Protein AF-0000000074528929 (afdb_homodimer)

Structure (mmCIF, N/CA/C/O backbone):
data_AF-0000000074528929-model_v1
#
loop_
_entity.id
_entity.type
_entity.pdbx_description
1 polymer 'Predicted protein'
#
loop_
_atom_site.group_PDB
_atom_site.id
_atom_site.type_symbol
_atom_site.label_atom_id
_atom_site.label_alt_id
_atom_site.label_comp_id
_atom_site.label_asym_id
_atom_site.label_entity_id
_atom_site.label_seq_id
_atom_site.pdbx_PDB_ins_code
_atom_site.Cartn_x
_atom_site.Cartn_y
_atom_site.Cartn_z
_atom_site.occupancy
_atom_site.B_iso_or_equiv
_atom_site.auth_seq_id
_atom_site.auth_comp_id
_atom_site.auth_asym_id
_atom_site.auth_atom_id
_atom_site.pdbx_PDB_model_num
ATOM 1 N N . MET A 1 1 ? 26.156 78.688 53.438 1 19.25 1 MET A N 1
ATOM 2 C CA . MET A 1 1 ? 26.891 77.75 52.562 1 19.25 1 MET A CA 1
ATOM 3 C C . MET A 1 1 ? 26.172 77.562 51.25 1 19.25 1 MET A C 1
ATOM 5 O O . MET A 1 1 ? 24.969 77.75 51.156 1 19.25 1 MET A O 1
ATOM 9 N N . ALA A 1 2 ? 26.859 76.812 49.969 1 22.55 2 ALA A N 1
ATOM 10 C CA . ALA A 1 2 ? 27.047 76.938 48.531 1 22.55 2 ALA A CA 1
ATOM 11 C C . ALA A 1 2 ? 25.891 76.312 47.75 1 22.55 2 ALA A C 1
ATOM 13 O O . ALA A 1 2 ? 25.75 75.125 47.75 1 22.55 2 ALA A O 1
ATOM 14 N N . ILE A 1 3 ? 24.688 76.812 47.75 1 24.22 3 ILE A N 1
ATOM 15 C CA . ILE A 1 3 ? 23.453 76.625 47 1 24.22 3 ILE A CA 1
ATOM 16 C C . ILE A 1 3 ? 23.734 76.625 45.5 1 24.22 3 ILE A C 1
ATOM 18 O O . ILE A 1 3 ? 22.844 76.375 44.688 1 24.22 3 ILE A O 1
ATOM 22 N N . THR A 1 4 ? 24.891 77.188 45.188 1 23.7 4 THR A N 1
ATOM 23 C CA . THR A 1 4 ? 24.891 77.75 43.844 1 23.7 4 THR A CA 1
ATOM 24 C C . THR A 1 4 ? 24.703 76.625 42.812 1 23.7 4 THR A C 1
ATOM 26 O O . THR A 1 4 ? 24.781 76.875 41.594 1 23.7 4 THR A O 1
ATOM 29 N N . ASN A 1 5 ? 24.672 75.438 43.156 1 24.31 5 ASN A N 1
ATOM 30 C CA . ASN A 1 5 ? 25.328 74.5 42.281 1 24.31 5 ASN A CA 1
ATOM 31 C C . ASN A 1 5 ? 24.422 74.125 41.094 1 24.31 5 ASN A C 1
ATOM 33 O O . ASN A 1 5 ? 24.516 73 40.562 1 24.31 5 ASN A O 1
ATOM 37 N N . GLY A 1 6 ? 23.297 74.812 40.969 1 25.84 6 GLY A N 1
ATOM 38 C CA . GLY A 1 6 ? 22.172 74.375 40.156 1 25.84 6 GLY A CA 1
ATOM 39 C C . GLY A 1 6 ? 22.484 74.375 38.656 1 25.84 6 GLY A C 1
ATOM 40 O O . GLY A 1 6 ? 21.672 73.875 37.875 1 25.84 6 GLY A O 1
ATOM 41 N N . SER A 1 7 ? 23.281 75.375 38.312 1 25.61 7 SER A N 1
ATOM 42 C CA . SER A 1 7 ? 23.344 75.875 36.938 1 25.61 7 SER A CA 1
ATOM 43 C C . SER A 1 7 ? 23.844 74.812 35.969 1 25.61 7 SER A C 1
ATOM 45 O O . SER A 1 7 ? 23.578 74.938 34.75 1 25.61 7 SER A O 1
ATOM 47 N N . GLN A 1 8 ? 24.75 74.062 36.469 1 25.73 8 GLN A N 1
ATOM 48 C CA . GLN A 1 8 ? 25.656 73.438 35.531 1 25.73 8 GLN A CA 1
ATOM 49 C C . GLN A 1 8 ? 24.938 72.312 34.781 1 25.73 8 GLN A C 1
ATOM 51 O O . GLN A 1 8 ? 25.484 71.75 33.844 1 25.73 8 GLN A O 1
ATOM 56 N N . SER A 1 9 ? 23.797 72 35.344 1 26.09 9 SER A N 1
ATOM 57 C CA . SER A 1 9 ? 23.234 70.75 34.875 1 26.09 9 SER A CA 1
ATOM 58 C C . SER A 1 9 ? 22.734 70.875 33.438 1 26.09 9 SER A C 1
ATOM 60 O O . SER A 1 9 ? 22.516 69.875 32.75 1 26.09 9 SER A O 1
ATOM 62 N N . GLN A 1 10 ? 22.25 72.062 33.188 1 24.61 10 GLN A N 1
ATOM 63 C CA . GLN A 1 10 ? 21.531 72.25 31.922 1 24.61 10 GLN A CA 1
ATOM 64 C C . GLN A 1 10 ? 22.484 72.125 30.734 1 24.61 10 GLN A C 1
ATOM 66 O O . GLN A 1 10 ? 22.047 71.812 29.625 1 24.61 10 GLN A O 1
ATOM 71 N N . GLN A 1 11 ? 23.656 72.688 30.938 1 25.45 11 GLN A N 1
ATOM 72 C CA . GLN A 1 11 ? 24.562 72.875 29.812 1 25.45 11 GLN A CA 1
ATOM 73 C C . GLN A 1 11 ? 24.906 71.562 29.141 1 25.45 11 GLN A C 1
ATOM 75 O O . GLN A 1 11 ? 25.219 71.5 27.953 1 25.45 11 GLN A O 1
ATOM 80 N N . GLU A 1 12 ? 25.078 70.625 30.016 1 26.89 12 GLU A N 1
ATOM 81 C CA . GLU A 1 12 ? 25.688 69.375 29.5 1 26.89 12 GLU A CA 1
ATOM 82 C C . GLU A 1 12 ? 24.797 68.688 28.469 1 26.89 12 GLU A C 1
ATOM 84 O O . GLU A 1 12 ? 25.25 67.812 27.734 1 26.89 12 GLU A O 1
ATOM 89 N N . LEU A 1 13 ? 23.516 69 28.609 1 27.91 13 LEU A N 1
ATOM 90 C CA . LEU A 1 13 ? 22.578 68.312 27.703 1 27.91 13 LEU A CA 1
ATOM 91 C C . LEU A 1 13 ? 22.766 68.812 26.266 1 27.91 13 LEU A C 1
ATOM 93 O O . LEU A 1 13 ? 22.625 68.062 25.312 1 27.91 13 LEU A O 1
ATOM 97 N N . LEU A 1 14 ? 22.953 70.188 26.141 1 25.75 14 LEU A N 1
ATOM 98 C CA . LEU A 1 14 ? 22.922 70.812 24.828 1 25.75 14 LEU A CA 1
ATOM 99 C C . LEU A 1 14 ? 24.156 70.438 24 1 25.75 14 LEU A C 1
ATOM 101 O O . LEU A 1 14 ? 24.094 70.438 22.781 1 25.75 14 LEU A O 1
ATOM 105 N N . ALA A 1 15 ? 25.297 70.5 24.688 1 25.73 15 ALA A N 1
ATOM 106 C CA . ALA A 1 15 ? 26.578 70.375 23.984 1 25.73 15 ALA A CA 1
ATOM 107 C C . ALA A 1 15 ? 26.594 69.062 23.156 1 25.73 15 ALA A C 1
ATOM 109 O O . ALA A 1 15 ? 27.469 68.875 22.297 1 25.73 15 ALA A O 1
ATOM 110 N N . THR A 1 16 ? 25.938 68.125 23.766 1 26.03 16 THR A N 1
ATOM 111 C CA . THR A 1 16 ? 26.031 66.812 23.047 1 26.03 16 THR A CA 1
ATOM 112 C C . THR A 1 16 ? 25.375 66.938 21.672 1 26.03 16 THR A C 1
ATOM 114 O O . THR A 1 16 ? 25.422 66 20.875 1 26.03 16 THR A O 1
ATOM 117 N N . SER A 1 17 ? 24.719 68.062 21.469 1 24.81 17 SER A N 1
ATOM 118 C CA . SER A 1 17 ? 23.984 68.312 20.219 1 24.81 17 SER A CA 1
ATOM 119 C C . SER A 1 17 ? 24.922 68.688 19.094 1 24.81 17 SER A C 1
ATOM 121 O O . SER A 1 17 ? 24.656 68.375 17.922 1 24.81 17 SER A O 1
ATOM 123 N N . ASP A 1 18 ? 25.797 69.688 19.438 1 25.72 18 ASP A N 1
ATOM 124 C CA . ASP A 1 18 ? 26.547 70.375 18.391 1 25.72 18 ASP A CA 1
ATOM 125 C C . ASP A 1 18 ? 27.406 69.375 17.609 1 25.72 18 ASP A C 1
ATOM 127 O O . ASP A 1 18 ? 27.969 69.75 16.578 1 25.72 18 ASP A O 1
ATOM 131 N N . ILE A 1 19 ? 28.109 68.562 18.469 1 26.7 19 ILE A N 1
ATOM 132 C CA . ILE A 1 19 ? 29.016 67.688 17.734 1 26.7 19 ILE A CA 1
ATOM 133 C C . ILE A 1 19 ? 28.297 67.062 16.547 1 26.7 19 ILE A C 1
ATOM 135 O O . ILE A 1 19 ? 28.859 66.25 15.82 1 26.7 19 ILE A O 1
ATOM 139 N N . ALA A 1 20 ? 27.078 67.5 16.375 1 27.64 20 ALA A N 1
ATOM 140 C CA . ALA A 1 20 ? 26.234 67.125 15.258 1 27.64 20 ALA A CA 1
ATOM 141 C C . ALA A 1 20 ? 26.656 67.812 13.977 1 27.64 20 ALA A C 1
ATOM 143 O O . ALA A 1 20 ? 26.578 67.25 12.891 1 27.64 20 ALA A O 1
ATOM 144 N N . ALA A 1 21 ? 26.922 69.125 13.945 1 26.64 21 ALA A N 1
ATOM 145 C CA . ALA A 1 21 ? 26.766 69.938 12.773 1 26.64 21 ALA A CA 1
ATOM 146 C C . ALA A 1 21 ? 28.031 69.938 11.922 1 26.64 21 ALA A C 1
ATOM 148 O O . ALA A 1 21 ? 27.953 70 10.688 1 26.64 21 ALA A O 1
ATOM 149 N N . ASN A 1 22 ? 29.094 70.75 12.367 1 23.95 22 ASN A N 1
ATOM 150 C CA . ASN A 1 22 ? 30.219 71.125 11.531 1 23.95 22 ASN A CA 1
ATOM 151 C C . ASN A 1 22 ? 30.812 69.938 10.789 1 23.95 22 ASN A C 1
ATOM 153 O O . ASN A 1 22 ? 31.578 70.125 9.836 1 23.95 22 ASN A O 1
ATOM 157 N N . SER A 1 23 ? 31.453 69.188 11.633 1 23.05 23 SER A N 1
ATOM 158 C CA . SER A 1 23 ? 32.219 68.125 10.969 1 23.05 23 SER A CA 1
ATOM 159 C C . SER A 1 23 ? 31.406 67.562 9.812 1 23.05 23 SER A C 1
ATOM 161 O O . SER A 1 23 ? 30.594 66.625 10.016 1 23.05 23 SER A O 1
ATOM 163 N N . SER A 1 24 ? 30.938 68.375 9.008 1 22.5 24 SER A N 1
ATOM 164 C CA . SER A 1 24 ? 30.188 68.312 7.758 1 22.5 24 SER A CA 1
ATOM 165 C C . SER A 1 24 ? 30.922 67.438 6.723 1 22.5 24 SER A C 1
ATOM 167 O O . SER A 1 24 ? 31.344 68 5.68 1 22.5 24 SER A O 1
ATOM 169 N N . ASN A 1 25 ? 32.188 67.312 6.973 1 23.44 25 ASN A N 1
ATOM 170 C CA . ASN A 1 25 ? 33 66.438 6.113 1 23.44 25 ASN A CA 1
ATOM 171 C C . ASN A 1 25 ? 32.094 65.5 5.289 1 23.44 25 ASN A C 1
ATOM 173 O O . ASN A 1 25 ? 31.234 64.812 5.836 1 23.44 25 ASN A O 1
ATOM 177 N N . SER A 1 26 ? 31.906 66.188 4.047 1 22.78 26 SER A N 1
ATOM 178 C CA . SER A 1 26 ? 31.016 65.562 3.062 1 22.78 26 SER A CA 1
ATOM 179 C C . SER A 1 26 ? 30.984 64.062 3.199 1 22.78 26 SER A C 1
ATOM 181 O O . SER A 1 26 ? 31.953 63.344 2.826 1 22.78 26 SER A O 1
ATOM 183 N N . PHE A 1 27 ? 30.844 63.594 4.234 1 24.11 27 PHE A N 1
ATOM 184 C CA . PHE A 1 27 ? 30.656 62.156 4.293 1 24.11 27 PHE A CA 1
ATOM 185 C C . PHE A 1 27 ? 29.781 61.688 3.135 1 24.11 27 PHE A C 1
ATOM 187 O O . PHE A 1 27 ? 28.547 61.656 3.242 1 24.11 27 PHE A O 1
ATOM 194 N N . THR A 1 28 ? 29.797 62.469 2.041 1 23.22 28 THR A N 1
ATOM 195 C CA . THR A 1 28 ? 29.391 61.812 0.797 1 23.22 28 THR A CA 1
ATOM 196 C C . THR A 1 28 ? 29.672 60.312 0.859 1 23.22 28 THR A C 1
ATOM 198 O O . THR A 1 28 ? 30.828 59.906 0.854 1 23.22 28 THR A O 1
ATOM 201 N N . THR A 1 29 ? 29.172 59.875 1.699 1 24.25 29 THR A N 1
ATOM 202 C CA . THR A 1 29 ? 29.266 58.406 1.634 1 24.25 29 THR A CA 1
ATOM 203 C C . THR A 1 29 ? 29.344 57.938 0.185 1 24.25 29 THR A C 1
ATOM 205 O O . THR A 1 29 ? 28.375 58.062 -0.567 1 24.25 29 THR A O 1
ATOM 208 N N . ASN A 1 30 ? 30.219 58.594 -0.692 1 24.48 30 ASN A N 1
ATOM 209 C CA . ASN A 1 30 ? 30.562 57.969 -1.97 1 24.48 30 ASN A CA 1
ATOM 210 C C . ASN A 1 30 ? 30.109 56.531 -2.043 1 24.48 30 ASN A C 1
ATOM 212 O O . ASN A 1 30 ? 30.781 55.625 -1.518 1 24.48 30 ASN A O 1
ATOM 216 N N . ILE A 1 31 ? 29.016 56.438 -1.828 1 27.09 31 ILE A N 1
ATOM 217 C CA . ILE A 1 31 ? 28.266 55.438 -2.551 1 27.09 31 ILE A CA 1
ATOM 218 C C . ILE A 1 31 ? 28.656 55.438 -4.023 1 27.09 31 ILE A C 1
ATOM 220 O O . ILE A 1 31 ? 28.172 56.25 -4.805 1 27.09 31 ILE A O 1
ATOM 224 N N . GLY A 1 32 ? 29.828 56.094 -4.426 1 27.34 32 GLY A N 1
ATOM 225 C CA . GLY A 1 32 ? 30.359 56.031 -5.777 1 27.34 32 GLY A CA 1
ATOM 226 C C . GLY A 1 32 ? 29.516 55.188 -6.703 1 27.34 32 GLY A C 1
ATOM 227 O O . GLY A 1 32 ? 28.75 54.312 -6.238 1 27.34 32 GLY A O 1
ATOM 228 N N . ASN A 1 33 ? 29.016 55.875 -7.922 1 26.58 33 ASN A N 1
ATOM 229 C CA . ASN A 1 33 ? 28.203 55 -8.75 1 26.58 33 ASN A CA 1
ATOM 230 C C . ASN A 1 33 ? 28.562 53.531 -8.523 1 26.58 33 ASN A C 1
ATOM 232 O O . ASN A 1 33 ? 29.078 52.875 -9.43 1 26.58 33 ASN A O 1
ATOM 236 N N . SER A 1 34 ? 29.328 53.406 -7.711 1 27.14 34 SER A N 1
ATOM 237 C CA . SER A 1 34 ? 29.719 52.062 -7.309 1 27.14 34 SER A CA 1
ATOM 238 C C . SER A 1 34 ? 28.516 51.156 -7.129 1 27.14 34 SER A C 1
ATOM 240 O O . SER A 1 34 ? 27.703 51.344 -6.219 1 27.14 34 SER A O 1
ATOM 242 N N . ASN A 1 35 ? 27.781 51 -8.281 1 27.45 35 ASN A N 1
ATOM 243 C CA . ASN A 1 35 ? 26.984 49.812 -8.562 1 27.45 35 ASN A CA 1
ATOM 244 C C . ASN A 1 35 ? 27.172 48.75 -7.48 1 27.45 35 ASN A C 1
ATOM 246 O O . ASN A 1 35 ? 28.156 48 -7.492 1 27.45 35 ASN A O 1
ATOM 250 N N . SER A 1 36 ? 27.297 49.25 -6.418 1 31.25 36 SER A N 1
ATOM 251 C CA . SER A 1 36 ? 27.297 48.344 -5.27 1 31.25 36 SER A CA 1
ATOM 252 C C . SER A 1 36 ? 26.531 47.062 -5.566 1 31.25 36 SER A C 1
ATOM 254 O O . SER A 1 36 ? 25.312 47.062 -5.637 1 31.25 36 SER A O 1
ATOM 256 N N . ASN A 1 37 ? 26.953 46.688 -6.574 1 29.89 37 ASN A N 1
ATOM 257 C CA . ASN A 1 37 ? 26.703 45.281 -6.898 1 29.89 37 ASN A CA 1
ATOM 258 C C . ASN A 1 37 ? 26.344 44.469 -5.652 1 29.89 37 ASN A C 1
ATOM 260 O O . ASN A 1 37 ? 27.203 44.219 -4.805 1 29.89 37 ASN A O 1
ATOM 264 N N . ILE A 1 38 ? 25.469 45.156 -4.809 1 32.69 38 ILE A N 1
ATOM 265 C CA . ILE A 1 38 ? 24.859 44.094 -4.012 1 32.69 38 ILE A CA 1
ATOM 266 C C . ILE A 1 38 ? 25.344 42.719 -4.508 1 32.69 38 ILE A C 1
ATOM 268 O O . ILE A 1 38 ? 24.938 42.281 -5.582 1 32.69 38 ILE A O 1
ATOM 272 N N . VAL A 1 39 ? 26.516 42.812 -4.672 1 33.09 39 VAL A N 1
ATOM 273 C CA . VAL A 1 39 ? 27.156 41.531 -4.941 1 33.09 39 VAL A CA 1
ATOM 274 C C . VAL A 1 39 ? 26.375 40.406 -4.277 1 33.09 39 VAL A C 1
ATOM 276 O O . VAL A 1 39 ? 26.375 40.281 -3.051 1 33.09 39 VAL A O 1
ATOM 279 N N . ILE A 1 40 ? 25.203 40.562 -4.344 1 36.91 40 ILE A N 1
ATOM 280 C CA . ILE A 1 40 ? 24.5 39.281 -4.148 1 36.91 40 ILE A CA 1
ATOM 281 C C . ILE A 1 40 ? 25.5 38.125 -4.246 1 36.91 40 ILE A C 1
ATOM 283 O O . ILE A 1 40 ? 25.922 37.75 -5.344 1 36.91 40 ILE A O 1
ATOM 287 N N . ARG A 1 41 ? 26.562 38.469 -3.602 1 39.34 41 ARG A N 1
ATOM 288 C CA . ARG A 1 41 ? 27.547 37.406 -3.572 1 39.34 41 ARG A CA 1
ATOM 289 C C . ARG A 1 41 ? 26.875 36.031 -3.646 1 39.34 41 ARG A C 1
ATOM 291 O O . ARG A 1 41 ? 26.156 35.625 -2.727 1 39.34 41 ARG A O 1
ATOM 298 N N . HIS A 1 42 ? 26.453 35.781 -4.676 1 47.78 42 HIS A N 1
ATOM 299 C CA . HIS A 1 42 ? 25.875 34.469 -4.992 1 47.78 42 HIS A CA 1
ATOM 300 C C . HIS A 1 42 ? 26.641 33.344 -4.301 1 47.78 42 HIS A C 1
ATOM 302 O O . HIS A 1 42 ? 27.859 33.219 -4.465 1 47.78 42 HIS A O 1
ATOM 308 N N . VAL A 1 43 ? 26.406 33.375 -2.939 1 59.56 43 VAL A N 1
ATOM 309 C CA . VAL A 1 43 ? 27.016 32.188 -2.324 1 59.56 43 VAL A CA 1
ATOM 310 C C . VAL A 1 43 ? 27.141 31.078 -3.361 1 59.56 43 VAL A C 1
ATOM 312 O O . VAL A 1 43 ? 26.203 30.812 -4.113 1 59.56 43 VAL A O 1
ATOM 315 N N . PRO A 1 44 ? 28.453 30.875 -3.641 1 69.19 44 PRO A N 1
ATOM 316 C CA . PRO A 1 44 ? 28.625 29.781 -4.594 1 69.19 44 PRO A CA 1
ATOM 317 C C . PRO A 1 44 ? 27.703 28.594 -4.297 1 69.19 44 PRO A C 1
ATOM 319 O O . PRO A 1 44 ? 27.219 28.453 -3.172 1 69.19 44 PRO A O 1
ATOM 322 N N . PHE A 1 45 ? 27.5 28.078 -5.348 1 78.62 45 PHE A N 1
ATOM 323 C CA . PHE A 1 45 ? 26.578 26.938 -5.305 1 78.62 45 PHE A CA 1
ATOM 324 C C . PHE A 1 45 ? 27.031 25.922 -4.27 1 78.62 45 PHE A C 1
ATOM 326 O O . PHE A 1 45 ? 26.203 25.328 -3.566 1 78.62 45 PHE A O 1
ATOM 333 N N . TYR A 1 46 ? 28.312 25.922 -4.109 1 82.38 46 TYR A N 1
ATOM 334 C CA . TYR A 1 46 ? 28.797 24.875 -3.223 1 82.38 46 TYR A CA 1
ATOM 335 C C . TYR A 1 46 ? 28.578 25.25 -1.762 1 82.38 46 TYR A C 1
ATOM 337 O O . TYR A 1 46 ? 28.312 24.375 -0.927 1 82.38 46 TYR A O 1
ATOM 345 N N . VAL A 1 47 ? 28.641 26.5 -1.446 1 76.69 47 VAL A N 1
ATOM 346 C CA . VAL A 1 47 ? 28.422 26.938 -0.068 1 76.69 47 VAL A CA 1
ATOM 347 C C . VAL A 1 47 ? 26.953 26.797 0.292 1 76.69 47 VAL A C 1
ATOM 349 O O . VAL A 1 47 ? 26.609 26.391 1.402 1 76.69 47 VAL A O 1
ATOM 352 N N . GLN A 1 48 ? 26.266 27.109 -0.677 1 80.25 48 GLN A N 1
ATOM 353 C CA . GLN A 1 48 ? 24.844 26.969 -0.45 1 80.25 48 GLN A CA 1
ATOM 354 C C . GLN A 1 48 ? 24.453 25.5 -0.241 1 80.25 48 GLN A C 1
ATOM 356 O O . GLN A 1 48 ? 23.641 25.188 0.621 1 80.25 48 GLN A O 1
ATOM 361 N N . ALA A 1 49 ? 25.109 24.734 -0.997 1 83.12 49 ALA A N 1
ATOM 362 C CA . ALA A 1 49 ? 24.828 23.312 -0.915 1 83.12 49 ALA A CA 1
ATOM 363 C C . ALA A 1 49 ? 25.234 22.75 0.438 1 83.12 49 ALA A C 1
ATOM 365 O O . ALA A 1 49 ? 24.516 21.953 1.039 1 83.12 49 ALA A O 1
ATOM 366 N N . VAL A 1 50 ? 26.328 23.172 0.861 1 83.06 50 VAL A N 1
ATOM 367 C CA . VAL A 1 50 ? 26.828 22.641 2.129 1 83.06 50 VAL A CA 1
ATOM 368 C C . VAL A 1 50 ? 25.953 23.172 3.275 1 83.06 50 VAL A C 1
ATOM 370 O O . VAL A 1 50 ? 25.656 22.422 4.215 1 83.06 50 VAL A O 1
ATOM 373 N N . ALA A 1 51 ? 25.531 24.328 3.209 1 78.25 51 ALA A N 1
ATOM 374 C CA . ALA A 1 51 ? 24.672 24.891 4.242 1 78.25 51 ALA A CA 1
ATOM 375 C C . ALA A 1 51 ? 23.328 24.188 4.281 1 78.25 51 ALA A C 1
ATOM 377 O O . ALA A 1 51 ? 22.797 23.906 5.355 1 78.25 51 ALA A O 1
ATOM 378 N N . CYS A 1 52 ? 22.938 24 3.141 1 81.31 52 CYS A N 1
ATOM 379 C CA . CYS A 1 52 ? 21.656 23.312 3.064 1 81.31 52 CYS A CA 1
ATOM 380 C C . CYS A 1 52 ? 21.766 21.875 3.562 1 81.31 52 CYS A C 1
ATOM 382 O O . CYS A 1 52 ? 20.859 21.375 4.23 1 81.31 52 CYS A O 1
ATOM 384 N N . LEU A 1 53 ? 22.828 21.281 3.236 1 84 53 LEU A N 1
ATOM 385 C CA . L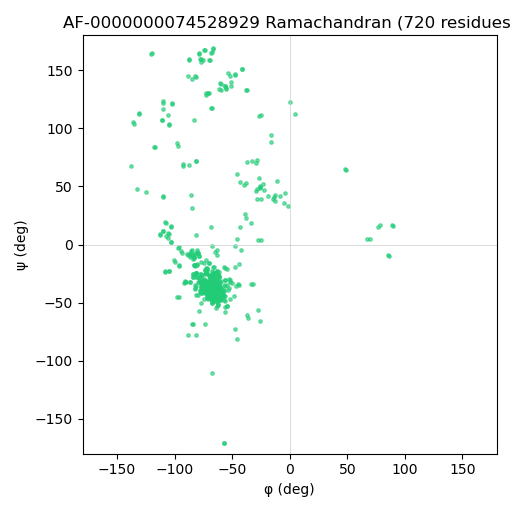EU A 1 53 ? 23.047 19.906 3.682 1 84 53 LEU A CA 1
ATOM 386 C C . LEU A 1 53 ? 23.156 19.844 5.203 1 84 53 LEU A C 1
ATOM 388 O O . LEU A 1 53 ? 22.594 18.938 5.824 1 84 53 LEU A O 1
ATOM 392 N N . LEU A 1 54 ? 23.766 20.75 5.707 1 80.88 54 LEU A N 1
ATOM 393 C CA . LEU A 1 54 ? 23.906 20.781 7.16 1 80.88 54 LEU A CA 1
ATOM 394 C C . LEU A 1 54 ? 22.578 21.031 7.836 1 80.88 54 LEU A C 1
ATOM 396 O O . LEU A 1 54 ? 22.281 20.453 8.883 1 80.88 54 LEU A O 1
ATOM 400 N N . ARG A 1 55 ? 21.844 21.812 7.227 1 77.38 55 ARG A N 1
ATOM 401 C CA . ARG A 1 55 ? 20.5 22.078 7.746 1 77.38 55 ARG A CA 1
ATOM 402 C C . ARG A 1 55 ? 19.641 20.812 7.719 1 77.38 55 ARG A C 1
ATOM 404 O O . ARG A 1 55 ? 18.906 20.547 8.664 1 77.38 55 ARG A O 1
ATOM 411 N N . CYS A 1 56 ? 19.797 20.125 6.695 1 81.06 56 CYS A N 1
ATOM 412 C CA . CYS A 1 56 ? 19.031 18.891 6.562 1 81.06 56 CYS A CA 1
ATOM 413 C C . CYS A 1 56 ? 19.453 17.875 7.617 1 81.06 56 CYS A C 1
ATOM 415 O O . CYS A 1 56 ? 18.609 17.188 8.195 1 81.06 56 CYS A O 1
ATOM 417 N N . PHE A 1 57 ? 20.719 17.906 7.891 1 82.88 57 PHE A N 1
ATOM 418 C CA . PHE A 1 57 ? 21.219 16.984 8.898 1 82.88 57 PHE A CA 1
ATOM 419 C C . PHE A 1 57 ? 20.75 17.391 10.289 1 82.88 57 PHE A C 1
ATOM 421 O O . PHE A 1 57 ? 20.359 16.531 11.094 1 82.88 57 PHE A O 1
ATOM 428 N N . LEU A 1 58 ? 20.625 18.609 10.508 1 77.44 58 LEU A N 1
ATOM 429 C CA . LEU A 1 58 ? 20.172 19.078 11.812 1 77.44 58 LEU A CA 1
ATOM 430 C C . LEU A 1 58 ? 18.688 18.844 11.984 1 77.44 58 LEU A C 1
ATOM 432 O O . LEU A 1 58 ? 18.234 18.469 13.078 1 77.44 58 LEU A O 1
ATOM 436 N N . GLN A 1 59 ? 18 19.031 10.938 1 76 59 GLN A N 1
ATOM 437 C CA . GLN A 1 59 ? 16.562 18.781 10.977 1 76 59 GLN A CA 1
ATOM 438 C C . GLN A 1 59 ? 16.266 17.297 11.227 1 76 59 GLN A C 1
ATOM 440 O O . GLN A 1 59 ? 15.32 16.969 11.945 1 76 59 GLN A O 1
ATOM 445 N N . THR A 1 60 ? 17.125 16.547 10.695 1 77.62 60 THR A N 1
ATOM 446 C CA . THR A 1 60 ? 16.953 15.117 10.867 1 77.62 60 THR A CA 1
ATOM 447 C C . THR A 1 60 ? 17.234 14.703 12.305 1 77.62 60 THR A C 1
ATOM 449 O O . THR A 1 60 ? 16.562 13.82 12.844 1 77.62 60 THR A O 1
ATOM 452 N N . ILE A 1 61 ? 18.156 15.344 12.875 1 73.88 61 ILE A N 1
ATOM 453 C CA . ILE A 1 61 ? 18.5 15.023 14.258 1 73.88 61 ILE A CA 1
ATOM 454 C C . ILE A 1 61 ? 17.344 15.422 15.18 1 73.88 61 ILE A C 1
ATOM 456 O O . ILE A 1 61 ? 17.047 14.734 16.156 1 73.88 61 ILE A O 1
ATOM 460 N N . HIS A 1 62 ? 16.609 16.406 14.773 1 76.12 62 HIS A N 1
ATOM 461 C CA . HIS A 1 62 ? 15.477 16.859 15.57 1 76.12 62 HIS A CA 1
ATOM 462 C C . HIS A 1 62 ? 14.258 15.977 15.352 1 76.12 62 HIS A C 1
ATOM 464 O O . HIS A 1 62 ? 13.414 15.844 16.25 1 76.12 62 HIS A O 1
ATOM 470 N N . GLN A 1 63 ? 14.305 15.383 14.203 1 76.56 63 GLN A N 1
ATOM 471 C CA . GLN A 1 63 ? 13.203 14.477 13.891 1 76.56 63 GLN A CA 1
ATOM 472 C C . GLN A 1 63 ? 13.664 13.023 13.883 1 76.56 63 GLN A C 1
ATOM 474 O O . GLN A 1 63 ? 13.273 12.242 13.016 1 76.56 63 GLN A O 1
ATOM 479 N N . LEU A 1 64 ? 14.477 12.695 14.828 1 79.75 64 LEU A N 1
ATOM 480 C CA . LEU A 1 64 ? 15.086 11.375 14.898 1 79.75 64 LEU A CA 1
ATOM 481 C C . LEU A 1 64 ? 14.039 10.312 15.195 1 79.75 64 LEU A C 1
ATOM 483 O O . LEU A 1 64 ? 14.148 9.172 14.727 1 79.75 64 LEU A O 1
ATOM 487 N N . THR A 1 65 ? 13.047 10.719 15.812 1 79 65 THR A N 1
ATOM 488 C CA . THR A 1 65 ? 11.992 9.773 16.141 1 79 65 THR A CA 1
ATOM 489 C C . THR A 1 65 ? 11.25 9.328 14.883 1 79 65 THR A C 1
ATOM 491 O O . THR A 1 65 ? 10.906 8.156 14.742 1 79 65 THR A O 1
ATOM 494 N N . THR A 1 66 ? 11.102 10.266 14 1 81.06 66 THR A N 1
ATOM 495 C CA . THR A 1 66 ? 10.438 9.945 12.742 1 81.06 66 THR A CA 1
ATOM 496 C C . THR A 1 66 ? 11.32 9.055 11.875 1 81.06 66 THR A C 1
ATOM 498 O O . THR A 1 66 ? 10.844 8.102 11.266 1 81.06 66 THR A O 1
ATOM 501 N N . LEU A 1 67 ? 12.586 9.344 11.945 1 84.38 67 LEU A N 1
ATOM 502 C CA . LEU A 1 67 ? 13.531 8.547 11.172 1 84.38 67 LEU A CA 1
ATOM 503 C C . LEU A 1 67 ? 13.609 7.125 11.703 1 84.38 67 LEU A C 1
ATOM 505 O O . LEU A 1 67 ? 13.523 6.16 10.938 1 84.38 67 LEU A O 1
ATOM 509 N N . LEU A 1 68 ? 13.695 7.012 12.961 1 86.25 68 LEU A N 1
ATOM 510 C CA . LEU A 1 68 ? 13.789 5.691 13.578 1 86.25 68 LEU A CA 1
ATOM 511 C C . LEU A 1 68 ? 12.484 4.918 13.398 1 86.25 68 LEU A C 1
ATOM 513 O O . LEU A 1 68 ? 12.5 3.701 13.203 1 86.25 68 LEU A O 1
ATOM 517 N N . GLY A 1 69 ? 11.453 5.695 13.508 1 86.81 69 GLY A N 1
ATOM 518 C CA . GLY A 1 69 ? 10.172 5.051 13.266 1 86.81 69 GLY A CA 1
ATOM 519 C C . GLY A 1 69 ? 10.062 4.457 11.867 1 86.81 69 GLY A C 1
ATOM 520 O O . GLY A 1 69 ? 9.602 3.326 11.711 1 86.81 69 GLY A O 1
ATOM 521 N N . ASP A 1 70 ? 10.594 5.141 10.93 1 89.31 70 ASP A N 1
ATOM 522 C CA . ASP A 1 70 ? 10.562 4.664 9.555 1 89.31 70 ASP A CA 1
ATOM 523 C C . ASP A 1 70 ? 11.453 3.439 9.375 1 89.31 70 ASP A C 1
ATOM 525 O O . ASP A 1 70 ? 11.055 2.461 8.742 1 89.31 70 ASP A O 1
ATOM 529 N N . LEU A 1 71 ? 12.594 3.549 9.984 1 91.12 71 LEU A N 1
ATOM 530 C CA . LEU A 1 71 ? 13.555 2.463 9.836 1 91.12 71 LEU A CA 1
ATOM 531 C C . LEU A 1 71 ? 13.055 1.194 10.516 1 91.12 71 LEU A C 1
ATOM 533 O O . LEU A 1 71 ? 13.18 0.097 9.969 1 91.12 71 LEU A O 1
ATOM 537 N N . ILE A 1 72 ? 12.414 1.363 11.578 1 91.19 72 ILE A N 1
ATOM 538 C CA . ILE A 1 72 ? 11.898 0.216 12.32 1 91.19 72 ILE A CA 1
ATOM 539 C C . ILE A 1 72 ? 10.711 -0.391 11.578 1 91.19 72 ILE A C 1
ATOM 541 O O . ILE A 1 72 ? 10.609 -1.613 11.453 1 91.19 72 ILE A O 1
ATOM 545 N N . LEU A 1 73 ? 9.906 0.458 11.102 1 90.81 73 LEU A N 1
ATOM 546 C CA . LEU A 1 73 ? 8.734 -0.035 10.383 1 90.81 73 LEU A CA 1
ATOM 547 C C . LEU A 1 73 ? 9.148 -0.746 9.102 1 90.81 73 LEU A C 1
ATOM 549 O O . LEU A 1 73 ? 8.562 -1.766 8.734 1 90.81 73 LEU A O 1
ATOM 553 N N . ASN A 1 74 ? 10.094 -0.178 8.484 1 91.81 74 ASN A N 1
ATOM 554 C CA . ASN A 1 74 ? 10.633 -0.841 7.301 1 91.81 74 ASN A CA 1
ATOM 555 C C . ASN A 1 74 ? 11.25 -2.191 7.648 1 91.81 74 ASN A C 1
ATOM 557 O O . ASN A 1 74 ? 11.055 -3.172 6.926 1 91.81 74 ASN A O 1
ATOM 561 N N . ALA A 1 75 ? 11.922 -2.219 8.734 1 92.06 75 ALA A N 1
ATOM 562 C CA . ALA A 1 75 ? 12.539 -3.465 9.188 1 92.06 75 ALA A CA 1
ATOM 563 C C . ALA A 1 75 ? 11.484 -4.496 9.57 1 92.06 75 ALA A C 1
ATOM 565 O O . ALA A 1 75 ? 11.648 -5.691 9.32 1 92.06 75 ALA A O 1
ATOM 566 N N . ILE A 1 76 ? 10.445 -4.035 10.086 1 90.44 76 ILE A N 1
ATOM 567 C CA . ILE A 1 76 ? 9.359 -4.938 10.445 1 90.44 76 ILE A CA 1
ATOM 568 C C . ILE A 1 76 ? 8.742 -5.539 9.188 1 90.44 76 ILE A C 1
ATOM 570 O O . ILE A 1 76 ? 8.438 -6.73 9.141 1 90.44 76 ILE A O 1
ATOM 574 N N . GLY A 1 77 ? 8.602 -4.672 8.211 1 88.5 77 GLY A N 1
ATOM 575 C CA . GLY A 1 77 ? 8.117 -5.191 6.941 1 88.5 77 GLY A CA 1
ATOM 576 C C . GLY A 1 77 ? 9.008 -6.277 6.363 1 88.5 77 GLY A C 1
ATOM 577 O O . GLY A 1 77 ? 8.523 -7.332 5.953 1 88.5 77 GLY A O 1
ATOM 578 N N . GLY A 1 78 ? 10.312 -6.051 6.41 1 90 78 GLY A N 1
ATOM 579 C CA . GLY A 1 78 ? 11.25 -7.059 5.938 1 90 78 GLY A CA 1
ATOM 580 C C . GLY A 1 78 ? 11.281 -8.305 6.805 1 90 78 GLY A C 1
ATOM 581 O O . GLY A 1 78 ? 11.391 -9.422 6.293 1 90 78 GLY A O 1
ATOM 582 N N . PHE A 1 79 ? 11.016 -8.148 8.016 1 90.62 79 PHE A N 1
ATOM 583 C CA . PHE A 1 79 ? 11.062 -9.266 8.953 1 90.62 79 PHE A CA 1
ATOM 584 C C . PHE A 1 79 ? 9.867 -10.188 8.758 1 90.62 79 PHE A C 1
ATOM 586 O O . PHE A 1 79 ? 10.016 -11.414 8.805 1 90.62 79 PHE A O 1
ATOM 593 N N . ILE A 1 80 ? 8.812 -9.664 8.523 1 87.5 80 ILE A N 1
ATOM 594 C CA . ILE A 1 80 ? 7.617 -10.477 8.352 1 87.5 80 ILE A CA 1
ATOM 595 C C . ILE A 1 80 ? 7.715 -11.281 7.059 1 87.5 80 ILE A C 1
ATOM 597 O O . ILE A 1 80 ? 7.328 -12.453 7.016 1 87.5 80 ILE A O 1
ATOM 601 N N . ILE A 1 81 ? 8.211 -10.648 6.023 1 89.19 81 ILE A N 1
ATOM 602 C CA . ILE A 1 81 ? 8.422 -11.359 4.77 1 89.19 81 ILE A CA 1
ATOM 603 C C . ILE A 1 81 ? 9.391 -12.516 4.988 1 89.19 81 ILE A C 1
ATOM 605 O O . ILE A 1 81 ? 9.172 -13.617 4.492 1 89.19 81 ILE A O 1
ATOM 609 N N . ALA A 1 82 ? 10.43 -12.219 5.758 1 88.94 82 ALA A N 1
ATOM 610 C CA . ALA A 1 82 ? 11.445 -13.234 6.035 1 88.94 82 ALA A CA 1
ATOM 611 C C . ALA A 1 82 ? 10.852 -14.391 6.828 1 88.94 82 ALA A C 1
ATOM 613 O O . ALA A 1 82 ? 11.148 -15.555 6.551 1 88.94 82 ALA A O 1
ATOM 614 N N . ALA A 1 83 ? 10.039 -14.117 7.715 1 86.06 83 ALA A N 1
ATOM 615 C CA . ALA A 1 83 ? 9.43 -15.156 8.539 1 86.06 83 ALA A CA 1
ATOM 616 C C . ALA A 1 83 ? 8.484 -16.031 7.723 1 86.06 83 ALA A C 1
ATOM 618 O O . ALA A 1 83 ? 8.375 -17.234 7.957 1 86.06 83 ALA A O 1
ATOM 619 N N . LEU A 1 84 ? 7.898 -15.453 6.789 1 85.56 84 LEU A N 1
ATOM 620 C CA . LEU A 1 84 ? 6.938 -16.172 5.965 1 85.56 84 LEU A CA 1
ATOM 621 C C . LEU A 1 84 ? 7.652 -17.094 4.98 1 85.56 84 LEU A C 1
ATOM 623 O O . LEU A 1 84 ? 7.188 -18.203 4.711 1 85.56 84 LEU A O 1
ATOM 627 N N . PHE A 1 85 ? 8.711 -16.625 4.508 1 86.62 85 PHE A N 1
ATOM 628 C CA . PHE A 1 85 ? 9.359 -17.375 3.445 1 86.62 85 PHE A CA 1
ATOM 629 C C . PHE A 1 85 ? 10.594 -18.094 3.967 1 86.62 85 PHE A C 1
ATOM 631 O O . PHE A 1 85 ? 11.344 -18.703 3.193 1 86.62 85 PHE A O 1
ATOM 638 N N . SER A 1 86 ? 10.68 -18.031 5.316 1 82.62 86 SER A N 1
ATOM 639 C CA . SER A 1 86 ? 11.805 -18.75 5.898 1 82.62 86 SER A CA 1
ATOM 640 C C . SER A 1 86 ? 11.648 -20.266 5.73 1 82.62 86 SER A C 1
ATOM 642 O O . SER A 1 86 ? 10.633 -20.828 6.133 1 82.62 86 SER A O 1
ATOM 644 N N . GLY A 1 87 ? 12.547 -20.844 5.027 1 72.56 87 GLY A N 1
ATOM 645 C CA . GLY A 1 87 ? 12.531 -22.281 4.848 1 72.56 87 GLY A CA 1
ATOM 646 C C . GLY A 1 87 ? 11.641 -22.734 3.705 1 72.56 87 GLY A C 1
ATOM 647 O O . GLY A 1 87 ? 11.625 -23.922 3.355 1 72.56 87 GLY A O 1
ATOM 648 N N . ASN A 1 88 ? 10.898 -21.875 3.168 1 68.69 88 ASN A N 1
ATOM 649 C CA . ASN A 1 88 ? 9.953 -22.25 2.117 1 68.69 88 ASN A CA 1
ATOM 650 C C . ASN A 1 88 ? 10.383 -21.688 0.761 1 68.69 88 ASN A C 1
ATOM 652 O O . ASN A 1 88 ? 9.578 -21.656 -0.177 1 68.69 88 ASN A O 1
ATOM 656 N N . LEU A 1 89 ? 11.562 -21.234 0.809 1 76.81 89 LEU A N 1
ATOM 657 C CA . LEU A 1 89 ? 12.039 -20.797 -0.498 1 76.81 89 LEU A CA 1
ATOM 658 C C . LEU A 1 89 ? 12.531 -21.984 -1.318 1 76.81 89 LEU A C 1
ATOM 660 O O . LEU A 1 89 ? 13.734 -22.266 -1.362 1 76.81 89 LEU A O 1
ATOM 664 N N . VAL A 1 90 ? 11.516 -22.734 -1.719 1 69.44 90 VAL A N 1
ATOM 665 C CA . VAL A 1 90 ? 11.812 -23.953 -2.465 1 69.44 90 VAL A CA 1
ATOM 666 C C . VAL A 1 90 ? 11.367 -23.781 -3.916 1 69.44 90 VAL A C 1
ATOM 668 O O . VAL A 1 90 ? 10.297 -23.234 -4.184 1 69.44 90 VAL A O 1
ATOM 671 N N . PHE A 1 91 ? 12.297 -23.969 -4.777 1 72.19 91 PHE A N 1
ATOM 672 C CA . PHE A 1 91 ? 11.969 -24.016 -6.195 1 72.19 91 PHE A CA 1
ATOM 673 C C . PHE A 1 91 ? 12.156 -25.438 -6.742 1 72.19 91 PHE A C 1
ATOM 675 O O . PHE A 1 91 ? 13.242 -26 -6.645 1 72.19 91 PHE A O 1
ATOM 682 N N . GLN A 1 92 ? 10.891 -26 -6.973 1 67.31 92 GLN A N 1
ATOM 683 C CA . GLN A 1 92 ? 10.945 -27.281 -7.668 1 67.31 92 GLN A CA 1
ATOM 684 C C . GLN A 1 92 ? 10.539 -27.125 -9.133 1 67.31 92 GLN A C 1
ATOM 686 O O . GLN A 1 92 ? 9.398 -26.766 -9.43 1 67.31 92 GLN A O 1
ATOM 691 N N . GLY A 1 93 ? 11.531 -27.156 -9.938 1 62.38 93 GLY A N 1
ATOM 692 C CA . GLY A 1 93 ? 11.328 -26.969 -11.367 1 62.38 93 GLY A CA 1
ATOM 693 C C . GLY A 1 93 ? 10.359 -27.984 -11.969 1 62.38 93 GLY A C 1
ATOM 694 O O . GLY A 1 93 ? 9.602 -28.625 -11.242 1 62.38 93 GLY A O 1
ATOM 695 N N . GLN A 1 94 ? 10.305 -27.953 -13.289 1 61.62 94 GLN A N 1
ATOM 696 C CA . GLN A 1 94 ? 9.414 -28.812 -14.062 1 61.62 94 GLN A CA 1
ATOM 697 C C . GLN A 1 94 ? 9.75 -30.297 -13.836 1 61.62 94 GLN A C 1
ATOM 699 O O . GLN A 1 94 ? 10.906 -30.641 -13.586 1 61.62 94 GLN A O 1
ATOM 704 N N . SER A 1 95 ? 8.586 -30.969 -13.609 1 58.59 95 SER A N 1
ATOM 705 C CA . SER A 1 95 ? 8.75 -32.406 -13.492 1 58.59 95 SER A CA 1
ATOM 706 C C . SER A 1 95 ? 9.609 -32.969 -14.625 1 58.59 95 SER A C 1
ATOM 708 O O . SER A 1 95 ? 9.766 -32.312 -15.664 1 58.59 95 SER A O 1
ATOM 710 N N . SER A 1 96 ? 10.383 -33.969 -14.406 1 58.22 96 SER A N 1
ATOM 711 C CA . SER A 1 96 ? 11.258 -34.656 -15.344 1 58.22 96 SER A CA 1
ATOM 712 C C . SER A 1 96 ? 10.609 -34.781 -16.719 1 58.22 96 SER A C 1
ATOM 714 O O . SER A 1 96 ? 9.383 -34.75 -16.844 1 58.22 96 SER A O 1
ATOM 716 N N . LYS A 1 97 ? 11.383 -34.438 -17.875 1 60.88 97 LYS A N 1
ATOM 717 C CA . LYS A 1 97 ? 10.984 -34.562 -19.281 1 60.88 97 LYS A CA 1
ATOM 718 C C . LYS A 1 97 ? 10.047 -35.75 -19.5 1 60.88 97 LYS A C 1
ATOM 720 O O . LYS A 1 97 ? 9.094 -35.656 -20.281 1 60.88 97 LYS A O 1
ATOM 725 N N . SER A 1 98 ? 10.328 -36.75 -18.703 1 59.59 98 SER A N 1
ATOM 726 C CA . SER A 1 98 ? 9.508 -37.938 -18.875 1 59.59 98 SER A CA 1
ATOM 727 C C . SER A 1 98 ? 8.07 -37.688 -18.422 1 59.59 98 SER A C 1
ATOM 729 O O . SER A 1 98 ? 7.125 -38.125 -19.078 1 59.59 98 SER A O 1
ATOM 731 N N . ILE A 1 99 ? 7.914 -36.875 -17.391 1 62.09 99 ILE A N 1
ATOM 732 C CA . ILE A 1 99 ? 6.586 -36.625 -16.859 1 62.09 99 ILE A CA 1
ATOM 733 C C . ILE A 1 99 ? 5.883 -35.594 -17.734 1 62.09 99 ILE A C 1
ATOM 735 O O . ILE A 1 99 ? 4.676 -35.688 -17.984 1 62.09 99 ILE A O 1
ATOM 739 N N . TYR A 1 100 ? 6.719 -34.719 -18.266 1 63.19 100 TYR A N 1
ATOM 740 C CA . TYR A 1 100 ? 6.176 -33.719 -19.172 1 63.19 100 TYR A CA 1
ATOM 741 C C . TYR A 1 100 ? 5.652 -34.375 -20.438 1 63.19 100 TYR A C 1
ATOM 743 O O . TYR A 1 100 ? 4.598 -33.969 -20.953 1 63.19 100 TYR A O 1
ATOM 751 N N . ASP A 1 101 ? 6.418 -35.344 -20.859 1 62.56 101 ASP A N 1
ATOM 752 C CA . ASP A 1 101 ? 6.02 -36 -22.109 1 62.56 101 ASP A CA 1
ATOM 753 C C . ASP A 1 101 ? 4.777 -36.875 -21.891 1 62.56 101 ASP A C 1
ATOM 755 O O . ASP A 1 101 ? 4.023 -37.125 -22.828 1 62.56 101 ASP A O 1
ATOM 759 N N . SER A 1 102 ? 4.559 -37.219 -20.578 1 63.09 102 SER A N 1
ATOM 760 C CA . SER A 1 102 ? 3.4 -38.062 -20.281 1 63.09 102 SER A CA 1
ATOM 761 C C . SER A 1 102 ? 2.16 -37.219 -20.016 1 63.09 102 SER A C 1
ATOM 763 O O . SER A 1 102 ? 1.053 -37.75 -19.906 1 63.09 102 SER A O 1
ATOM 765 N N . CYS A 1 103 ? 2.404 -35.969 -19.938 1 64.44 103 CYS A N 1
ATOM 766 C CA . CYS A 1 103 ? 1.286 -35.062 -19.656 1 64.44 103 CYS A CA 1
ATOM 767 C C . CYS A 1 103 ? 0.385 -34.938 -20.875 1 64.44 103 CYS A C 1
ATOM 769 O O . CYS A 1 103 ? 0.87 -34.875 -22.016 1 64.44 103 CYS A O 1
ATOM 771 N N . PRO A 1 104 ? -0.933 -35.156 -20.594 1 62.06 104 PRO A N 1
ATOM 772 C CA . PRO A 1 104 ? -1.843 -34.938 -21.734 1 62.06 104 PRO A CA 1
ATOM 773 C C . PRO A 1 104 ? -1.659 -33.594 -22.391 1 62.06 104 PRO A C 1
ATOM 775 O O . PRO A 1 104 ? -1.176 -32.656 -21.766 1 62.06 104 PRO A O 1
ATOM 778 N N . SER A 1 105 ? -1.826 -33.5 -23.734 1 59.91 105 SER A N 1
ATOM 779 C CA . SER A 1 105 ? -1.59 -32.312 -24.547 1 59.91 105 SER A CA 1
ATOM 780 C C . SER A 1 105 ? -2.291 -31.094 -23.969 1 59.91 105 SER A C 1
ATOM 782 O O . SER A 1 105 ? -1.771 -29.969 -24.062 1 59.91 105 SER A O 1
ATOM 784 N N . GLN A 1 106 ? -3.498 -31.328 -23.328 1 59.25 106 GLN A N 1
ATOM 785 C CA . GLN A 1 106 ? -4.277 -30.188 -22.844 1 59.25 106 GLN A CA 1
ATOM 786 C C . GLN A 1 106 ? -3.666 -29.578 -21.594 1 59.25 106 GLN A C 1
ATOM 788 O O . GLN A 1 106 ? -3.889 -28.406 -21.281 1 59.25 106 GLN A O 1
ATOM 793 N N . MET A 1 107 ? -2.764 -30.406 -21 1 62.66 107 MET A N 1
ATOM 794 C CA . MET A 1 107 ? -2.225 -29.969 -19.719 1 62.66 107 MET A CA 1
ATOM 795 C C . MET A 1 107 ? -0.739 -29.641 -19.828 1 62.66 107 MET A C 1
ATOM 797 O O . MET A 1 107 ? -0.058 -29.453 -18.812 1 62.66 107 MET A O 1
ATOM 801 N N . LYS A 1 108 ? -0.315 -29.641 -21 1 61.81 108 LYS A N 1
ATOM 802 C CA . LYS A 1 108 ? 1.115 -29.422 -21.203 1 61.81 108 LYS A CA 1
ATOM 803 C C . LYS A 1 108 ? 1.567 -28.109 -20.578 1 61.81 108 LYS A C 1
ATOM 805 O O . LYS A 1 108 ? 2.672 -28.016 -20.031 1 61.81 108 LYS A O 1
ATOM 810 N N . GLU A 1 109 ? 0.709 -27.172 -20.641 1 62.62 109 GLU A N 1
ATOM 811 C CA . GLU A 1 109 ? 1.081 -25.875 -20.078 1 62.62 109 GLU A CA 1
ATOM 812 C C . GLU A 1 109 ? 1.17 -25.953 -18.562 1 62.62 109 GLU A C 1
ATOM 814 O O . GLU A 1 109 ? 2.062 -25.344 -17.953 1 62.62 109 GLU A O 1
ATOM 819 N N . ILE A 1 110 ? 0.313 -26.719 -17.984 1 62.91 110 ILE A N 1
ATOM 820 C CA . ILE A 1 110 ? 0.299 -26.859 -16.531 1 62.91 110 ILE A CA 1
ATOM 821 C C . ILE A 1 110 ? 1.454 -27.75 -16.078 1 62.91 110 ILE A C 1
ATOM 823 O O . ILE A 1 110 ? 2.092 -27.484 -15.062 1 62.91 110 ILE A O 1
ATOM 827 N N . CYS A 1 111 ? 1.628 -28.719 -16.984 1 62.81 111 CYS A N 1
ATOM 828 C CA . CYS A 1 111 ? 2.707 -29.641 -16.656 1 62.81 111 CYS A CA 1
ATOM 829 C C . CYS A 1 111 ? 4.066 -28.984 -16.844 1 62.81 111 CYS A C 1
ATOM 831 O O . CYS A 1 111 ? 5.062 -29.422 -16.266 1 62.81 111 CYS A O 1
ATOM 833 N N . GLY A 1 112 ? 4.039 -27.906 -17.656 1 63.56 112 GLY A N 1
ATOM 834 C CA . GLY A 1 112 ? 5.289 -27.188 -17.875 1 63.56 112 GLY A CA 1
ATOM 835 C C . GLY A 1 112 ? 5.617 -26.203 -16.781 1 63.56 112 GLY A C 1
ATOM 836 O O . GLY A 1 112 ? 6.738 -25.688 -16.703 1 63.56 112 GLY A O 1
ATOM 837 N N . GLN A 1 113 ? 4.645 -26.016 -15.875 1 66.06 113 GLN A N 1
ATOM 838 C CA . GLN A 1 113 ? 4.871 -25.078 -14.789 1 66.06 113 GLN A CA 1
ATOM 839 C C . GLN A 1 113 ? 5.668 -25.719 -13.656 1 66.06 113 GLN A C 1
ATOM 841 O O . GLN A 1 113 ? 5.656 -26.938 -13.5 1 66.06 113 GLN A O 1
ATOM 846 N N . PRO A 1 114 ? 6.496 -24.812 -13.094 1 67.19 114 PRO A N 1
ATOM 847 C CA . PRO A 1 114 ? 7.211 -25.359 -11.938 1 67.19 114 PRO A CA 1
ATOM 848 C C . PRO A 1 114 ? 6.273 -25.906 -10.867 1 67.19 114 PRO A C 1
ATOM 850 O O . PRO A 1 114 ? 5.168 -25.375 -10.688 1 67.19 114 PRO A O 1
ATOM 853 N N . ASN A 1 115 ? 6.637 -27.062 -10.352 1 64.56 115 ASN A N 1
ATOM 854 C CA . ASN A 1 115 ? 5.844 -27.703 -9.305 1 64.56 115 ASN A CA 1
ATOM 855 C C . ASN A 1 115 ? 5.621 -26.766 -8.125 1 64.56 115 ASN A C 1
ATOM 857 O O . ASN A 1 115 ? 4.512 -26.672 -7.598 1 64.56 115 ASN A O 1
ATOM 861 N N . VAL A 1 116 ? 6.652 -26.266 -7.656 1 65.19 116 VAL A N 1
ATOM 862 C CA . VAL A 1 116 ? 6.59 -25.328 -6.543 1 65.19 116 VAL A CA 1
ATOM 863 C C . VAL A 1 116 ? 7.422 -24.078 -6.867 1 65.19 116 VAL A C 1
ATOM 865 O O . VAL A 1 116 ? 8.609 -24.188 -7.199 1 65.19 116 VAL A O 1
ATOM 868 N N . ASP A 1 117 ? 6.734 -22.984 -7.035 1 75.62 117 ASP A N 1
ATOM 869 C CA . ASP A 1 117 ? 7.461 -21.734 -7.258 1 75.62 117 ASP A CA 1
ATOM 870 C C . ASP A 1 117 ? 7.191 -20.734 -6.141 1 75.62 117 ASP A C 1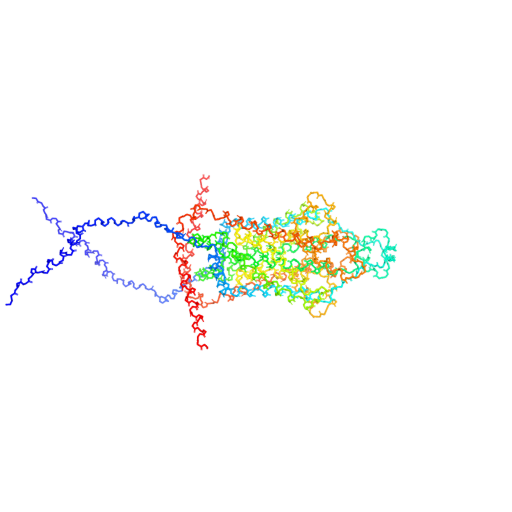
ATOM 872 O O . ASP A 1 117 ? 6.348 -19.844 -6.285 1 75.62 117 ASP A O 1
ATOM 876 N N . SER A 1 118 ? 7.945 -20.891 -5.066 1 80 118 SER A N 1
ATOM 877 C CA . SER A 1 118 ? 7.812 -19.953 -3.953 1 80 118 SER A CA 1
ATOM 878 C C . SER A 1 118 ? 8.625 -18.688 -4.191 1 80 118 SER A C 1
ATOM 880 O O . SER A 1 118 ? 8.414 -17.672 -3.527 1 80 118 SER A O 1
ATOM 882 N N . ILE A 1 119 ? 9.477 -18.734 -5.238 1 85.31 119 ILE A N 1
ATOM 883 C CA . ILE A 1 119 ? 10.359 -17.609 -5.508 1 85.31 119 ILE A CA 1
ATOM 884 C C . ILE A 1 119 ? 9.562 -16.453 -6.109 1 85.31 119 ILE A C 1
ATOM 886 O O . ILE A 1 119 ? 9.828 -15.289 -5.82 1 85.31 119 ILE A O 1
ATOM 890 N N . THR A 1 120 ? 8.594 -16.844 -6.926 1 83.81 120 THR A N 1
ATOM 891 C CA . THR A 1 120 ? 7.766 -15.805 -7.527 1 83.81 120 THR A CA 1
ATOM 892 C C . THR A 1 120 ? 7.008 -15.031 -6.453 1 83.81 120 THR A C 1
ATOM 894 O O . THR A 1 120 ? 6.945 -13.797 -6.496 1 83.81 120 THR A O 1
ATOM 897 N N . GLY A 1 121 ? 6.457 -15.789 -5.516 1 83.75 121 GLY A N 1
ATOM 898 C CA . GLY A 1 121 ? 5.762 -15.133 -4.418 1 83.75 121 GLY A CA 1
ATOM 899 C C . GLY A 1 121 ? 6.68 -14.297 -3.545 1 83.75 121 GLY A C 1
ATOM 900 O O . GLY A 1 121 ? 6.312 -13.203 -3.117 1 83.75 121 GLY A O 1
ATOM 901 N N . PHE A 1 122 ? 7.832 -14.789 -3.346 1 89.69 122 PHE A N 1
ATOM 902 C CA . PHE A 1 122 ? 8.812 -14.102 -2.516 1 89.69 122 PHE A CA 1
ATOM 903 C C . PHE A 1 122 ? 9.266 -12.805 -3.178 1 89.69 122 PHE A C 1
ATOM 905 O O . PHE A 1 122 ? 9.25 -11.742 -2.553 1 89.69 122 PHE A O 1
ATOM 912 N N . THR A 1 123 ? 9.664 -12.852 -4.434 1 90.56 123 THR A N 1
ATOM 913 C CA . THR A 1 123 ? 10.172 -11.672 -5.125 1 90.56 123 THR A CA 1
ATOM 914 C C . THR A 1 123 ? 9.078 -10.617 -5.281 1 90.56 123 THR A C 1
ATOM 916 O O . THR A 1 123 ? 9.32 -9.43 -5.098 1 90.56 123 THR A O 1
ATOM 919 N N . GLY A 1 124 ? 7.898 -11.055 -5.605 1 90.62 124 GLY A N 1
ATOM 920 C CA . GLY A 1 124 ? 6.789 -10.125 -5.738 1 90.62 124 GLY A CA 1
ATOM 921 C C . GLY A 1 124 ? 6.445 -9.414 -4.445 1 90.62 124 GLY A C 1
ATOM 922 O O . GLY A 1 124 ? 6.219 -8.203 -4.441 1 90.62 124 GLY A O 1
ATOM 923 N N . THR A 1 125 ? 6.426 -10.148 -3.379 1 90.81 125 THR A N 1
ATOM 924 C CA . THR A 1 125 ? 6.098 -9.57 -2.08 1 90.81 125 THR A CA 1
ATOM 925 C C . THR A 1 125 ? 7.199 -8.617 -1.614 1 90.81 125 THR A C 1
ATOM 927 O O . THR A 1 125 ? 6.914 -7.555 -1.058 1 90.81 125 THR A O 1
ATOM 930 N N . LEU A 1 126 ? 8.391 -8.969 -1.898 1 93.25 126 LEU A N 1
ATOM 931 C CA . LEU A 1 126 ? 9.531 -8.148 -1.495 1 93.25 126 LEU A CA 1
ATOM 932 C C . LEU A 1 126 ? 9.531 -6.816 -2.244 1 93.25 126 LEU A C 1
ATOM 934 O O . LEU A 1 126 ? 9.68 -5.754 -1.633 1 93.25 126 LEU A O 1
ATOM 938 N N . VAL A 1 127 ? 9.352 -6.859 -3.494 1 94.25 127 VAL A N 1
ATOM 939 C CA . VAL A 1 127 ? 9.383 -5.66 -4.328 1 94.25 127 VAL A CA 1
ATOM 940 C C . VAL A 1 127 ? 8.219 -4.746 -3.959 1 94.25 127 VAL A C 1
ATOM 942 O O . VAL A 1 127 ? 8.383 -3.525 -3.879 1 94.25 127 VAL A O 1
ATOM 945 N N . LEU A 1 128 ? 7.125 -5.332 -3.707 1 93.19 128 LEU A N 1
ATOM 946 C CA . LEU A 1 128 ? 5.957 -4.535 -3.338 1 93.19 128 LEU A CA 1
ATOM 947 C C . LEU A 1 128 ? 6.16 -3.881 -1.976 1 93.19 128 LEU A C 1
ATOM 949 O O . LEU A 1 128 ? 5.918 -2.682 -1.817 1 93.19 128 LEU A O 1
ATOM 953 N N . ALA A 1 129 ? 6.621 -4.629 -1.061 1 92.94 129 ALA A N 1
ATOM 954 C CA . ALA A 1 129 ? 6.816 -4.121 0.295 1 92.94 129 ALA A CA 1
ATOM 955 C C . ALA A 1 129 ? 7.852 -3 0.316 1 92.94 129 ALA A C 1
ATOM 957 O O . ALA A 1 129 ? 7.613 -1.938 0.898 1 92.94 129 ALA A O 1
ATOM 958 N N . MET A 1 130 ? 8.914 -3.209 -0.308 1 93.44 130 MET A N 1
ATOM 959 C CA . MET A 1 130 ? 9.977 -2.209 -0.296 1 93.44 130 MET A CA 1
ATOM 960 C C . MET A 1 130 ? 9.539 -0.946 -1.032 1 93.44 130 MET A C 1
ATOM 962 O O . MET A 1 130 ? 9.875 0.165 -0.617 1 93.44 130 MET A O 1
ATOM 966 N N . SER A 1 131 ? 8.836 -1.081 -2.105 1 94.75 131 SER A N 1
ATOM 967 C CA . SER A 1 131 ? 8.398 0.087 -2.863 1 94.75 131 SER A CA 1
ATOM 968 C C . SER A 1 131 ? 7.359 0.888 -2.092 1 94.75 131 SER A C 1
ATOM 970 O O . SER A 1 131 ? 7.391 2.119 -2.09 1 94.75 131 SER A O 1
ATOM 972 N N . LEU A 1 132 ? 6.488 0.191 -1.393 1 93.81 132 LEU A N 1
ATOM 973 C CA . LEU A 1 132 ? 5.441 0.873 -0.636 1 93.81 132 LEU A CA 1
ATOM 974 C C . LEU A 1 132 ? 6.035 1.613 0.56 1 93.81 132 LEU A C 1
ATOM 976 O O . LEU A 1 132 ? 5.68 2.768 0.815 1 93.81 132 LEU A O 1
ATOM 980 N N . THR A 1 133 ? 6.891 1.03 1.232 1 92.25 133 THR A N 1
ATOM 981 C CA . THR A 1 133 ? 7.473 1.668 2.408 1 92.25 133 THR A CA 1
ATOM 982 C C . THR A 1 133 ? 8.398 2.812 2.002 1 92.25 133 THR A C 1
ATOM 984 O O . THR A 1 133 ? 8.414 3.863 2.646 1 92.25 133 THR A O 1
ATOM 987 N N . SER A 1 134 ? 9.078 2.58 0.938 1 93.5 134 SER A N 1
ATOM 988 C CA . SER A 1 134 ? 10.031 3.602 0.505 1 93.5 134 SER A CA 1
ATOM 989 C C . SER A 1 134 ? 9.305 4.848 0.006 1 93.5 134 SER A C 1
ATOM 991 O O . SER A 1 134 ? 9.734 5.973 0.283 1 93.5 134 SER A O 1
ATOM 993 N N . ILE A 1 135 ? 8.25 4.645 -0.694 1 94.31 135 ILE A N 1
ATOM 994 C CA . ILE A 1 135 ? 7.566 5.812 -1.246 1 94.31 135 ILE A CA 1
ATOM 995 C C . ILE A 1 135 ? 6.922 6.613 -0.118 1 94.31 135 ILE A C 1
ATOM 997 O O . ILE A 1 135 ? 6.883 7.844 -0.167 1 94.31 135 ILE A O 1
ATOM 1001 N N . MET A 1 136 ? 6.453 5.965 0.925 1 92.38 136 MET A N 1
ATOM 1002 C CA . MET A 1 136 ? 5.859 6.664 2.061 1 92.38 136 MET A CA 1
ATOM 1003 C C . MET A 1 136 ? 6.918 7.445 2.834 1 92.38 136 MET A C 1
ATOM 1005 O O . MET A 1 136 ? 6.656 8.555 3.303 1 92.38 136 MET A O 1
ATOM 1009 N N . SER A 1 137 ? 8.031 6.855 2.893 1 89.31 137 SER A N 1
ATOM 1010 C CA . SER A 1 137 ? 9.125 7.523 3.592 1 89.31 137 SER A CA 1
ATOM 1011 C C . SER A 1 137 ? 9.609 8.75 2.826 1 89.31 137 SER A C 1
ATOM 1013 O O . SER A 1 137 ? 10.062 9.727 3.426 1 89.31 137 SER A O 1
ATOM 1015 N N . SER A 1 138 ? 9.484 8.727 1.579 1 91.38 138 SER A N 1
ATOM 1016 C CA . SER A 1 138 ? 10 9.82 0.76 1 91.38 138 SER A CA 1
ATOM 1017 C C . SER A 1 138 ? 9.039 11.008 0.755 1 91.38 138 SER A C 1
ATOM 1019 O O . SER A 1 138 ? 9.438 12.133 0.45 1 91.38 138 SER A O 1
ATOM 1021 N N . LEU A 1 139 ? 7.828 10.805 1.132 1 88.62 139 LEU A N 1
ATOM 1022 C CA . LEU A 1 139 ? 6.816 11.859 1.101 1 88.62 139 LEU A CA 1
ATOM 1023 C C . LEU A 1 139 ? 7.152 12.969 2.088 1 88.62 139 LEU A C 1
ATOM 1025 O O . LEU A 1 139 ? 6.816 14.133 1.859 1 88.62 139 LEU A O 1
ATOM 1029 N N . LYS A 1 140 ? 7.809 12.656 3.082 1 82.31 140 LYS A N 1
ATOM 1030 C CA . LYS A 1 140 ? 8.039 13.609 4.168 1 82.31 140 LYS A CA 1
ATOM 1031 C C . LYS A 1 140 ? 9.211 14.531 3.852 1 82.31 140 LYS A C 1
ATOM 1033 O O . LYS A 1 140 ? 9.367 15.586 4.477 1 82.31 140 LYS A O 1
ATOM 1038 N N . ILE A 1 141 ? 9.953 14.109 2.953 1 81.06 141 ILE A N 1
ATOM 1039 C CA . ILE A 1 141 ? 11.172 14.867 2.693 1 81.06 141 ILE A CA 1
ATOM 1040 C C . ILE A 1 141 ? 10.82 16.25 2.133 1 81.06 141 ILE A C 1
ATOM 1042 O O . ILE A 1 141 ? 11.312 17.266 2.615 1 81.06 141 ILE A O 1
ATOM 1046 N N . PHE A 1 142 ? 9.891 16.297 1.215 1 76.75 142 PHE A N 1
ATOM 1047 C CA . PHE A 1 142 ? 9.5 17.578 0.649 1 76.75 142 PHE A CA 1
ATOM 1048 C C . PHE A 1 142 ? 8.148 18.031 1.198 1 76.75 142 PHE A C 1
ATOM 1050 O O . PHE A 1 142 ? 7.855 19.219 1.25 1 76.75 142 PHE A O 1
ATOM 1057 N N . GLY A 1 143 ? 7.402 17.094 1.655 1 70.94 143 GLY A N 1
ATOM 1058 C CA . GLY A 1 143 ? 6.059 17.406 2.102 1 70.94 143 GLY A CA 1
ATOM 1059 C C . GLY A 1 143 ? 6.031 18.188 3.41 1 70.94 143 GLY A C 1
ATOM 1060 O O . GLY A 1 143 ? 5.191 19.062 3.602 1 70.94 143 GLY A O 1
ATOM 1061 N N . ALA A 1 144 ? 6.918 17.938 4.246 1 64.81 144 ALA A N 1
ATOM 1062 C CA . ALA A 1 144 ? 6.941 18.562 5.559 1 64.81 144 ALA A CA 1
ATOM 1063 C C . ALA A 1 144 ? 7.352 20.031 5.453 1 64.81 144 ALA A C 1
ATOM 1065 O O . ALA A 1 144 ? 6.996 20.844 6.305 1 64.81 144 ALA A O 1
ATOM 1066 N N . GLU A 1 145 ? 8.039 20.25 4.398 1 64.94 145 GLU A N 1
ATOM 1067 C CA . GLU A 1 145 ? 8.555 21.609 4.277 1 64.94 145 GLU A CA 1
ATOM 1068 C C . GLU A 1 145 ? 7.785 22.391 3.229 1 64.94 145 GLU A C 1
ATOM 1070 O O . GLU A 1 145 ? 8.117 23.547 2.953 1 64.94 145 GLU A O 1
ATOM 1075 N N . LYS A 1 146 ? 6.832 21.797 2.777 1 63.53 146 LYS A N 1
ATOM 1076 C CA . LYS A 1 146 ? 6.141 22.438 1.664 1 63.53 146 LYS A CA 1
ATOM 1077 C C . LYS A 1 146 ? 5.621 23.828 2.059 1 63.53 146 LYS A C 1
ATOM 1079 O O . LYS A 1 146 ? 5.793 24.797 1.315 1 63.53 146 LYS A O 1
ATOM 1084 N N . VAL A 1 147 ? 5.055 23.75 3.211 1 53.69 147 VAL A N 1
ATOM 1085 C CA . VAL A 1 147 ? 4.469 25.016 3.623 1 53.69 147 VAL A CA 1
ATOM 1086 C C . VAL A 1 147 ? 5.574 26 3.992 1 53.69 147 VAL A C 1
ATOM 1088 O O . VAL A 1 147 ? 5.516 27.172 3.621 1 53.69 147 VAL A O 1
ATOM 1091 N N . ASN A 1 148 ? 6.508 25.344 4.664 1 52.84 148 ASN A N 1
ATOM 1092 C CA . ASN A 1 148 ? 7.562 26.234 5.148 1 52.84 148 ASN A CA 1
ATOM 1093 C C . ASN A 1 148 ? 8.578 26.547 4.051 1 52.84 148 ASN A C 1
ATOM 1095 O O . ASN A 1 148 ? 9.195 27.609 4.059 1 52.84 148 ASN A O 1
ATOM 1099 N N . PHE A 1 149 ? 8.656 25.578 3.188 1 54.56 149 PHE A N 1
ATOM 1100 C CA . PHE A 1 149 ? 9.672 25.703 2.15 1 54.56 149 PHE A CA 1
ATOM 1101 C C . PHE A 1 149 ? 9.406 26.922 1.273 1 54.56 149 PHE A C 1
ATOM 1103 O O . PHE A 1 149 ? 10.328 27.688 0.966 1 54.56 149 PHE A O 1
ATOM 1110 N N . ARG A 1 150 ? 8.156 26.906 0.962 1 51.97 150 ARG A N 1
ATOM 1111 C CA . ARG A 1 150 ? 7.824 28 0.046 1 51.97 150 ARG A CA 1
ATOM 1112 C C . ARG A 1 150 ? 8.109 29.359 0.681 1 51.97 150 ARG A C 1
ATOM 1114 O O . ARG A 1 150 ? 8.648 30.25 0.029 1 51.97 150 ARG A O 1
ATOM 1121 N N . LYS A 1 151 ? 7.887 29.234 1.967 1 52.22 151 LYS A N 1
ATOM 1122 C CA . LYS A 1 151 ? 8.047 30.531 2.635 1 52.22 151 LYS A CA 1
ATOM 1123 C C . LYS A 1 151 ? 9.516 30.812 2.926 1 52.22 151 LYS A C 1
ATOM 1125 O O . LYS A 1 151 ? 9.992 31.938 2.703 1 52.22 151 LYS A O 1
ATOM 1130 N N . ARG A 1 152 ? 10.156 29.75 3.289 1 54.75 152 ARG A N 1
ATOM 1131 C CA . ARG A 1 152 ? 11.523 29.922 3.764 1 54.75 152 ARG A CA 1
ATOM 1132 C C . ARG A 1 152 ? 12.492 30.078 2.598 1 54.75 152 ARG A C 1
ATOM 1134 O O . ARG A 1 152 ? 13.438 30.875 2.672 1 54.75 152 ARG A O 1
ATOM 1141 N N . GLU A 1 153 ? 12.258 29.266 1.67 1 54.97 153 GLU A N 1
ATOM 1142 C CA . GLU A 1 153 ? 13.188 29.281 0.547 1 54.97 153 GLU A CA 1
ATOM 1143 C C . GLU A 1 153 ? 13.086 30.594 -0.226 1 54.97 153 GLU A C 1
ATOM 1145 O O . GLU A 1 153 ? 14.094 31.141 -0.673 1 54.97 153 GLU A O 1
ATOM 1150 N N . ILE A 1 154 ? 11.805 31 -0.265 1 53 154 ILE A N 1
ATOM 1151 C CA . ILE A 1 154 ? 11.57 32.312 -0.867 1 53 154 ILE A CA 1
ATOM 1152 C C . ILE A 1 154 ? 12.305 33.375 -0.069 1 53 154 ILE A C 1
ATOM 1154 O O . ILE A 1 154 ? 12.883 34.312 -0.647 1 53 154 ILE A O 1
ATOM 1158 N N . GLU A 1 155 ? 12.414 32.938 1.15 1 53.47 155 GLU A N 1
ATOM 1159 C CA . GLU A 1 155 ? 13.023 33.938 2.023 1 53.47 155 GLU A CA 1
ATOM 1160 C C . GLU A 1 155 ? 14.539 33.781 2.07 1 53.47 155 GLU A C 1
ATOM 1162 O O . GLU A 1 155 ? 15.273 34.75 2.207 1 53.47 155 GLU A O 1
ATOM 1167 N N . SER A 1 156 ? 15.102 32.594 1.942 1 56.59 156 SER A N 1
ATOM 1168 C CA . SER A 1 156 ? 16.531 32.312 2.146 1 56.59 156 SER A CA 1
ATOM 1169 C C . SER A 1 156 ? 17.328 32.562 0.871 1 56.59 156 SER A C 1
ATOM 1171 O O . SER A 1 156 ? 18.531 32.812 0.924 1 56.59 156 SER A O 1
ATOM 1173 N N . GLY A 1 157 ? 16.734 32.844 -0.265 1 59.28 157 GLY A N 1
ATOM 1174 C CA . GLY A 1 157 ? 17.438 33.094 -1.516 1 59.28 157 GLY A CA 1
ATOM 1175 C C . GLY A 1 157 ? 18.156 31.891 -2.068 1 59.28 157 GLY A C 1
ATOM 1176 O O . GLY A 1 157 ? 19.062 32.031 -2.904 1 59.28 157 GLY A O 1
ATOM 1177 N N . ILE A 1 158 ? 18.062 30.781 -1.526 1 66.69 158 ILE A N 1
ATOM 1178 C CA . ILE A 1 158 ? 18.75 29.578 -2 1 66.69 158 ILE A CA 1
ATOM 1179 C C . ILE A 1 158 ? 18.141 29.125 -3.316 1 66.69 158 ILE A C 1
ATOM 1181 O O . ILE A 1 158 ? 16.922 29.172 -3.494 1 66.69 158 ILE A O 1
ATOM 1185 N N . ASN A 1 159 ? 19.109 28.906 -4.262 1 75 159 ASN A N 1
ATOM 1186 C CA . ASN A 1 159 ? 18.656 28.375 -5.543 1 75 159 ASN A CA 1
ATOM 1187 C C . ASN A 1 159 ? 17.859 27.078 -5.375 1 75 159 ASN A C 1
ATOM 1189 O O . ASN A 1 159 ? 18.25 26.203 -4.594 1 75 159 ASN A O 1
ATOM 1193 N N . THR A 1 160 ? 16.781 27.094 -6.074 1 78.69 160 THR A N 1
ATOM 1194 C CA . THR A 1 160 ? 15.875 25.969 -5.961 1 78.69 160 THR A CA 1
ATOM 1195 C C . THR A 1 160 ? 16.547 24.672 -6.406 1 78.69 160 THR A C 1
ATOM 1197 O O . THR A 1 160 ? 16.328 23.609 -5.816 1 78.69 160 THR A O 1
ATOM 1200 N N . MET A 1 161 ? 17.422 24.844 -7.375 1 83.44 161 MET A N 1
ATOM 1201 C CA . MET A 1 161 ? 18.094 23.656 -7.879 1 83.44 161 MET A CA 1
ATOM 1202 C C . MET A 1 161 ? 19.141 23.141 -6.875 1 83.44 161 MET A C 1
ATOM 1204 O O . MET A 1 161 ? 19.344 21.938 -6.746 1 83.44 161 MET A O 1
ATOM 1208 N N . VAL A 1 162 ? 19.672 24.047 -6.199 1 82.69 162 VAL A N 1
ATOM 1209 C CA . VAL A 1 162 ? 20.641 23.656 -5.184 1 82.69 162 VAL A CA 1
ATOM 1210 C C . VAL A 1 162 ? 19.922 23 -4.008 1 82.69 162 VAL A C 1
ATOM 1212 O O . VAL A 1 162 ? 20.406 22.016 -3.443 1 82.69 162 VAL A O 1
ATOM 1215 N N . TYR A 1 163 ? 18.812 23.516 -3.779 1 82.56 163 TYR A N 1
ATOM 1216 C CA . TYR A 1 163 ? 18 22.953 -2.717 1 82.56 163 TYR A CA 1
ATOM 1217 C C . TYR A 1 163 ? 17.594 21.516 -3.055 1 82.56 163 TYR A C 1
ATOM 1219 O O . TYR A 1 163 ? 17.719 20.609 -2.225 1 82.56 163 TYR A O 1
ATOM 1227 N N . TYR A 1 164 ? 17.172 21.422 -4.266 1 87.06 164 TYR A N 1
ATOM 1228 C CA . TYR A 1 164 ? 16.75 20.094 -4.707 1 87.06 164 TYR A CA 1
ATOM 1229 C C . TYR A 1 164 ? 17.922 19.125 -4.695 1 87.06 164 TYR A C 1
ATOM 1231 O O . TYR A 1 164 ? 17.797 17.984 -4.227 1 87.06 164 TYR A O 1
ATOM 1239 N N . PHE A 1 165 ? 18.984 19.578 -5.184 1 88.56 165 PHE A N 1
ATOM 1240 C CA . PHE A 1 165 ? 20.156 18.719 -5.262 1 88.56 165 PHE A CA 1
ATOM 1241 C C . PHE A 1 165 ? 20.656 18.344 -3.867 1 88.56 165 PHE A C 1
ATOM 1243 O O . PHE A 1 165 ? 21.047 17.203 -3.631 1 88.56 165 PHE A O 1
ATOM 1250 N N . THR A 1 166 ? 20.625 19.234 -3.012 1 87 166 THR A N 1
ATOM 1251 C CA . THR A 1 166 ? 21.078 18.969 -1.651 1 87 166 THR A CA 1
ATOM 1252 C C . THR A 1 166 ? 20.141 17.984 -0.957 1 87 166 THR A C 1
ATOM 1254 O O . THR A 1 166 ? 20.594 17.094 -0.238 1 87 166 THR A O 1
ATOM 1257 N N . LYS A 1 167 ? 18.938 18.188 -1.235 1 87.12 167 LYS A N 1
ATOM 1258 C CA . LYS A 1 167 ? 17.969 17.266 -0.644 1 87.12 167 LYS A CA 1
ATOM 1259 C C . LYS A 1 167 ? 18.125 15.859 -1.233 1 87.12 167 LYS A C 1
ATOM 1261 O O . LYS A 1 167 ? 17.906 14.867 -0.541 1 87.12 167 LYS A O 1
ATOM 1266 N N . CYS A 1 168 ? 18.469 15.812 -2.436 1 90.88 168 CYS A N 1
ATOM 1267 C CA . CYS A 1 168 ? 18.703 14.523 -3.076 1 90.88 168 CYS A CA 1
ATOM 1268 C C . CYS A 1 168 ? 19.922 13.82 -2.465 1 90.88 168 CYS A C 1
ATOM 1270 O O . CYS A 1 168 ? 19.891 12.609 -2.242 1 90.88 168 CYS A O 1
ATOM 1272 N N . ILE A 1 169 ? 20.891 14.586 -2.174 1 90.5 169 ILE A N 1
ATOM 1273 C CA . ILE A 1 169 ? 22.078 14.008 -1.568 1 90.5 169 ILE A CA 1
ATOM 1274 C C . ILE A 1 169 ? 21.766 13.547 -0.145 1 90.5 169 ILE A C 1
ATOM 1276 O O . ILE A 1 169 ? 22.203 12.477 0.278 1 90.5 169 ILE A O 1
ATOM 1280 N N . TYR A 1 170 ? 21.016 14.328 0.49 1 88.25 170 TYR A N 1
ATOM 1281 C CA . TYR A 1 170 ? 20.594 13.953 1.832 1 88.25 170 TYR A CA 1
ATOM 1282 C C . TYR A 1 170 ? 19.75 12.68 1.797 1 88.25 170 TYR A C 1
ATOM 1284 O O . TYR A 1 170 ? 19.922 11.797 2.637 1 88.25 170 TYR A O 1
ATOM 1292 N N . SER A 1 171 ? 18.938 12.656 0.866 1 90 171 SER A N 1
ATOM 1293 C CA . SER A 1 171 ? 18.062 11.492 0.75 1 90 171 SER A CA 1
ATOM 1294 C C . SER A 1 171 ? 18.844 10.227 0.449 1 90 171 SER A C 1
ATOM 1296 O O . SER A 1 171 ? 18.422 9.125 0.791 1 90 171 SER A O 1
ATOM 1298 N N . LEU A 1 172 ? 19.984 10.398 -0.131 1 92.81 172 LEU A N 1
ATOM 1299 C CA . LEU A 1 172 ? 20.828 9.242 -0.425 1 92.81 172 LEU A CA 1
ATOM 1300 C C . LEU A 1 172 ? 21.297 8.578 0.861 1 92.81 172 LEU A C 1
ATOM 1302 O O . LEU A 1 172 ? 21.375 7.348 0.939 1 92.81 172 LEU A O 1
ATOM 1306 N N . ILE A 1 173 ? 21.562 9.344 1.834 1 88.69 173 ILE A N 1
ATOM 1307 C CA . ILE A 1 173 ? 21.984 8.797 3.117 1 88.69 173 ILE A CA 1
ATOM 1308 C C . ILE A 1 173 ? 20.828 8.039 3.764 1 88.69 173 ILE A C 1
ATOM 1310 O O . ILE A 1 173 ? 21.016 6.949 4.309 1 88.69 173 ILE A O 1
ATOM 1314 N N . TYR A 1 174 ? 19.719 8.586 3.617 1 89.75 174 TYR A N 1
ATOM 1315 C CA . TYR A 1 174 ? 18.516 7.949 4.148 1 89.75 174 TYR A CA 1
ATOM 1316 C C . TYR A 1 174 ? 18.234 6.645 3.422 1 89.75 174 TYR A C 1
ATOM 1318 O O . TYR A 1 174 ? 17.891 5.641 4.047 1 89.75 174 TYR A O 1
ATOM 1326 N N . ILE A 1 175 ? 18.406 6.664 2.162 1 94.81 175 ILE A N 1
ATOM 1327 C CA . ILE A 1 175 ? 18.141 5.496 1.332 1 94.81 175 ILE A CA 1
ATOM 1328 C C . ILE A 1 175 ? 19.109 4.367 1.691 1 94.81 175 ILE A C 1
ATOM 1330 O O . ILE A 1 175 ? 18.703 3.203 1.777 1 94.81 175 ILE A O 1
ATOM 1334 N N . VAL A 1 176 ? 20.297 4.73 1.928 1 95.12 176 VAL A N 1
ATOM 1335 C CA . VAL A 1 176 ? 21.297 3.729 2.271 1 95.12 176 VAL A CA 1
ATOM 1336 C C . VAL A 1 176 ? 20.953 3.09 3.615 1 95.12 176 VAL A C 1
ATOM 1338 O O . VAL A 1 176 ? 21.016 1.867 3.762 1 95.12 176 VAL A O 1
ATOM 1341 N N . LEU A 1 177 ? 20.531 3.846 4.52 1 92.88 177 LEU A N 1
ATOM 1342 C CA . LEU A 1 177 ? 20.172 3.336 5.836 1 92.88 177 LEU A CA 1
ATOM 1343 C C . LEU A 1 177 ? 18.906 2.482 5.766 1 92.88 177 LEU A C 1
ATOM 1345 O O . LEU A 1 177 ? 18.844 1.405 6.363 1 92.88 177 LEU A O 1
ATOM 1349 N N . ASP A 1 178 ? 18.016 2.984 5.055 1 93.81 178 ASP A N 1
ATOM 1350 C CA . ASP A 1 178 ? 16.766 2.27 4.895 1 93.81 178 ASP A CA 1
ATOM 1351 C C . ASP A 1 178 ? 16.969 0.923 4.203 1 93.81 178 ASP A C 1
ATOM 1353 O O . ASP A 1 178 ? 16.422 -0.093 4.633 1 93.81 178 ASP A O 1
ATOM 1357 N N . ALA A 1 179 ? 17.781 0.989 3.168 1 96 179 ALA A N 1
ATOM 1358 C CA . ALA A 1 179 ? 18.094 -0.238 2.439 1 96 179 ALA A CA 1
ATOM 1359 C C . ALA A 1 179 ? 18.844 -1.23 3.324 1 96 179 ALA A C 1
ATOM 1361 O O . ALA A 1 179 ? 18.594 -2.438 3.26 1 96 179 ALA A O 1
ATOM 1362 N N . LEU A 1 180 ? 19.672 -0.757 4.137 1 95.81 180 LEU A N 1
ATOM 1363 C CA . LEU A 1 180 ? 20.438 -1.618 5.023 1 95.81 180 LEU A CA 1
ATOM 1364 C C . LEU A 1 180 ? 19.547 -2.281 6.062 1 95.81 180 LEU A C 1
ATOM 1366 O O . LEU A 1 180 ? 19.609 -3.498 6.258 1 95.81 180 LEU A O 1
ATOM 1370 N N . PHE A 1 181 ? 18.703 -1.576 6.648 1 95.19 181 PHE A N 1
ATOM 1371 C CA . PHE A 1 181 ? 17.828 -2.111 7.684 1 95.19 181 PHE A CA 1
ATOM 1372 C C . PHE A 1 181 ? 16.844 -3.115 7.09 1 95.19 181 PHE A C 1
ATOM 1374 O O . PHE A 1 181 ? 16.562 -4.145 7.703 1 95.19 181 PHE A O 1
ATOM 1381 N N . PHE A 1 182 ? 16.375 -2.771 5.977 1 95.19 182 PHE A N 1
ATOM 1382 C CA . PHE A 1 182 ? 15.438 -3.682 5.324 1 95.19 182 PHE A CA 1
ATOM 1383 C C . PHE A 1 182 ? 16.125 -4.988 4.953 1 95.19 182 PHE A C 1
ATOM 1385 O O . PHE A 1 182 ? 15.609 -6.07 5.23 1 95.19 182 PHE A O 1
ATOM 1392 N N . THR A 1 183 ? 17.344 -4.84 4.355 1 96.25 183 THR A N 1
ATOM 1393 C CA . THR A 1 183 ? 18.062 -6.02 3.898 1 96.25 183 THR A CA 1
ATOM 1394 C C . THR A 1 183 ? 18.516 -6.863 5.082 1 96.25 183 THR A C 1
ATOM 1396 O O . THR A 1 183 ? 18.453 -8.094 5.043 1 96.25 183 THR A O 1
ATOM 1399 N N . LEU A 1 184 ? 18.906 -6.277 6.105 1 94.81 184 LEU A N 1
ATOM 1400 C CA . LEU A 1 184 ? 19.344 -7.004 7.289 1 94.81 184 LEU A CA 1
ATOM 1401 C C . LEU A 1 184 ? 18.188 -7.754 7.934 1 94.81 184 LEU A C 1
ATOM 1403 O O . LEU A 1 184 ? 18.359 -8.852 8.453 1 94.81 184 LEU A O 1
ATOM 1407 N N . ALA A 1 185 ? 17.062 -7.219 7.848 1 93.44 185 ALA A N 1
ATOM 1408 C CA . ALA A 1 185 ? 15.891 -7.781 8.516 1 93.44 185 ALA A CA 1
ATOM 1409 C C . ALA A 1 185 ? 15.461 -9.086 7.848 1 93.44 185 ALA A C 1
ATOM 1411 O O . ALA A 1 185 ? 14.945 -9.992 8.516 1 93.44 185 ALA A O 1
ATOM 1412 N N . PHE A 1 186 ? 15.664 -9.102 6.535 1 92.25 186 PHE A N 1
ATOM 1413 C CA . PHE A 1 186 ? 15.125 -10.312 5.914 1 92.25 186 PHE A CA 1
ATOM 1414 C C . PHE A 1 186 ? 16.25 -11.242 5.477 1 92.25 186 PHE A C 1
ATOM 1416 O O . PHE A 1 186 ? 16.062 -12.453 5.391 1 92.25 186 PHE A O 1
ATOM 1423 N N . TYR A 1 187 ? 17.469 -10.859 5.223 1 93.06 187 TYR A N 1
ATOM 1424 C CA . TYR A 1 187 ? 18.5 -11.656 4.555 1 93.06 187 TYR A CA 1
ATOM 1425 C C . TYR A 1 187 ? 18.969 -12.805 5.445 1 93.06 187 TYR A C 1
ATOM 1427 O O . TYR A 1 187 ? 19.047 -13.945 4.996 1 93.06 187 TYR A O 1
ATOM 1435 N N . PHE A 1 188 ? 19.109 -12.609 6.656 1 90.5 188 PHE A N 1
ATOM 1436 C CA . PHE A 1 188 ? 19.719 -13.617 7.52 1 90.5 188 PHE A CA 1
ATOM 1437 C C . PHE A 1 188 ? 18.672 -14.648 7.949 1 90.5 188 PHE A C 1
ATOM 1439 O O . PHE A 1 188 ? 19.016 -15.742 8.398 1 90.5 188 PHE A O 1
ATOM 1446 N N . ILE A 1 189 ? 17.469 -14.359 7.727 1 89.12 189 ILE A N 1
ATOM 1447 C CA . ILE A 1 189 ? 16.406 -15.289 8.102 1 89.12 189 ILE A CA 1
ATOM 1448 C C . ILE A 1 189 ? 16 -16.141 6.891 1 89.12 189 ILE A C 1
ATOM 1450 O O . ILE A 1 189 ? 15.891 -17.359 6.988 1 89.12 189 ILE A O 1
ATOM 1454 N N . VAL A 1 190 ? 15.852 -15.469 5.781 1 88.75 190 VAL A N 1
ATOM 1455 C CA . VAL A 1 190 ? 15.445 -16.172 4.57 1 88.75 190 VAL A CA 1
ATOM 1456 C C . VAL A 1 190 ? 16.625 -16.953 4.004 1 88.75 190 VAL A C 1
ATOM 1458 O O . VAL A 1 190 ? 16.453 -18.047 3.467 1 88.75 190 VAL A O 1
ATOM 1461 N N . LYS A 1 191 ? 17.766 -16.484 4.137 1 87.44 191 LYS A N 1
ATOM 1462 C CA . LYS A 1 191 ? 18.984 -17.094 3.602 1 87.44 191 LYS A CA 1
ATOM 1463 C C . LYS A 1 191 ? 18.797 -17.469 2.135 1 87.44 191 LYS A C 1
ATOM 1465 O O . LYS A 1 191 ? 18.891 -18.641 1.779 1 87.44 191 LYS A O 1
ATOM 1470 N N . PRO A 1 192 ? 18.594 -16.406 1.323 1 89.56 192 PRO A N 1
ATOM 1471 C CA . PRO A 1 192 ? 18.516 -16.703 -0.109 1 89.56 192 PRO A CA 1
ATOM 1472 C C . PRO A 1 192 ? 19.844 -17.203 -0.685 1 89.56 192 PRO A C 1
ATOM 1474 O O . PRO A 1 192 ? 20.844 -17.25 0.024 1 89.56 192 PRO A O 1
ATOM 1477 N N . ARG A 1 193 ? 19.828 -17.688 -1.874 1 88.25 193 ARG A N 1
ATOM 1478 C CA . ARG A 1 193 ? 21 -18.297 -2.48 1 88.25 193 ARG A CA 1
ATOM 1479 C C . ARG A 1 193 ? 21.969 -17.219 -2.973 1 88.25 193 ARG A C 1
ATOM 1481 O O . ARG A 1 193 ? 23.188 -17.453 -2.992 1 88.25 193 ARG A O 1
ATOM 1488 N N . GLU A 1 194 ? 21.438 -16.062 -3.258 1 91.69 194 GLU A N 1
ATOM 1489 C CA . GLU A 1 194 ? 22.297 -14.977 -3.713 1 91.69 194 GLU A CA 1
ATOM 1490 C C . GLU A 1 194 ? 23.031 -14.32 -2.543 1 91.69 194 GLU A C 1
ATOM 1492 O O . GLU A 1 194 ? 22.641 -14.5 -1.386 1 91.69 194 GLU A O 1
ATOM 1497 N N . THR A 1 195 ? 24.016 -13.57 -2.869 1 94 195 THR A N 1
ATOM 1498 C CA . THR A 1 195 ? 24.875 -12.961 -1.864 1 94 195 THR A CA 1
ATOM 1499 C C . THR A 1 195 ? 24.203 -11.75 -1.229 1 94 195 THR A C 1
ATOM 1501 O O . THR A 1 195 ? 23.266 -11.188 -1.801 1 94 195 THR A O 1
ATOM 1504 N N . PHE A 1 196 ? 24.703 -11.375 -0.029 1 95.88 196 PHE A N 1
ATOM 1505 C CA . PHE A 1 196 ? 24.203 -10.203 0.692 1 95.88 196 PHE A CA 1
ATOM 1506 C C . PHE A 1 196 ? 24.453 -8.93 -0.103 1 95.88 196 PHE A C 1
ATOM 1508 O O . PHE A 1 196 ? 23.609 -8.031 -0.13 1 95.88 196 PHE A O 1
ATOM 1515 N N . GLY A 1 197 ? 25.547 -8.859 -0.776 1 95.06 197 GLY A N 1
ATOM 1516 C CA . GLY A 1 197 ? 25.875 -7.691 -1.575 1 95.06 197 GLY A CA 1
ATOM 1517 C C . GLY A 1 197 ? 24.891 -7.441 -2.701 1 95.06 197 GLY A C 1
ATOM 1518 O O . GLY A 1 197 ? 24.531 -6.293 -2.973 1 95.06 197 GLY A O 1
ATOM 1519 N N . PHE A 1 198 ? 24.422 -8.492 -3.281 1 94.5 198 PHE A N 1
ATOM 1520 C CA . PHE A 1 198 ? 23.453 -8.359 -4.363 1 94.5 198 PHE A CA 1
ATOM 1521 C C . PHE A 1 198 ? 22.125 -7.844 -3.84 1 94.5 198 PHE A C 1
ATOM 1523 O O . PHE A 1 198 ? 21.547 -6.91 -4.402 1 94.5 198 PHE A O 1
ATOM 1530 N N . TYR A 1 199 ? 21.688 -8.453 -2.736 1 96.19 199 TYR A N 1
ATOM 1531 C CA . TYR A 1 199 ? 20.391 -8.047 -2.189 1 96.19 199 TYR A CA 1
ATOM 1532 C C . TYR A 1 199 ? 20.453 -6.613 -1.666 1 96.19 199 TYR A C 1
ATOM 1534 O O . TYR A 1 199 ? 19.469 -5.875 -1.758 1 96.19 199 TYR A O 1
ATOM 1542 N N . PHE A 1 200 ? 21.562 -6.262 -1.144 1 96.81 200 PHE A N 1
ATOM 1543 C CA . PHE A 1 200 ? 21.719 -4.883 -0.692 1 96.81 200 PHE A CA 1
ATOM 1544 C C . PHE A 1 200 ? 21.688 -3.92 -1.873 1 96.81 200 PHE A C 1
ATOM 1546 O O . PHE A 1 200 ? 21 -2.898 -1.833 1 96.81 200 PHE A O 1
ATOM 1553 N N . SER A 1 201 ? 22.438 -4.227 -2.863 1 95.69 201 SER A N 1
ATOM 1554 C CA . SER A 1 201 ? 22.438 -3.385 -4.055 1 95.69 201 SER A CA 1
ATOM 1555 C C . SER A 1 201 ? 21.062 -3.328 -4.707 1 95.69 201 SER A C 1
ATOM 1557 O O . SER A 1 201 ? 20.656 -2.279 -5.207 1 95.69 201 SER A O 1
ATOM 1559 N N . PHE A 1 202 ? 20.391 -4.43 -4.699 1 95.38 202 PHE A N 1
ATOM 1560 C CA . PHE A 1 202 ? 19.047 -4.516 -5.254 1 95.38 202 PHE A CA 1
ATOM 1561 C C . PHE A 1 202 ? 18.094 -3.613 -4.492 1 95.38 202 PHE A C 1
ATOM 1563 O O . PHE A 1 202 ? 17.344 -2.832 -5.094 1 95.38 202 PHE A O 1
ATOM 1570 N N . THR A 1 203 ? 18.109 -3.787 -3.158 1 96.62 203 THR A N 1
ATOM 1571 C CA . THR A 1 203 ? 17.219 -2.982 -2.324 1 96.62 203 THR A CA 1
ATOM 1572 C C . THR A 1 203 ? 17.562 -1.5 -2.447 1 96.62 203 THR A C 1
ATOM 1574 O O . THR A 1 203 ? 16.672 -0.653 -2.484 1 96.62 203 THR A O 1
ATOM 1577 N N . PHE A 1 204 ? 18.781 -1.216 -2.545 1 96.56 204 PHE A N 1
ATOM 1578 C CA . PHE A 1 204 ? 19.219 0.161 -2.725 1 96.56 204 PHE A CA 1
ATOM 1579 C C . PHE A 1 204 ? 18.719 0.724 -4.047 1 96.56 204 PHE A C 1
ATOM 1581 O O . PHE A 1 204 ? 18.203 1.842 -4.098 1 96.56 204 PHE A O 1
ATOM 1588 N N . LEU A 1 205 ? 18.859 -0.004 -5.066 1 95.94 205 LEU A N 1
ATOM 1589 C CA . LEU A 1 205 ? 18.438 0.434 -6.391 1 95.94 205 LEU A CA 1
ATOM 1590 C C . LEU A 1 205 ? 16.922 0.638 -6.426 1 95.94 205 LEU A C 1
ATOM 1592 O O . LEU A 1 205 ? 16.438 1.597 -7.027 1 95.94 205 LEU A O 1
ATOM 1596 N N . ALA A 1 206 ? 16.25 -0.253 -5.836 1 96.19 206 ALA A N 1
ATOM 1597 C CA . ALA A 1 206 ? 14.789 -0.146 -5.789 1 96.19 206 ALA A CA 1
ATOM 1598 C C . ALA A 1 206 ? 14.359 1.121 -5.059 1 96.19 206 ALA A C 1
ATOM 1600 O O . ALA A 1 206 ? 13.5 1.861 -5.543 1 96.19 206 ALA A O 1
ATOM 1601 N N . MET A 1 207 ? 14.945 1.383 -3.902 1 96.31 207 MET A N 1
ATOM 1602 C CA . MET A 1 207 ? 14.586 2.566 -3.127 1 96.31 207 MET A CA 1
ATOM 1603 C C . MET A 1 207 ? 15.07 3.838 -3.814 1 96.31 207 MET A C 1
ATOM 1605 O O . MET A 1 207 ? 14.406 4.871 -3.76 1 96.31 207 MET A O 1
ATOM 1609 N N . PHE A 1 208 ? 16.188 3.709 -4.473 1 96.5 208 PHE A N 1
ATOM 1610 C CA . PHE A 1 208 ? 16.719 4.832 -5.23 1 96.5 208 PHE A CA 1
ATOM 1611 C C . PHE A 1 208 ? 15.781 5.23 -6.355 1 96.5 208 PHE A C 1
ATOM 1613 O O . PHE A 1 208 ? 15.672 6.41 -6.699 1 96.5 208 PHE A O 1
ATOM 1620 N N . THR A 1 209 ? 15.062 4.363 -6.879 1 97.12 209 THR A N 1
ATOM 1621 C CA . THR A 1 209 ? 14.148 4.629 -7.984 1 97.12 209 THR A CA 1
ATOM 1622 C C . THR A 1 209 ? 12.797 5.105 -7.461 1 97.12 209 THR A C 1
ATOM 1624 O O . THR A 1 209 ? 12.125 5.914 -8.102 1 97.12 209 THR A O 1
ATOM 1627 N N . THR A 1 210 ? 12.383 4.645 -6.324 1 96.88 210 THR A N 1
ATOM 1628 C CA . THR A 1 210 ? 11.055 4.938 -5.805 1 96.88 210 THR A CA 1
ATOM 1629 C C . THR A 1 210 ? 11.039 6.281 -5.082 1 96.88 210 THR A C 1
ATOM 1631 O O . THR A 1 210 ? 10.039 7 -5.117 1 96.88 210 THR A O 1
ATOM 1634 N N . PHE A 1 211 ? 12.094 6.773 -4.566 1 96.31 211 PHE A N 1
ATOM 1635 C CA . PHE A 1 211 ? 12.156 7.973 -3.742 1 96.31 211 PHE A CA 1
ATOM 1636 C C . PHE A 1 211 ? 11.758 9.203 -4.547 1 96.31 211 PHE A C 1
ATOM 1638 O O . PHE A 1 211 ? 10.93 10.008 -4.105 1 96.31 211 PHE A O 1
ATOM 1645 N N . PRO A 1 212 ? 12.289 9.336 -5.699 1 95.75 212 PRO A N 1
ATOM 1646 C CA . PRO A 1 212 ? 11.938 10.547 -6.438 1 95.75 212 PRO A CA 1
ATOM 1647 C C . PRO A 1 212 ? 10.453 10.617 -6.777 1 95.75 212 PRO A C 1
ATOM 1649 O O . PRO A 1 212 ? 9.906 11.711 -6.961 1 95.75 212 PRO A O 1
ATOM 1652 N N . ILE A 1 213 ? 9.789 9.539 -6.82 1 96.62 213 ILE A N 1
ATOM 1653 C CA . ILE A 1 213 ? 8.352 9.547 -7.062 1 96.62 213 ILE A CA 1
ATOM 1654 C C . ILE A 1 213 ? 7.637 10.234 -5.898 1 96.62 213 ILE A C 1
ATOM 1656 O O . ILE A 1 213 ? 6.699 11.016 -6.109 1 96.62 213 ILE A O 1
ATOM 1660 N N . GLY A 1 214 ? 8.102 9.945 -4.746 1 93.75 214 GLY A N 1
ATOM 1661 C CA . GLY A 1 214 ? 7.555 10.625 -3.584 1 93.75 214 GLY A CA 1
ATOM 1662 C C . GLY A 1 214 ? 7.805 12.125 -3.6 1 93.75 214 GLY A C 1
ATOM 1663 O O . GLY A 1 214 ? 6.949 12.906 -3.18 1 93.75 214 GLY A O 1
ATOM 1664 N N . TYR A 1 215 ? 8.984 12.477 -4.188 1 91.5 215 TYR A N 1
ATOM 1665 C CA . TYR A 1 215 ? 9.281 13.898 -4.309 1 91.5 215 TYR A CA 1
ATOM 1666 C C . TYR A 1 215 ? 8.281 14.594 -5.227 1 91.5 215 TYR A C 1
ATOM 1668 O O . TYR A 1 215 ? 7.77 15.664 -4.898 1 91.5 215 TYR A O 1
ATOM 1676 N N . ILE A 1 216 ? 8.023 14.016 -6.25 1 92.56 216 ILE A N 1
ATOM 1677 C CA . ILE A 1 216 ? 7.156 14.578 -7.273 1 92.56 216 ILE A CA 1
ATOM 1678 C C . ILE A 1 216 ? 5.738 14.727 -6.727 1 92.56 216 ILE A C 1
ATOM 1680 O O . ILE A 1 216 ? 5.137 15.797 -6.809 1 92.56 216 ILE A O 1
ATOM 1684 N N . ILE A 1 217 ? 5.266 13.719 -6.074 1 92.38 217 ILE A N 1
ATOM 1685 C CA . ILE A 1 217 ? 3.881 13.688 -5.617 1 92.38 217 ILE A CA 1
ATOM 1686 C C . ILE A 1 217 ? 3.707 14.633 -4.43 1 92.38 217 ILE A C 1
ATOM 1688 O O . ILE A 1 217 ? 2.707 15.352 -4.34 1 92.38 217 ILE A O 1
ATOM 1692 N N . SER A 1 218 ? 4.645 14.633 -3.578 1 88.69 218 SER A N 1
ATOM 1693 C CA . SER A 1 218 ? 4.539 15.484 -2.395 1 88.69 218 SER A CA 1
ATOM 1694 C C . SER A 1 218 ? 4.605 16.969 -2.766 1 88.69 218 SER A C 1
ATOM 1696 O O . SER A 1 218 ? 4.055 17.812 -2.061 1 88.69 218 SER A O 1
ATOM 1698 N N . THR A 1 219 ? 5.25 17.234 -3.865 1 84.88 219 THR A N 1
ATOM 1699 C CA . THR A 1 219 ? 5.367 18.625 -4.297 1 84.88 219 THR A CA 1
ATOM 1700 C C . THR A 1 219 ? 4.129 19.062 -5.074 1 84.88 219 THR A C 1
ATOM 1702 O O . THR A 1 219 ? 3.699 20.203 -4.973 1 84.88 219 THR A O 1
ATOM 1705 N N . LEU A 1 220 ? 3.445 18.219 -5.715 1 83.19 220 LEU A N 1
ATOM 1706 C CA . LEU A 1 220 ? 2.346 18.562 -6.605 1 83.19 220 LEU A CA 1
ATOM 1707 C C . LEU A 1 220 ? 1.018 18.562 -5.859 1 83.19 220 LEU A C 1
ATOM 1709 O O . LEU A 1 220 ? 0.116 19.344 -6.184 1 83.19 220 LEU A O 1
ATOM 1713 N N . LEU A 1 221 ? 0.922 17.688 -4.887 1 83.69 221 LEU A N 1
ATOM 1714 C CA . LEU A 1 221 ? -0.384 17.484 -4.27 1 83.69 221 LEU A CA 1
ATOM 1715 C C . LEU A 1 221 ? -0.341 17.812 -2.781 1 83.69 221 LEU A C 1
ATOM 1717 O O . LEU A 1 221 ? 0.739 17.953 -2.203 1 83.69 221 LEU A O 1
ATOM 1721 N N . SER A 1 222 ? -1.53 17.938 -2.312 1 80.44 222 SER A N 1
ATOM 1722 C CA . SER A 1 222 ? -1.644 18.156 -0.874 1 80.44 222 SER A CA 1
ATOM 1723 C C . SER A 1 222 ? -1.273 16.891 -0.099 1 80.44 222 SER A C 1
ATOM 1725 O O . SER A 1 222 ? -1.279 15.797 -0.655 1 80.44 222 SER A O 1
ATOM 1727 N N . GLU A 1 223 ? -0.937 17.062 1.096 1 77.88 223 GLU A N 1
ATOM 1728 C CA . GLU A 1 223 ? -0.455 15.961 1.933 1 77.88 223 GLU A CA 1
ATOM 1729 C C . GLU A 1 223 ? -1.474 14.828 1.998 1 77.88 223 GLU A C 1
ATOM 1731 O O . GLU A 1 223 ? -1.109 13.656 1.909 1 77.88 223 GLU A O 1
ATOM 1736 N N . SER A 1 224 ? -2.686 15.188 2.068 1 76.25 224 SER A N 1
ATOM 1737 C CA . SER A 1 224 ? -3.727 14.172 2.223 1 76.25 224 SER A CA 1
ATOM 1738 C C . SER A 1 224 ? -3.908 13.367 0.941 1 76.25 224 SER A C 1
ATOM 1740 O O . SER A 1 224 ? -4.004 12.141 0.984 1 76.25 224 SER A O 1
ATOM 1742 N N . VAL A 1 225 ? -3.859 14.047 -0.174 1 84.06 225 VAL A N 1
ATOM 1743 C CA . VAL A 1 225 ? -4.074 13.383 -1.458 1 84.06 225 VAL A CA 1
ATOM 1744 C C . VAL A 1 225 ? -2.787 12.703 -1.911 1 84.06 225 VAL A C 1
ATOM 1746 O O . VAL A 1 225 ? -2.828 11.719 -2.65 1 84.06 225 VAL A O 1
ATOM 1749 N N . ALA A 1 226 ? -1.703 13.219 -1.413 1 88.69 226 ALA A N 1
ATOM 1750 C CA . ALA A 1 226 ? -0.41 12.672 -1.812 1 88.69 226 ALA A CA 1
ATOM 1751 C C . ALA A 1 226 ? -0.248 11.234 -1.321 1 88.69 226 ALA A C 1
ATOM 1753 O O . ALA A 1 226 ? 0.294 10.383 -2.031 1 88.69 226 ALA A O 1
ATOM 1754 N N . GLN A 1 227 ? -0.771 10.953 -0.177 1 89.75 227 GLN A N 1
ATOM 1755 C CA . GLN A 1 227 ? -0.61 9.625 0.404 1 89.75 227 GLN A CA 1
ATOM 1756 C C . GLN A 1 227 ? -1.354 8.57 -0.414 1 89.75 227 GLN A C 1
ATOM 1758 O O . GLN A 1 227 ? -0.787 7.531 -0.763 1 89.75 227 GLN A O 1
ATOM 1763 N N . ILE A 1 228 ? -2.549 8.828 -0.711 1 90.94 228 ILE A N 1
ATOM 1764 C CA . ILE A 1 228 ? -3.34 7.875 -1.479 1 90.94 228 ILE A CA 1
ATOM 1765 C C . ILE A 1 228 ? -2.791 7.77 -2.898 1 90.94 228 ILE A C 1
ATOM 1767 O O . ILE A 1 228 ? -2.781 6.688 -3.49 1 90.94 228 ILE A O 1
ATOM 1771 N N . THR A 1 229 ? -2.318 8.836 -3.449 1 93 229 THR A N 1
ATOM 1772 C CA . THR A 1 229 ? -1.764 8.836 -4.801 1 93 229 THR A CA 1
ATOM 1773 C C . THR A 1 229 ? -0.53 7.945 -4.875 1 93 229 THR A C 1
ATOM 1775 O O . THR A 1 229 ? -0.344 7.219 -5.855 1 93 229 THR A O 1
ATOM 1778 N N . CYS A 1 230 ? 0.277 7.961 -3.861 1 94.12 230 CYS A N 1
ATOM 1779 C CA . CYS A 1 230 ? 1.476 7.133 -3.824 1 94.12 230 CYS A CA 1
ATOM 1780 C C . CYS A 1 230 ? 1.114 5.652 -3.84 1 94.12 230 CYS A C 1
ATOM 1782 O O . CYS A 1 230 ? 1.702 4.871 -4.594 1 94.12 230 CYS A O 1
ATOM 1784 N N . VAL A 1 231 ? 0.13 5.352 -3.068 1 92.94 231 VAL A N 1
ATOM 1785 C CA . VAL A 1 231 ? -0.277 3.955 -2.965 1 92.94 231 VAL A CA 1
ATOM 1786 C C . VAL A 1 231 ? -0.853 3.482 -4.297 1 92.94 231 VAL A C 1
ATOM 1788 O O . VAL A 1 231 ? -0.503 2.404 -4.785 1 92.94 231 VAL A O 1
ATOM 1791 N N . VAL A 1 232 ? -1.616 4.297 -4.879 1 92.62 232 VAL A N 1
ATOM 1792 C CA . VAL A 1 232 ? -2.242 3.934 -6.145 1 92.62 232 VAL A CA 1
ATOM 1793 C C . VAL A 1 232 ? -1.179 3.824 -7.234 1 92.62 232 VAL A C 1
ATOM 1795 O O . VAL A 1 232 ? -1.215 2.902 -8.055 1 92.62 232 VAL A O 1
ATOM 1798 N N . PHE A 1 233 ? -0.235 4.676 -7.191 1 94.44 233 PHE A N 1
ATOM 1799 C CA . PHE A 1 233 ? 0.817 4.676 -8.203 1 94.44 233 PHE A CA 1
ATOM 1800 C C . PHE A 1 233 ? 1.652 3.404 -8.109 1 94.44 233 PHE A C 1
ATOM 1802 O O . PHE A 1 233 ? 1.933 2.768 -9.133 1 94.44 233 PHE A O 1
ATOM 1809 N N . ILE A 1 234 ? 2.062 3.062 -6.879 1 94.81 234 ILE A N 1
ATOM 1810 C CA . ILE A 1 234 ? 2.869 1.862 -6.688 1 94.81 234 ILE A CA 1
ATOM 1811 C C . ILE A 1 234 ? 2.047 0.626 -7.043 1 94.81 234 ILE A C 1
ATOM 1813 O O . ILE A 1 234 ? 2.561 -0.317 -7.648 1 94.81 234 ILE A O 1
ATOM 1817 N N . PHE A 1 235 ? 0.83 0.728 -6.727 1 93 235 PHE A N 1
ATOM 1818 C CA . PHE A 1 235 ? -0.032 -0.418 -6.988 1 93 235 PHE A CA 1
ATOM 1819 C C . PHE A 1 235 ? -0.211 -0.627 -8.484 1 93 235 PHE A C 1
ATOM 1821 O O . PHE A 1 235 ? -0.188 -1.762 -8.969 1 93 235 PHE A O 1
ATOM 1828 N N . ILE A 1 236 ? -0.369 0.425 -9.227 1 91.12 236 ILE A N 1
ATOM 1829 C CA . ILE A 1 236 ? -0.502 0.333 -10.68 1 91.12 236 ILE A CA 1
ATOM 1830 C C . ILE A 1 236 ? 0.766 -0.273 -11.273 1 91.12 236 ILE A C 1
ATOM 1832 O O . ILE A 1 236 ? 0.695 -1.176 -12.109 1 91.12 236 ILE A O 1
ATOM 1836 N N . ASN A 1 237 ? 1.876 0.176 -10.836 1 94.38 237 ASN A N 1
ATOM 1837 C CA . ASN A 1 237 ? 3.129 -0.382 -11.336 1 94.38 237 ASN A CA 1
ATOM 1838 C C . ASN A 1 237 ? 3.281 -1.85 -10.945 1 94.38 237 ASN A C 1
ATOM 1840 O O . ASN A 1 237 ? 3.844 -2.643 -11.703 1 94.38 237 ASN A O 1
ATOM 1844 N N . TYR A 1 238 ? 2.771 -2.209 -9.805 1 92.38 238 TYR A N 1
ATOM 1845 C CA . TYR A 1 238 ? 2.844 -3.586 -9.328 1 92.38 238 TYR A CA 1
ATOM 1846 C C . TYR A 1 238 ? 1.984 -4.508 -10.18 1 92.38 238 TYR A C 1
ATOM 1848 O O . TYR A 1 238 ? 2.373 -5.641 -10.469 1 92.38 238 TYR A O 1
ATOM 1856 N N . MET A 1 239 ? 0.881 -4.02 -10.625 1 89.81 239 MET A N 1
ATOM 1857 C CA . MET A 1 239 ? -0.027 -4.824 -11.445 1 89.81 239 MET A CA 1
ATOM 1858 C C . MET A 1 239 ? 0.593 -5.141 -12.797 1 89.81 239 MET A C 1
ATOM 1860 O O . MET A 1 239 ? 0.309 -6.184 -13.391 1 89.81 239 MET A O 1
ATOM 1864 N N . PHE A 1 240 ? 1.455 -4.309 -13.172 1 89.75 240 PHE A N 1
ATOM 1865 C CA . PHE A 1 240 ? 2.074 -4.527 -14.477 1 89.75 240 PHE A CA 1
ATOM 1866 C C . PHE A 1 240 ? 3.48 -5.094 -14.32 1 89.75 240 PHE A C 1
ATOM 1868 O O . PHE A 1 240 ? 4.27 -5.082 -15.266 1 89.75 240 PHE A O 1
ATOM 1875 N N . ALA A 1 241 ? 3.76 -5.559 -13.133 1 88.56 241 ALA A N 1
ATOM 1876 C CA . ALA A 1 241 ? 5.082 -6.121 -12.875 1 88.56 241 ALA A CA 1
ATOM 1877 C C . ALA A 1 241 ? 5.184 -7.547 -13.414 1 88.56 241 ALA A C 1
ATOM 1879 O O . ALA A 1 241 ? 6.273 -8.125 -13.461 1 88.56 241 ALA A O 1
ATOM 1880 N N . GLY A 1 242 ? 4.109 -8.156 -13.883 1 78.19 242 GLY A N 1
ATOM 1881 C CA . GLY A 1 242 ? 4.137 -9.461 -14.531 1 78.19 242 GLY A CA 1
ATOM 1882 C C . GLY A 1 242 ? 3.977 -10.609 -13.562 1 78.19 242 GLY A C 1
ATOM 1883 O O . GLY A 1 242 ? 4.375 -11.742 -13.859 1 78.19 242 GLY A O 1
ATOM 1884 N N . LEU A 1 243 ? 3.508 -10.391 -12.32 1 78.31 243 LEU A N 1
ATOM 1885 C CA . LEU A 1 243 ? 3.281 -11.469 -11.375 1 78.31 243 LEU A CA 1
ATOM 1886 C C . LEU A 1 243 ? 1.916 -12.117 -11.602 1 78.31 243 LEU A C 1
ATOM 1888 O O . LEU A 1 243 ? 1.832 -13.289 -11.953 1 78.31 243 LEU A O 1
ATOM 1892 N N . THR A 1 244 ? 0.927 -11.484 -11.359 1 73.5 244 THR A N 1
ATOM 1893 C CA . THR A 1 244 ? -0.441 -11.891 -11.656 1 73.5 244 THR A CA 1
ATOM 1894 C C . THR A 1 244 ? -1.24 -10.727 -12.234 1 73.5 244 THR A C 1
ATOM 1896 O O . THR A 1 244 ? -1.558 -9.773 -11.523 1 73.5 244 THR A O 1
ATOM 1899 N N . PRO A 1 245 ? -1.454 -10.82 -13.547 1 76.19 245 PRO A N 1
ATOM 1900 C CA . PRO A 1 245 ? -1.193 -11.766 -14.633 1 76.19 245 PRO A CA 1
ATOM 1901 C C . PRO A 1 245 ? 0.264 -11.758 -15.086 1 76.19 245 PRO A C 1
ATOM 1903 O O . PRO A 1 245 ? 0.984 -10.781 -14.844 1 76.19 245 PRO A O 1
ATOM 1906 N N . SER A 1 246 ? 0.627 -12.82 -15.688 1 80.19 246 SER A N 1
ATOM 1907 C CA . SER A 1 246 ? 1.99 -12.953 -16.188 1 80.19 246 SER A CA 1
ATOM 1908 C C . SER A 1 246 ? 2.201 -12.109 -17.453 1 80.19 246 SER A C 1
ATOM 1910 O O . SER A 1 246 ? 1.238 -11.617 -18.031 1 80.19 246 SER A O 1
ATOM 1912 N N . LEU A 1 247 ? 3.479 -11.945 -17.844 1 84.5 247 LEU A N 1
ATOM 1913 C CA . LEU A 1 247 ? 3.816 -11.109 -18.984 1 84.5 247 LEU A CA 1
ATOM 1914 C C . LEU A 1 247 ? 3.246 -11.703 -20.281 1 84.5 247 LEU A C 1
ATOM 1916 O O . LEU A 1 247 ? 2.715 -10.977 -21.109 1 84.5 247 LEU A O 1
ATOM 1920 N N . PRO A 1 248 ? 3.229 -13.023 -20.375 1 81.06 248 PRO A N 1
ATOM 1921 C CA . PRO A 1 248 ? 2.617 -13.594 -21.578 1 81.06 248 PRO A CA 1
ATOM 1922 C C . PRO A 1 248 ? 1.104 -13.383 -21.625 1 81.06 248 PRO A C 1
ATOM 1924 O O . PRO A 1 248 ? 0.536 -13.203 -22.703 1 81.06 248 PRO A O 1
ATOM 1927 N N . GLU A 1 249 ? 0.447 -13.375 -20.531 1 79.31 249 GLU A N 1
ATOM 1928 C CA . GLU A 1 249 ? -0.988 -13.109 -20.469 1 79.31 249 GLU A CA 1
ATOM 1929 C C . GLU A 1 249 ? -1.3 -11.664 -20.859 1 79.31 249 GLU A C 1
ATOM 1931 O O . GLU A 1 249 ? -2.295 -11.398 -21.531 1 79.31 249 GLU A O 1
ATOM 1936 N N . LEU A 1 250 ? -0.423 -10.844 -20.5 1 83.5 250 LEU A N 1
ATOM 1937 C CA . LEU A 1 250 ? -0.602 -9.43 -20.812 1 83.5 250 LEU A CA 1
ATOM 1938 C C . LEU A 1 250 ? -0.353 -9.172 -22.297 1 83.5 250 LEU A C 1
ATOM 1940 O O . LEU A 1 250 ? -0.992 -8.297 -22.891 1 83.5 250 LEU A O 1
ATOM 1944 N N . SER A 1 251 ? 0.564 -9.875 -22.828 1 84.31 251 SER A N 1
ATOM 1945 C CA . SER A 1 251 ? 0.872 -9.711 -24.25 1 84.31 251 SER A CA 1
ATOM 1946 C C . SER A 1 251 ? -0.289 -10.172 -25.125 1 84.31 251 SER A C 1
ATOM 1948 O O . SER A 1 251 ? -0.438 -9.719 -26.266 1 84.31 251 SER A O 1
ATOM 1950 N N . GLY A 1 252 ? -1.138 -11.07 -24.578 1 81.44 252 GLY A N 1
ATOM 1951 C CA . GLY A 1 252 ? -2.281 -11.57 -25.328 1 81.44 252 GLY A CA 1
ATOM 1952 C C . GLY A 1 252 ? -3.496 -10.672 -25.234 1 81.44 252 GLY A C 1
ATOM 1953 O O . GLY A 1 252 ? -4.449 -10.82 -26 1 81.44 252 GLY A O 1
ATOM 1954 N N . MET A 1 253 ? -3.439 -9.633 -24.453 1 82.56 253 MET A N 1
ATOM 1955 C CA . MET A 1 253 ? -4.559 -8.711 -24.281 1 82.56 253 MET A CA 1
ATOM 1956 C C . MET A 1 253 ? -4.531 -7.609 -25.328 1 82.56 253 MET A C 1
ATOM 1958 O O . MET A 1 253 ? -3.521 -7.426 -26.016 1 82.56 253 MET A O 1
ATOM 1962 N N . PRO A 1 254 ? -5.711 -7 -25.531 1 82.75 254 PRO A N 1
ATOM 1963 C CA . PRO A 1 254 ? -5.746 -5.934 -26.547 1 82.75 254 PRO A CA 1
ATOM 1964 C C . PRO A 1 254 ? -4.945 -4.703 -26.125 1 82.75 254 PRO A C 1
ATOM 1966 O O . PRO A 1 254 ? -4.582 -4.566 -24.953 1 82.75 254 PRO A O 1
ATOM 1969 N N . LEU A 1 255 ? -4.699 -3.846 -27.141 1 80.38 255 LEU A N 1
ATOM 1970 C CA . LEU A 1 255 ? -4.004 -2.592 -26.859 1 80.38 255 LEU A CA 1
ATOM 1971 C C . LEU A 1 255 ? -4.785 -1.741 -25.875 1 80.38 255 LEU A C 1
ATOM 1973 O O . LEU A 1 255 ? -6.016 -1.725 -25.891 1 80.38 255 LEU A O 1
ATOM 1977 N N . PRO A 1 256 ? -3.943 -1.122 -24.906 1 82.25 256 PRO A N 1
ATOM 1978 C CA . PRO A 1 256 ? -2.52 -0.831 -24.719 1 82.25 256 PRO A CA 1
ATOM 1979 C C . PRO A 1 256 ? -1.866 -1.71 -23.656 1 82.25 256 PRO A C 1
ATOM 1981 O O . PRO A 1 256 ? -0.756 -1.418 -23.203 1 82.25 256 PRO A O 1
ATOM 1984 N N . PHE A 1 257 ? -2.436 -2.777 -23.312 1 84.44 257 PHE A N 1
ATOM 1985 C CA . PHE A 1 257 ? -2.047 -3.57 -22.156 1 84.44 257 PHE A CA 1
ATOM 1986 C C . PHE A 1 257 ? -0.706 -4.254 -22.391 1 84.44 257 PHE A C 1
ATOM 1988 O O . PHE A 1 257 ? 0.119 -4.348 -21.469 1 84.44 257 PHE A O 1
ATOM 1995 N N . PRO A 1 258 ? -0.384 -4.633 -23.641 1 86.31 258 PRO A N 1
ATOM 1996 C CA . PRO A 1 258 ? 0.918 -5.27 -23.844 1 86.31 258 PRO A CA 1
ATOM 1997 C C . PRO A 1 258 ? 2.084 -4.297 -23.688 1 86.31 258 PRO A C 1
ATOM 1999 O O . PRO A 1 258 ? 3.211 -4.715 -23.422 1 86.31 258 PRO A O 1
ATOM 2002 N N . PHE A 1 259 ? 1.82 -3 -23.719 1 87.56 259 PHE A N 1
ATOM 2003 C CA . PHE A 1 259 ? 2.895 -2.016 -23.672 1 87.56 259 PHE A CA 1
ATOM 2004 C C . PHE A 1 259 ? 3.053 -1.452 -22.266 1 87.56 259 PHE A C 1
ATOM 2006 O O . PHE A 1 259 ? 4.105 -0.913 -21.922 1 87.56 259 PHE A O 1
ATOM 2013 N N . LEU A 1 260 ? 2.15 -1.646 -21.453 1 88.62 260 LEU A N 1
ATOM 2014 C CA . LEU A 1 260 ? 2.121 -1.002 -20.141 1 88.62 260 LEU A CA 1
ATOM 2015 C C . LEU A 1 260 ? 3.174 -1.603 -19.219 1 88.62 260 LEU A C 1
ATOM 2017 O O . LEU A 1 260 ? 3.789 -0.887 -18.422 1 88.62 260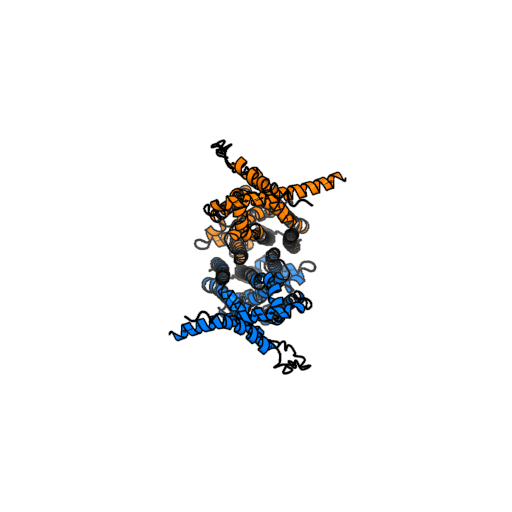 LEU A O 1
ATOM 2021 N N . PRO A 1 261 ? 3.471 -2.891 -19.391 1 89.88 261 PRO A N 1
ATOM 2022 C CA . PRO A 1 261 ? 4.523 -3.439 -18.531 1 89.88 261 PRO A CA 1
ATOM 2023 C C . PRO A 1 261 ? 5.891 -2.826 -18.812 1 89.88 261 PRO A C 1
ATOM 2025 O O . PRO A 1 261 ? 6.754 -2.807 -17.922 1 89.88 261 PRO A O 1
ATOM 2028 N N . TYR A 1 262 ? 6.074 -2.225 -19.969 1 89.62 262 TYR A N 1
ATOM 2029 C CA . TYR A 1 262 ? 7.359 -1.62 -20.312 1 89.62 262 TYR A CA 1
ATOM 2030 C C . TYR A 1 262 ? 7.512 -0.26 -19.641 1 89.62 262 TYR A C 1
ATOM 2032 O O . TYR A 1 262 ? 8.617 0.271 -19.547 1 89.62 262 TYR A O 1
ATOM 2040 N N . LEU A 1 263 ? 6.453 0.169 -19.094 1 90.5 263 LEU A N 1
ATOM 2041 C CA . LEU A 1 263 ? 6.48 1.466 -18.422 1 90.5 263 LEU A CA 1
ATOM 2042 C C . LEU A 1 263 ? 6.539 1.296 -16.906 1 90.5 263 LEU A C 1
ATOM 2044 O O . LEU A 1 263 ? 6.609 2.281 -16.172 1 90.5 263 LEU A O 1
ATOM 2048 N N . SER A 1 264 ? 6.594 0.102 -16.516 1 93.62 264 SER A N 1
ATOM 2049 C CA . SER A 1 264 ? 6.645 -0.144 -15.078 1 93.62 264 SER A CA 1
ATOM 2050 C C . SER A 1 264 ? 8.055 -0.485 -14.625 1 93.62 264 SER A C 1
ATOM 2052 O O . SER A 1 264 ? 8.641 -1.469 -15.078 1 93.62 264 SER A O 1
ATOM 2054 N N . PHE A 1 265 ? 8.586 0.305 -13.727 1 95.06 265 PHE A N 1
ATOM 2055 C CA . PHE A 1 265 ? 9.93 0.051 -13.227 1 95.06 265 PHE A CA 1
ATOM 2056 C C . PHE A 1 265 ? 9.938 -1.154 -12.289 1 95.06 265 PHE A C 1
ATOM 2058 O O . PHE A 1 265 ? 10.984 -1.785 -12.094 1 95.06 265 PHE A O 1
ATOM 2065 N N . LEU A 1 266 ? 8.781 -1.5 -11.703 1 95.31 266 LEU A N 1
ATOM 2066 C CA . LEU A 1 266 ? 8.695 -2.639 -10.797 1 95.31 266 LEU A CA 1
ATOM 2067 C C . LEU A 1 266 ? 8.859 -3.951 -11.555 1 95.31 266 LEU A C 1
ATOM 2069 O O . LEU A 1 266 ? 9.344 -4.941 -10.992 1 95.31 266 LEU A O 1
ATOM 2073 N N . ARG A 1 267 ? 8.508 -3.934 -12.82 1 93.5 267 ARG A N 1
ATOM 2074 C CA . ARG A 1 267 ? 8.711 -5.129 -13.633 1 93.5 267 ARG A CA 1
ATOM 2075 C C . ARG A 1 267 ? 10.188 -5.492 -13.711 1 93.5 267 ARG A C 1
ATOM 2077 O O . ARG A 1 267 ? 10.555 -6.648 -13.508 1 93.5 267 ARG A O 1
ATOM 2084 N N . TYR A 1 268 ? 10.969 -4.52 -13.984 1 93.06 268 TYR A N 1
ATOM 2085 C CA . TYR A 1 268 ? 12.398 -4.758 -14.164 1 93.06 268 TYR A CA 1
ATOM 2086 C C . TYR A 1 268 ? 13.055 -5.145 -12.844 1 93.06 268 TYR A C 1
ATOM 2088 O O . TYR A 1 268 ? 13.992 -5.945 -12.82 1 93.06 268 TYR A O 1
ATOM 2096 N N . LEU A 1 269 ? 12.555 -4.59 -11.781 1 94.38 269 LEU A N 1
ATOM 2097 C CA . LEU A 1 269 ? 13.062 -4.977 -10.469 1 94.38 269 LEU A CA 1
ATOM 2098 C C . LEU A 1 269 ? 12.703 -6.426 -10.148 1 94.38 269 LEU A C 1
ATOM 2100 O O . LEU A 1 269 ? 13.555 -7.188 -9.68 1 94.38 269 LEU A O 1
ATOM 2104 N N . ASN A 1 270 ? 11.5 -6.742 -10.422 1 92.56 270 ASN A N 1
ATOM 2105 C CA . ASN A 1 270 ? 11.055 -8.109 -10.156 1 92.56 270 ASN A CA 1
ATOM 2106 C C . ASN A 1 270 ? 11.797 -9.117 -11.023 1 92.56 270 ASN A C 1
ATOM 2108 O O . ASN A 1 270 ? 12.211 -10.172 -10.547 1 92.56 270 ASN A O 1
ATOM 2112 N N . GLU A 1 271 ? 11.945 -8.789 -12.289 1 91.56 271 GLU A N 1
ATOM 2113 C CA . GLU A 1 271 ? 12.648 -9.68 -13.203 1 91.56 271 GLU A CA 1
ATOM 2114 C C . GLU A 1 271 ? 14.109 -9.867 -12.789 1 91.56 271 GLU A C 1
ATOM 2116 O O . GLU A 1 271 ? 14.633 -10.977 -12.812 1 91.56 271 GLU A O 1
ATOM 2121 N N . LEU A 1 272 ? 14.711 -8.828 -12.438 1 91.94 272 LEU A N 1
ATOM 2122 C CA . LEU A 1 272 ? 16.109 -8.883 -12.016 1 91.94 272 LEU A CA 1
ATOM 2123 C C . LEU A 1 272 ? 16.266 -9.805 -10.82 1 91.94 272 LEU A C 1
ATOM 2125 O O . LEU A 1 272 ? 17.156 -10.672 -10.812 1 91.94 272 LEU A O 1
ATOM 2129 N N . LEU A 1 273 ? 15.422 -9.672 -9.859 1 91.56 273 LEU A N 1
ATOM 2130 C CA . LEU A 1 273 ? 15.523 -10.469 -8.641 1 91.56 273 LEU A CA 1
ATOM 2131 C C . LEU A 1 273 ? 15.164 -11.93 -8.906 1 91.56 273 LEU A C 1
ATOM 2133 O O . LEU A 1 273 ? 15.836 -12.836 -8.422 1 91.56 273 LEU A O 1
ATOM 2137 N N . TYR A 1 274 ? 14.148 -12.133 -9.633 1 89.25 274 TYR A N 1
ATOM 2138 C CA . TYR A 1 274 ? 13.703 -13.484 -9.93 1 89.25 274 TYR A CA 1
ATOM 2139 C C . TYR A 1 274 ? 14.758 -14.258 -10.719 1 89.25 274 TYR A C 1
ATOM 2141 O O . TYR A 1 274 ? 15.086 -15.391 -10.375 1 89.25 274 TYR A O 1
ATOM 2149 N N . VAL A 1 275 ? 15.273 -13.641 -11.781 1 87.44 275 VAL A N 1
ATOM 2150 C CA . VAL A 1 275 ? 16.25 -14.305 -12.648 1 87.44 275 VAL A CA 1
ATOM 2151 C C . VAL A 1 275 ? 17.516 -14.617 -11.867 1 87.44 275 VAL A C 1
ATOM 2153 O O . VAL A 1 275 ? 18.094 -15.703 -12.008 1 87.44 275 VAL A O 1
ATOM 2156 N N . HIS A 1 276 ? 17.906 -13.75 -10.969 1 88.31 276 HIS A N 1
ATOM 2157 C CA . HIS A 1 276 ? 19.125 -13.969 -10.211 1 88.31 276 HIS A CA 1
ATOM 2158 C C . HIS A 1 276 ? 18.922 -15.055 -9.148 1 88.31 276 HIS A C 1
ATOM 2160 O O . HIS A 1 276 ? 19.844 -15.844 -8.891 1 88.31 276 HIS A O 1
ATOM 2166 N N . GLU A 1 277 ? 17.844 -15.156 -8.625 1 87.56 277 GLU A N 1
ATOM 2167 C CA . GLU A 1 277 ? 17.594 -16.156 -7.594 1 87.56 277 GLU A CA 1
ATOM 2168 C C . GLU A 1 277 ? 17.422 -17.547 -8.203 1 87.56 277 GLU A C 1
ATOM 2170 O O . GLU A 1 277 ? 17.922 -18.531 -7.676 1 87.56 277 GLU A O 1
ATOM 2175 N N . ILE A 1 278 ? 16.734 -17.578 -9.328 1 84.5 278 ILE A N 1
ATOM 2176 C CA . ILE A 1 278 ? 16.438 -18.875 -9.938 1 84.5 278 ILE A CA 1
ATOM 2177 C C . ILE A 1 278 ? 17.672 -19.438 -10.625 1 84.5 278 ILE A C 1
ATOM 2179 O O . ILE A 1 278 ? 17.781 -20.641 -10.844 1 84.5 278 ILE A O 1
ATOM 2183 N N . ALA A 1 279 ? 18.516 -18.578 -11.023 1 81.5 279 ALA A N 1
ATOM 2184 C CA . ALA A 1 279 ? 19.734 -19.016 -11.703 1 81.5 279 ALA A CA 1
ATOM 2185 C C . ALA A 1 279 ? 20.531 -19.984 -10.844 1 81.5 279 ALA A C 1
ATOM 2187 O O . ALA A 1 279 ? 21.297 -20.797 -11.359 1 81.5 279 ALA A O 1
ATOM 2188 N N . HIS A 1 280 ? 20.25 -19.953 -9.578 1 82.31 280 HIS A N 1
ATOM 2189 C CA . HIS A 1 280 ? 20.984 -20.812 -8.672 1 82.31 280 HIS A CA 1
ATOM 2190 C C . HIS A 1 280 ? 20.344 -22.203 -8.57 1 82.31 280 HIS A C 1
ATOM 2192 O O . HIS A 1 280 ? 20.938 -23.141 -8.039 1 82.31 280 HIS A O 1
ATOM 2198 N N . TYR A 1 281 ? 19.203 -22.219 -9.133 1 74.81 281 TYR A N 1
ATOM 2199 C CA . TYR A 1 281 ? 18.531 -23.5 -9.086 1 74.81 281 TYR A CA 1
ATOM 2200 C C . TYR A 1 281 ? 18.75 -24.281 -10.375 1 74.81 281 TYR A C 1
ATOM 2202 O O . TYR A 1 281 ? 18.719 -23.719 -11.469 1 74.81 281 TYR A O 1
ATOM 2210 N N . ASN A 1 282 ? 19.875 -25.078 -10.602 1 63.53 282 ASN A N 1
ATOM 2211 C CA . ASN A 1 282 ? 20.453 -25.812 -11.719 1 63.53 282 ASN A CA 1
ATOM 2212 C C . ASN A 1 282 ? 19.375 -26.25 -12.719 1 63.53 282 ASN A C 1
ATOM 2214 O O . ASN A 1 282 ? 19.625 -26.297 -13.93 1 63.53 282 ASN A O 1
ATOM 2218 N N . ASN A 1 283 ? 18.453 -26.906 -12.383 1 61.12 283 ASN A N 1
ATOM 2219 C CA . ASN A 1 283 ? 17.734 -27.688 -13.391 1 61.12 283 ASN A CA 1
ATOM 2220 C C . ASN A 1 283 ? 17 -26.797 -14.383 1 61.12 283 ASN A C 1
ATOM 2222 O O . ASN A 1 283 ? 17.562 -26.391 -15.398 1 61.12 283 ASN A O 1
ATOM 2226 N N . MET A 1 284 ? 15.75 -26.688 -14.445 1 58.5 284 MET A N 1
ATOM 2227 C CA . MET A 1 284 ? 14.766 -26.234 -15.43 1 58.5 284 MET A CA 1
ATOM 2228 C C . MET A 1 284 ? 14.57 -24.734 -15.359 1 58.5 284 MET A C 1
ATOM 2230 O O . MET A 1 284 ? 13.453 -24.234 -15.516 1 58.5 284 MET A O 1
ATOM 2234 N N . PHE A 1 285 ? 15.727 -23.984 -15.227 1 65.56 285 PHE A N 1
ATOM 2235 C CA . PHE A 1 285 ? 15.781 -22.531 -15.102 1 65.56 285 PHE A CA 1
ATOM 2236 C C . PHE A 1 285 ? 15.266 -21.859 -16.375 1 65.56 285 PHE A C 1
ATOM 2238 O O . PHE A 1 285 ? 14.469 -20.922 -16.297 1 65.56 285 PHE A O 1
ATOM 2245 N N . GLU A 1 286 ? 15.633 -22.406 -17.469 1 66.94 286 GLU A N 1
ATOM 2246 C CA . GLU A 1 286 ? 15.344 -21.75 -18.734 1 66.94 286 GLU A CA 1
ATOM 2247 C C . GLU A 1 286 ? 13.852 -21.797 -19.047 1 66.94 286 GLU A C 1
ATOM 2249 O O . GLU A 1 286 ? 13.281 -20.812 -19.531 1 66.94 286 GLU A O 1
ATOM 2254 N N . LYS A 1 287 ? 13.281 -22.859 -18.719 1 66.25 287 LYS A N 1
ATOM 2255 C CA . LYS A 1 287 ? 11.859 -22.969 -19.047 1 66.25 287 LYS A CA 1
ATOM 2256 C C . LYS A 1 287 ? 11.016 -22.094 -18.109 1 66.25 287 LYS A C 1
ATOM 2258 O O . LYS A 1 287 ? 10.047 -21.469 -18.547 1 66.25 287 LYS A O 1
ATOM 2263 N N . SER A 1 288 ? 11.5 -22.047 -16.922 1 68.19 288 SER A N 1
ATOM 2264 C CA . SER A 1 288 ? 10.727 -21.25 -15.984 1 68.19 288 SER A CA 1
ATOM 2265 C C . SER A 1 288 ? 10.766 -19.766 -16.359 1 68.19 288 SER A C 1
ATOM 2267 O O . SER A 1 288 ? 9.766 -19.062 -16.234 1 68.19 288 SER A O 1
ATOM 2269 N N . ILE A 1 289 ? 11.852 -19.375 -16.875 1 71.06 289 ILE A N 1
ATOM 2270 C CA . ILE A 1 289 ? 12.008 -17.969 -17.25 1 71.06 289 ILE A CA 1
ATOM 2271 C C . ILE A 1 289 ? 11.195 -17.688 -18.516 1 71.06 289 ILE A C 1
ATOM 2273 O O . ILE A 1 289 ? 10.586 -16.625 -18.641 1 71.06 289 ILE A O 1
ATOM 2277 N N . SER A 1 290 ? 11.094 -18.688 -19.312 1 71.5 290 SER A N 1
ATOM 2278 C CA . SER A 1 290 ? 10.352 -18.5 -20.562 1 71.5 290 SER A CA 1
ATOM 2279 C C . SER A 1 290 ? 8.844 -18.469 -20.297 1 71.5 290 SER A C 1
ATOM 2281 O O . SER A 1 290 ? 8.109 -17.75 -20.984 1 71.5 290 SER A O 1
ATOM 2283 N N . LEU A 1 291 ? 8.484 -19.172 -19.297 1 69.69 291 LEU A N 1
ATOM 2284 C CA . LEU A 1 291 ? 7.062 -19.219 -18.953 1 69.69 291 LEU A CA 1
ATOM 2285 C C . LEU A 1 291 ? 6.594 -17.859 -18.422 1 69.69 291 LEU A C 1
ATOM 2287 O O . LEU A 1 291 ? 5.449 -17.469 -18.656 1 69.69 291 LEU A O 1
ATOM 2291 N N . LYS A 1 292 ? 7.531 -17.156 -17.844 1 75.38 292 LYS A N 1
ATOM 2292 C CA . LYS A 1 292 ? 7.168 -15.859 -17.297 1 75.38 292 LYS A CA 1
ATOM 2293 C C . LYS A 1 292 ? 7.504 -14.734 -18.266 1 75.38 292 LYS A C 1
ATOM 2295 O O . LYS A 1 292 ? 7.152 -13.578 -18.031 1 75.38 292 LYS A O 1
ATOM 2300 N N . GLY A 1 293 ? 8.086 -15.031 -19.359 1 74.38 293 GLY A N 1
ATOM 2301 C CA . GLY A 1 293 ? 8.43 -14.047 -20.375 1 74.38 293 GLY A CA 1
ATOM 2302 C C . GLY A 1 293 ? 9.68 -13.258 -20.031 1 74.38 293 GLY A C 1
ATOM 2303 O O . GLY A 1 293 ? 9.875 -12.148 -20.547 1 74.38 293 GLY A O 1
ATOM 2304 N N . TYR A 1 294 ? 10.422 -13.812 -19.078 1 75.81 294 TYR A N 1
ATOM 2305 C CA . TYR A 1 294 ? 11.633 -13.109 -18.672 1 75.81 294 TYR A CA 1
ATOM 2306 C C . TYR A 1 294 ? 12.812 -13.523 -19.547 1 75.81 294 TYR A C 1
ATOM 2308 O O . TYR A 1 294 ? 12.773 -14.57 -20.203 1 75.81 294 TYR A O 1
ATOM 2316 N N . VAL A 1 295 ? 13.719 -12.57 -19.828 1 66.44 295 VAL A N 1
ATOM 2317 C CA . VAL A 1 295 ? 14.883 -12.891 -20.641 1 66.44 295 VAL A CA 1
ATOM 2318 C C . VAL A 1 295 ? 16.141 -12.875 -19.781 1 66.44 295 VAL A C 1
ATOM 2320 O O . VAL A 1 295 ? 16.344 -11.953 -18.984 1 66.44 295 VAL A O 1
ATOM 2323 N N . ARG A 1 296 ? 16.844 -14.039 -19.625 1 64.44 296 ARG A N 1
ATOM 2324 C CA . ARG A 1 296 ? 18.047 -14.227 -18.812 1 64.44 296 ARG A CA 1
ATOM 2325 C C . ARG A 1 296 ? 19.156 -13.266 -19.234 1 64.44 296 ARG A C 1
ATOM 2327 O O . ARG A 1 296 ? 19.875 -12.727 -18.391 1 64.44 296 ARG A O 1
ATOM 2334 N N . GLU A 1 297 ? 19.438 -13.148 -20.469 1 60.16 297 GLU A N 1
ATOM 2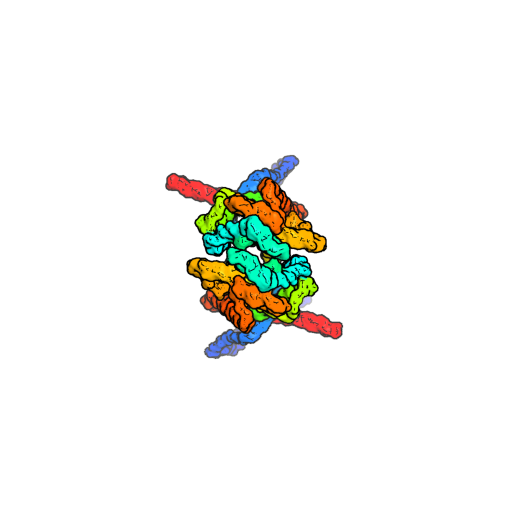335 C CA . GLU A 1 297 ? 20.719 -12.633 -20.938 1 60.16 297 GLU A CA 1
ATOM 2336 C C . GLU A 1 297 ? 20.875 -11.148 -20.625 1 60.16 297 GLU A C 1
ATOM 2338 O O . GLU A 1 297 ? 21.953 -10.578 -20.781 1 60.16 297 GLU A O 1
ATOM 2343 N N . LEU A 1 298 ? 20 -10.68 -19.734 1 64.62 298 LEU A N 1
ATOM 2344 C CA . LEU A 1 298 ? 20.047 -9.227 -19.891 1 64.62 298 LEU A CA 1
ATOM 2345 C C . LEU A 1 298 ? 20.156 -8.539 -18.531 1 64.62 298 LEU A C 1
ATOM 2347 O O . LEU A 1 298 ? 19.531 -7.508 -18.297 1 64.62 298 LEU A O 1
ATOM 2351 N N . ASP A 1 299 ? 21.172 -9.086 -17.609 1 74.5 299 ASP A N 1
ATOM 2352 C CA . ASP A 1 299 ? 21.281 -8.406 -16.328 1 74.5 299 ASP A CA 1
ATOM 2353 C C . ASP A 1 299 ? 21.562 -6.918 -16.516 1 74.5 299 ASP A C 1
ATOM 2355 O O . ASP A 1 299 ? 20.906 -6.07 -15.906 1 74.5 299 ASP A O 1
ATOM 2359 N N . ASN A 1 300 ? 22.516 -6.734 -17.344 1 81.38 300 ASN A N 1
ATOM 2360 C CA . ASN A 1 300 ? 22.891 -5.344 -17.562 1 81.38 300 ASN A CA 1
ATOM 2361 C C . ASN A 1 300 ? 21.734 -4.531 -18.141 1 81.38 300 ASN A C 1
ATOM 2363 O O . ASN A 1 300 ? 21.625 -3.334 -17.875 1 81.38 300 ASN A O 1
ATOM 2367 N N . PHE A 1 301 ? 20.953 -5.277 -18.703 1 85.94 301 PHE A N 1
ATOM 2368 C CA . PHE A 1 301 ? 19.828 -4.578 -19.297 1 85.94 301 PHE A CA 1
ATOM 2369 C C . PHE A 1 301 ? 18.828 -4.16 -18.219 1 85.94 301 PHE A C 1
ATOM 2371 O O . PHE A 1 301 ? 18.344 -3.023 -18.219 1 85.94 301 PHE A O 1
ATOM 2378 N N . TYR A 1 302 ? 18.641 -5.008 -17.266 1 89.81 302 TYR A N 1
ATOM 2379 C CA . TYR A 1 302 ? 17.672 -4.695 -16.219 1 89.81 302 TYR A CA 1
ATOM 2380 C C . TYR A 1 302 ? 18.172 -3.561 -15.336 1 89.81 302 TYR A C 1
ATOM 2382 O O . TYR A 1 302 ? 17.422 -2.635 -15.016 1 89.81 302 TYR A O 1
ATOM 2390 N N . ILE A 1 303 ? 19.422 -3.594 -15.07 1 91.94 303 ILE A N 1
ATOM 2391 C CA . ILE A 1 303 ? 20.016 -2.568 -14.219 1 91.94 303 ILE A CA 1
ATOM 2392 C C . ILE A 1 303 ? 20 -1.225 -14.945 1 91.94 303 ILE A C 1
ATOM 2394 O O . ILE A 1 303 ? 19.688 -0.191 -14.344 1 91.94 303 ILE A O 1
ATOM 2398 N N . SER A 1 304 ? 20.297 -1.308 -16.203 1 93.06 304 SER A N 1
ATOM 2399 C CA . SER A 1 304 ? 20.297 -0.075 -16.984 1 93.06 304 SER A CA 1
ATOM 2400 C C . SER A 1 304 ? 18.891 0.509 -17.109 1 93.06 304 SER A C 1
ATOM 2402 O O . SER A 1 304 ? 18.719 1.728 -17.047 1 93.06 304 SER A O 1
ATOM 2404 N N . MET A 1 305 ? 17.953 -0.332 -17.234 1 93.75 305 MET A N 1
ATOM 2405 C CA . MET A 1 305 ? 16.578 0.149 -17.344 1 93.75 305 MET A CA 1
ATOM 2406 C C . MET A 1 305 ? 16.109 0.742 -16.031 1 93.75 305 MET A C 1
ATOM 2408 O O . MET A 1 305 ? 15.461 1.792 -16.016 1 93.75 305 MET A O 1
ATOM 2412 N N . ILE A 1 306 ? 16.422 0.128 -14.938 1 95.62 306 ILE A N 1
ATOM 2413 C CA . ILE A 1 306 ? 16.031 0.627 -13.617 1 95.62 306 ILE A CA 1
ATOM 2414 C C . ILE A 1 306 ? 16.688 1.98 -13.367 1 95.62 306 ILE A C 1
ATOM 2416 O O . ILE A 1 306 ? 16.031 2.92 -12.906 1 95.62 306 ILE A O 1
ATOM 2420 N N . LEU A 1 307 ? 17.922 2.076 -13.742 1 95.94 307 LEU A N 1
ATOM 2421 C CA . LEU A 1 307 ? 18.656 3.33 -13.57 1 95.94 307 LEU A CA 1
ATOM 2422 C C . LEU A 1 307 ? 18.094 4.414 -14.484 1 95.94 307 LEU A C 1
ATOM 2424 O O . LEU A 1 307 ? 18.047 5.586 -14.109 1 95.94 307 LEU A O 1
ATOM 2428 N N . SER A 1 308 ? 17.734 3.982 -15.648 1 96.69 308 SER A N 1
ATOM 2429 C CA . SER A 1 308 ? 17.125 4.953 -16.562 1 96.69 308 SER A CA 1
ATOM 2430 C C . SER A 1 308 ? 15.812 5.492 -15.992 1 96.69 308 SER A C 1
ATOM 2432 O O . SER A 1 308 ? 15.547 6.695 -16.078 1 96.69 308 SER A O 1
ATOM 2434 N N . PHE A 1 309 ? 15.023 4.656 -15.406 1 97.25 309 PHE A N 1
ATOM 2435 C CA . PHE A 1 309 ? 13.789 5.109 -14.773 1 97.25 309 PHE A CA 1
ATOM 2436 C C . PHE A 1 309 ? 14.094 6.051 -13.617 1 97.25 309 PHE A C 1
ATOM 2438 O O . PHE A 1 309 ? 13.445 7.086 -13.461 1 97.25 309 PHE A O 1
ATOM 2445 N N . ALA A 1 310 ? 15.047 5.672 -12.844 1 97.12 310 ALA A N 1
ATOM 2446 C CA . ALA A 1 310 ? 15.43 6.508 -11.711 1 97.12 310 ALA A CA 1
ATOM 2447 C C . ALA A 1 310 ? 15.844 7.906 -12.172 1 97.12 310 ALA A C 1
ATOM 2449 O O . ALA A 1 310 ? 15.383 8.906 -11.617 1 97.12 310 ALA A O 1
ATOM 2450 N N . PHE A 1 311 ? 16.594 7.961 -13.195 1 96.62 311 PHE A N 1
ATOM 2451 C CA . PHE A 1 311 ? 17.078 9.242 -13.695 1 96.62 311 PHE A CA 1
ATOM 2452 C C . PHE A 1 311 ? 15.93 10.07 -14.266 1 96.62 311 PHE A C 1
ATOM 2454 O O . PHE A 1 311 ? 15.891 11.289 -14.094 1 96.62 311 PHE A O 1
ATOM 2461 N N . VAL A 1 312 ? 15.062 9.43 -14.883 1 96.75 312 VAL A N 1
ATOM 2462 C CA . VAL A 1 312 ? 13.914 10.141 -15.43 1 96.75 312 VAL A CA 1
ATOM 2463 C C . VAL A 1 312 ? 13.062 10.703 -14.289 1 96.75 312 VAL A C 1
ATOM 2465 O O . VAL A 1 312 ? 12.633 11.859 -14.344 1 96.75 312 VAL A O 1
ATOM 2468 N N . PHE A 1 313 ? 12.898 9.961 -13.25 1 97.12 313 PHE A N 1
ATOM 2469 C CA . PHE A 1 313 ? 12.086 10.422 -12.133 1 97.12 313 PHE A CA 1
ATOM 2470 C C . PHE A 1 313 ? 12.789 11.555 -11.391 1 97.12 313 PHE A C 1
ATOM 2472 O O . PHE A 1 313 ? 12.141 12.523 -10.969 1 97.12 313 PHE A O 1
ATOM 2479 N N . TYR A 1 314 ? 14.07 11.414 -11.234 1 96.69 314 TYR A N 1
ATOM 2480 C CA . TYR A 1 314 ? 14.812 12.5 -10.609 1 96.69 314 TYR A CA 1
ATOM 2481 C C . TYR A 1 314 ? 14.742 13.766 -11.453 1 96.69 314 TYR A C 1
ATOM 2483 O O . TYR A 1 314 ? 14.641 14.875 -10.914 1 96.69 314 TYR A O 1
ATOM 2491 N N . PHE A 1 315 ? 14.727 13.578 -12.711 1 95.44 315 PHE A N 1
ATOM 2492 C CA . PHE A 1 315 ? 14.648 14.719 -13.609 1 95.44 315 PHE A CA 1
ATOM 2493 C C . PHE A 1 315 ? 13.266 15.367 -13.547 1 95.44 315 PHE A C 1
ATOM 2495 O O . PHE A 1 315 ? 13.156 16.594 -13.492 1 95.44 315 PHE A O 1
ATOM 2502 N N . ILE A 1 316 ? 12.289 14.609 -13.508 1 95.25 316 ILE A N 1
ATOM 2503 C CA . ILE A 1 316 ? 10.938 15.148 -13.391 1 95.25 316 ILE A CA 1
ATOM 2504 C C . ILE A 1 316 ? 10.773 15.852 -12.047 1 95.25 316 ILE A C 1
ATOM 2506 O O . ILE A 1 316 ? 10.125 16.906 -11.961 1 95.25 316 ILE A O 1
ATOM 2510 N N . GLY A 1 317 ? 11.344 15.25 -11.055 1 92.19 317 GLY A N 1
ATOM 2511 C CA . GLY A 1 317 ? 11.305 15.891 -9.758 1 92.19 317 GLY A CA 1
ATOM 2512 C C . GLY A 1 317 ? 11.969 17.266 -9.75 1 92.19 317 GLY A C 1
ATOM 2513 O O . GLY A 1 317 ? 11.438 18.203 -9.164 1 92.19 317 GLY A O 1
ATOM 2514 N N . ALA A 1 318 ? 13.023 17.359 -10.422 1 90.81 318 ALA A N 1
ATOM 2515 C CA . ALA A 1 318 ? 13.711 18.641 -10.523 1 90.81 318 ALA A CA 1
ATOM 2516 C C . ALA A 1 318 ? 12.867 19.656 -11.297 1 90.81 318 ALA A C 1
ATOM 2518 O O . ALA A 1 318 ? 12.789 20.828 -10.914 1 90.81 318 ALA A O 1
ATOM 2519 N N . LEU A 1 319 ? 12.195 19.188 -12.273 1 89.69 319 LEU A N 1
ATOM 2520 C CA . LEU A 1 319 ? 11.367 20.062 -13.086 1 89.69 319 LEU A CA 1
ATOM 2521 C C . LEU A 1 319 ? 10.148 20.562 -12.305 1 89.69 319 LEU A C 1
ATOM 2523 O O . LEU A 1 319 ? 9.758 21.719 -12.43 1 89.69 319 LEU A O 1
ATOM 2527 N N . VAL A 1 320 ? 9.625 19.703 -11.555 1 87.06 320 VAL A N 1
ATOM 2528 C CA . VAL A 1 320 ? 8.43 20.047 -10.797 1 87.06 320 VAL A CA 1
ATOM 2529 C C . VAL A 1 320 ? 8.773 21.078 -9.727 1 87.06 320 VAL A C 1
ATOM 2531 O O . VAL A 1 320 ? 8.031 22.047 -9.516 1 87.06 320 VAL A O 1
ATOM 2534 N N . ILE A 1 321 ? 9.844 20.875 -9.102 1 81.88 321 ILE A N 1
ATOM 2535 C CA . ILE A 1 321 ? 10.242 21.828 -8.062 1 81.88 321 ILE A CA 1
ATOM 2536 C C . ILE A 1 321 ? 10.656 23.156 -8.695 1 81.88 321 ILE A C 1
ATOM 2538 O O . ILE A 1 321 ? 10.398 24.219 -8.133 1 81.88 321 ILE A O 1
ATOM 2542 N N . TRP A 1 322 ? 11.203 23.062 -9.836 1 79.12 322 TRP A N 1
ATOM 2543 C CA . TRP A 1 322 ? 11.609 24.266 -10.547 1 79.12 322 TRP A CA 1
ATOM 2544 C C . TRP A 1 322 ? 10.391 25.078 -10.984 1 79.12 322 TRP A C 1
ATOM 2546 O O . TRP A 1 322 ? 10.391 26.312 -10.906 1 79.12 322 TRP A O 1
ATOM 2556 N N . GLN A 1 323 ? 9.398 24.469 -11.383 1 74.44 323 GLN A N 1
ATOM 2557 C CA . GLN A 1 323 ? 8.195 25.141 -11.852 1 74.44 323 GLN A CA 1
ATOM 2558 C C . GLN A 1 323 ? 7.367 25.672 -10.68 1 74.44 323 GLN A C 1
ATOM 2560 O O . GLN A 1 323 ? 6.645 26.656 -10.82 1 74.44 323 GLN A O 1
ATOM 2565 N N . SER A 1 324 ? 7.246 24.938 -9.688 1 62.81 324 SER A N 1
ATOM 2566 C CA . SER A 1 324 ? 6.449 25.359 -8.539 1 62.81 324 SER A CA 1
ATOM 2567 C C . SER A 1 324 ? 7.016 26.625 -7.902 1 62.81 324 SER A C 1
ATOM 2569 O O . SER A 1 324 ? 6.297 27.359 -7.215 1 62.81 324 SER A O 1
ATOM 2571 N N . CYS A 1 325 ? 8.242 26.953 -7.941 1 52.94 325 CYS A N 1
ATOM 2572 C CA . CYS A 1 325 ? 8.805 28.203 -7.426 1 52.94 325 CYS A CA 1
ATOM 2573 C C . CYS A 1 325 ? 8.875 29.266 -8.523 1 52.94 325 CYS A C 1
ATOM 2575 O O . CYS A 1 325 ? 9.852 29.328 -9.273 1 52.94 325 CYS A O 1
ATOM 2577 N N . PRO A 1 326 ? 7.895 29.859 -9.125 1 44.06 326 PRO A N 1
ATOM 2578 C CA . PRO A 1 326 ? 8.094 30.922 -10.117 1 44.06 326 PRO A CA 1
ATOM 2579 C C . PRO A 1 326 ? 9.008 32.031 -9.609 1 44.06 326 PRO A C 1
ATOM 2581 O O . PRO A 1 326 ? 9.094 32.281 -8.398 1 44.06 326 PRO A O 1
ATOM 2584 N N . ASP A 1 327 ? 9.969 32.625 -10.453 1 39.66 327 ASP A N 1
ATOM 2585 C CA . ASP A 1 327 ? 10.859 33.781 -10.398 1 39.66 327 ASP A CA 1
ATOM 2586 C C . ASP A 1 327 ? 10.195 34.969 -9.703 1 39.66 327 ASP A C 1
ATOM 2588 O O . ASP A 1 327 ? 10.852 35.719 -9 1 39.66 327 ASP A O 1
ATOM 2592 N N . SER A 1 328 ? 9.117 35.5 -10.18 1 32.12 328 SER A N 1
ATOM 2593 C CA . SER A 1 328 ? 8.562 36.781 -9.766 1 32.12 328 SER A CA 1
ATOM 2594 C C . SER A 1 328 ? 8.367 36.844 -8.25 1 32.12 328 SER A C 1
ATOM 2596 O O . SER A 1 328 ? 8.453 37.906 -7.645 1 32.12 328 SER A O 1
ATOM 2598 N N . LEU A 1 329 ? 7.98 35.938 -7.555 1 33.41 329 LEU A N 1
ATOM 2599 C CA . LEU A 1 329 ? 7.871 36.031 -6.105 1 33.41 329 LEU A CA 1
ATOM 2600 C C . LEU A 1 329 ? 9.219 35.781 -5.441 1 33.41 329 LEU A C 1
ATOM 2602 O O . LEU A 1 329 ? 9.383 36.031 -4.242 1 33.41 329 LEU A O 1
ATOM 2606 N N . CYS A 1 330 ? 10.094 35.219 -6.117 1 34.59 330 CYS A N 1
ATOM 2607 C CA . CYS A 1 330 ? 11.508 35.062 -5.797 1 34.59 330 CYS A CA 1
ATOM 2608 C C . CYS A 1 330 ? 12.203 36.438 -5.82 1 34.59 330 CYS A C 1
ATOM 2610 O O . CYS A 1 330 ? 13.188 36.656 -5.117 1 34.59 330 CYS A O 1
ATOM 2612 N N . PHE A 1 331 ? 11.93 37.375 -6.621 1 31.64 331 PHE A N 1
ATOM 2613 C CA . PHE A 1 331 ? 12.508 38.719 -6.73 1 31.64 331 PHE A CA 1
ATOM 2614 C C . PHE A 1 331 ? 12.25 39.531 -5.465 1 31.64 331 PHE A C 1
ATOM 2616 O O . PHE A 1 331 ? 13.117 40.281 -5.012 1 31.64 331 PHE A O 1
ATOM 2623 N N . SER A 1 332 ? 11.109 39.688 -4.98 1 31.08 332 SER A N 1
ATOM 2624 C CA . SER A 1 332 ? 10.852 40.594 -3.859 1 31.08 332 SER A CA 1
ATOM 2625 C C . SER A 1 332 ? 11.391 40 -2.555 1 31.08 332 SER A C 1
ATOM 2627 O O . SER A 1 332 ? 11.68 40.75 -1.613 1 31.08 332 SER A O 1
ATOM 2629 N N . ILE A 1 333 ? 11.547 38.719 -2.367 1 35.34 333 ILE A N 1
ATOM 2630 C CA . ILE A 1 333 ? 11.859 38.094 -1.091 1 35.34 333 ILE A CA 1
ATOM 2631 C C . ILE A 1 333 ? 13.375 37.906 -0.966 1 35.34 333 ILE A C 1
ATOM 2633 O O . ILE A 1 333 ? 13.875 37.531 0.097 1 35.34 333 ILE A O 1
ATOM 2637 N N . LYS A 1 334 ? 14.195 38.125 -1.81 1 37.72 334 LYS A N 1
ATOM 2638 C CA . LYS A 1 334 ? 15.648 38.281 -1.811 1 37.72 334 LYS A CA 1
ATOM 2639 C C . LYS A 1 334 ? 16.109 39.156 -0.642 1 37.72 334 LYS A C 1
ATOM 2641 O O . LYS A 1 334 ? 17.141 38.875 -0.031 1 37.72 334 LYS A O 1
ATOM 2646 N N . TYR A 1 335 ? 15.422 40.062 -0.293 1 33.38 335 TYR A N 1
ATOM 2647 C CA . TYR A 1 335 ? 15.852 41.031 0.728 1 33.38 335 TYR A CA 1
ATOM 2648 C C . TYR A 1 335 ? 15.758 40.406 2.119 1 33.38 335 TYR A C 1
ATOM 2650 O O . TYR A 1 335 ? 16.625 40.625 2.963 1 33.38 335 TYR A O 1
ATOM 2658 N N . GLN A 1 336 ? 14.805 39.562 2.441 1 32.78 336 GLN A N 1
ATOM 2659 C CA . GLN A 1 336 ? 14.578 39.188 3.828 1 32.78 336 GLN A CA 1
ATOM 2660 C C . GLN A 1 336 ? 15.297 37.875 4.152 1 32.78 336 GLN A C 1
ATOM 2662 O O . GLN A 1 336 ? 15.633 37.625 5.312 1 32.78 336 GLN A O 1
ATOM 2667 N N . GLY A 1 337 ? 15.727 37.031 3.334 1 34.56 337 GLY A N 1
ATOM 2668 C CA . GLY A 1 337 ? 16.469 35.812 3.465 1 34.56 337 GLY A CA 1
ATOM 2669 C C . GLY A 1 337 ? 17.859 36 4.012 1 34.56 337 GLY A C 1
ATOM 2670 O O . GLY A 1 337 ? 18.375 35.125 4.723 1 34.56 337 GLY A O 1
ATOM 2671 N N . GLU A 1 338 ? 18.469 37 3.719 1 36.56 338 GLU A N 1
ATOM 2672 C CA . GLU A 1 338 ? 19.797 37.281 4.266 1 36.56 338 GLU A CA 1
ATOM 2673 C C . GLU A 1 338 ? 19.781 37.281 5.793 1 36.56 338 GLU A C 1
ATOM 2675 O O . GLU A 1 338 ? 20.719 36.812 6.426 1 36.56 338 GLU A O 1
ATOM 2680 N N . ARG A 1 339 ? 18.734 37.625 6.367 1 39.97 339 ARG A N 1
ATOM 2681 C CA . ARG A 1 339 ? 18.719 37.719 7.82 1 39.97 339 ARG A CA 1
ATOM 2682 C C . ARG A 1 339 ? 18.609 36.344 8.461 1 39.97 339 ARG A C 1
ATOM 2684 O O . ARG A 1 339 ? 19.25 36.062 9.477 1 39.97 339 ARG A O 1
ATOM 2691 N N . ILE A 1 340 ? 18 35.438 7.789 1 40.09 340 ILE A N 1
ATOM 2692 C CA . ILE A 1 340 ? 17.812 34.125 8.406 1 40.09 340 ILE A CA 1
ATOM 2693 C C . ILE A 1 340 ? 19.078 33.312 8.242 1 40.09 340 ILE A C 1
ATOM 2695 O O . ILE A 1 340 ? 19.5 32.625 9.18 1 40.09 340 ILE A O 1
ATOM 2699 N N . ILE A 1 341 ? 19.812 33.438 7.145 1 41.31 341 ILE A N 1
ATOM 2700 C CA . ILE A 1 341 ? 21.078 32.719 6.977 1 41.31 341 ILE A CA 1
ATOM 2701 C C . ILE A 1 341 ? 22.078 33.219 8.008 1 41.31 341 ILE A C 1
ATOM 2703 O O . ILE A 1 341 ? 22.812 32.406 8.609 1 41.31 341 ILE A O 1
ATOM 2707 N N . GLN A 1 342 ? 22.094 34.438 8.266 1 42.28 342 GLN A N 1
ATOM 2708 C CA . GLN A 1 342 ? 22.984 34.969 9.297 1 42.28 342 GLN A CA 1
ATOM 2709 C C . GLN A 1 342 ? 22.641 34.375 10.664 1 42.28 342 GLN A C 1
ATOM 2711 O O . GLN A 1 342 ? 23.531 34.062 11.445 1 42.28 342 GLN A O 1
ATOM 2716 N N . TRP A 1 343 ? 21.406 34.125 10.82 1 46.28 343 TRP A N 1
ATOM 2717 C CA . TRP A 1 343 ? 20.984 33.562 12.102 1 46.28 343 TRP A CA 1
ATOM 2718 C C . TRP A 1 343 ? 21.359 32.094 12.203 1 46.28 343 TRP A C 1
ATOM 2720 O O . TRP A 1 343 ? 21.859 31.625 13.234 1 46.28 343 TRP A O 1
A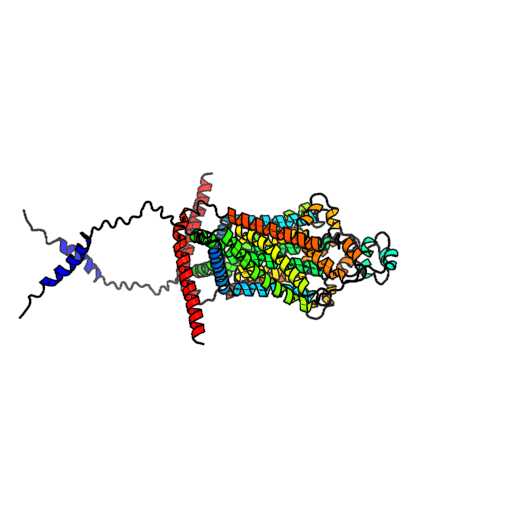TOM 2730 N N . ILE A 1 344 ? 21.203 31.406 11.18 1 45.88 344 ILE A N 1
ATOM 2731 C CA . ILE A 1 344 ? 21.562 29.984 11.188 1 45.88 344 ILE A CA 1
ATOM 2732 C C . ILE A 1 344 ? 23.062 29.828 11.305 1 45.88 344 ILE A C 1
ATOM 2734 O O . ILE A 1 344 ? 23.547 29 12.07 1 45.88 344 ILE A O 1
ATOM 2738 N N . LEU A 1 345 ? 23.766 30.656 10.586 1 45.91 345 LEU A N 1
ATOM 2739 C CA . LEU A 1 345 ? 25.219 30.625 10.703 1 45.91 345 LEU A CA 1
ATOM 2740 C C . LEU A 1 345 ? 25.656 31 12.109 1 45.91 345 LEU A C 1
ATOM 2742 O O . LEU A 1 345 ? 26.594 30.406 12.648 1 45.91 345 LEU A O 1
ATOM 2746 N N . LEU A 1 346 ? 24.906 31.875 12.672 1 46.88 346 LEU A N 1
ATOM 2747 C CA . LEU A 1 346 ? 25.219 32.25 14.047 1 46.88 346 LEU A CA 1
ATOM 2748 C C . LEU A 1 346 ? 24.875 31.109 15.008 1 46.88 346 LEU A C 1
ATOM 2750 O O . LEU A 1 346 ? 25.656 30.812 15.922 1 46.88 346 LEU A O 1
ATOM 2754 N N . LYS A 1 347 ? 23.812 30.422 14.672 1 49.06 347 LYS A N 1
ATOM 2755 C CA . LYS A 1 347 ? 23.438 29.328 15.57 1 49.06 347 LYS A CA 1
ATOM 2756 C C . LYS A 1 347 ? 24.328 28.109 15.336 1 49.06 347 LYS A C 1
ATOM 2758 O O . LYS A 1 347 ? 24.688 27.406 16.281 1 49.06 347 LYS A O 1
ATOM 2763 N N . TYR A 1 348 ? 24.625 27.812 14.148 1 46.81 348 TYR A N 1
ATOM 2764 C CA . TYR A 1 348 ? 25.609 26.781 13.844 1 46.81 348 TYR A CA 1
ATOM 2765 C C . TYR A 1 348 ? 26.953 27.094 14.508 1 46.81 348 TYR A C 1
ATOM 2767 O O . TYR A 1 348 ? 27.578 26.203 15.078 1 46.81 348 TYR A O 1
ATOM 2775 N N . HIS A 1 349 ? 27.328 28.312 14.398 1 48.03 349 HIS A N 1
ATOM 2776 C CA . HIS A 1 349 ? 28.547 28.719 15.078 1 48.03 349 HIS A CA 1
ATOM 2777 C C . HIS A 1 349 ? 28.422 28.531 16.594 1 48.03 349 HIS A C 1
ATOM 2779 O O . HIS A 1 349 ? 29.375 28.109 17.25 1 48.03 349 HIS A O 1
ATOM 2785 N N . GLU A 1 350 ? 27.281 28.75 17 1 48.28 350 GLU A N 1
ATOM 2786 C CA . GLU A 1 350 ? 27.062 28.562 18.438 1 48.28 350 GLU A CA 1
ATOM 2787 C C . GLU A 1 350 ? 27.094 27.094 18.812 1 48.28 350 GLU A C 1
ATOM 2789 O O . GLU A 1 350 ? 27.672 26.703 19.828 1 48.28 350 GLU A O 1
ATOM 2794 N N . ILE A 1 351 ? 26.484 26.312 17.969 1 48.75 351 ILE A N 1
ATOM 2795 C CA . ILE A 1 351 ? 26.453 24.875 18.25 1 48.75 351 ILE A CA 1
ATOM 2796 C C . ILE A 1 351 ? 27.844 24.281 18.047 1 48.75 351 ILE A C 1
ATOM 2798 O O . ILE A 1 351 ? 28.297 23.469 18.844 1 48.75 351 ILE A O 1
ATOM 2802 N N . THR A 1 352 ? 28.469 24.609 16.969 1 46.12 352 THR A N 1
ATOM 2803 C CA . THR A 1 352 ? 29.828 24.141 16.75 1 46.12 352 THR A CA 1
ATOM 2804 C C . THR A 1 352 ? 30.766 24.641 17.844 1 46.12 352 THR A C 1
ATOM 2806 O O . THR A 1 352 ? 31.656 23.906 18.297 1 46.12 352 THR A O 1
ATOM 2809 N N . GLN A 1 353 ? 30.516 25.812 18.266 1 45.12 353 GLN A N 1
ATOM 2810 C CA . GLN A 1 353 ? 31.297 26.312 19.391 1 45.12 353 GLN A CA 1
ATOM 2811 C C . GLN A 1 353 ? 30.969 25.547 20.672 1 45.12 353 GLN A C 1
ATOM 2813 O O . GLN A 1 353 ? 31.875 25.281 21.469 1 45.12 353 GLN A O 1
ATOM 2818 N N . LYS A 1 354 ? 29.766 25.234 20.75 1 45.75 354 LYS A N 1
ATOM 2819 C CA . LYS A 1 354 ? 29.406 24.422 21.922 1 45.75 354 LYS A CA 1
ATOM 2820 C C . LYS A 1 354 ? 29.969 23.016 21.812 1 45.75 354 LYS A C 1
ATOM 2822 O O . LYS A 1 354 ? 30.422 22.438 22.812 1 45.75 354 LYS A O 1
ATOM 2827 N N . ILE A 1 355 ? 29.875 22.422 20.703 1 44.09 355 ILE A N 1
ATOM 2828 C CA . ILE A 1 355 ? 30.469 21.109 20.5 1 44.09 355 ILE A CA 1
ATOM 2829 C C . ILE A 1 355 ? 31.984 21.203 20.641 1 44.09 355 ILE A C 1
ATOM 2831 O O . ILE A 1 355 ? 32.594 20.328 21.266 1 44.09 355 ILE A O 1
ATOM 2835 N N . LYS A 1 356 ? 32.625 22.156 20.141 1 44 356 LYS A N 1
ATOM 2836 C CA . LYS A 1 356 ? 34.062 22.344 20.312 1 44 356 LYS A CA 1
ATOM 2837 C C . LYS A 1 356 ? 34.406 22.609 21.781 1 44 356 LYS A C 1
ATOM 2839 O O . LYS A 1 356 ? 35.438 22.156 22.266 1 44 356 LYS A O 1
ATOM 2844 N N . CYS A 1 357 ? 33.625 23.312 22.375 1 41.06 357 CYS A N 1
ATOM 2845 C CA . CYS A 1 357 ? 33.844 23.547 23.797 1 41.06 357 CYS A CA 1
ATOM 2846 C C . CYS A 1 357 ? 33.688 22.25 24.594 1 41.06 357 CYS A C 1
ATOM 2848 O O . CYS A 1 357 ? 34.375 22.031 25.562 1 41.06 357 CYS A O 1
ATOM 2850 N N . CYS A 1 358 ? 32.719 21.438 24.172 1 42.03 358 CYS A N 1
ATOM 2851 C CA . CYS A 1 358 ? 32.625 20.172 24.891 1 42.03 358 CYS A CA 1
ATOM 2852 C C . CYS A 1 358 ? 33.844 19.281 24.578 1 42.03 358 CYS A C 1
ATOM 2854 O O . CYS A 1 358 ? 34.125 18.359 25.344 1 42.03 358 CYS A O 1
ATOM 2856 N N . LYS A 1 359 ? 34.438 19.391 23.516 1 42.75 359 LYS A N 1
ATOM 2857 C CA . LYS A 1 359 ? 35.656 18.578 23.266 1 42.75 359 LYS A CA 1
ATOM 2858 C C . LYS A 1 359 ? 36.844 19.109 24.047 1 42.75 359 LYS A C 1
ATOM 2860 O O . LYS A 1 359 ? 37.781 18.375 24.328 1 42.75 359 LYS A O 1
ATOM 2865 N N . LYS A 1 360 ? 36.969 20.406 24.188 1 42.31 360 LYS A N 1
ATOM 2866 C CA . LYS A 1 360 ? 38.156 20.828 24.891 1 42.31 360 LYS A CA 1
ATOM 2867 C C . LYS A 1 360 ? 38.188 20.328 26.328 1 42.31 360 LYS A C 1
ATOM 2869 O O . LYS A 1 360 ? 39.219 20.328 26.984 1 42.31 360 LYS A O 1
ATOM 2874 N N . ASP A 1 361 ? 37 20.062 26.844 1 40.03 361 ASP A N 1
ATOM 2875 C CA . ASP A 1 361 ? 37.156 19.656 28.234 1 40.03 361 ASP A CA 1
ATOM 2876 C C . ASP A 1 361 ? 37.562 18.188 28.328 1 40.03 361 ASP A C 1
ATOM 2878 O O . ASP A 1 361 ? 37.812 17.688 29.422 1 40.03 361 ASP A O 1
ATOM 2882 N N . ASP A 1 362 ? 37.625 17.438 27.203 1 31 362 ASP A N 1
ATOM 2883 C CA . ASP A 1 362 ? 38.375 16.219 27.516 1 31 362 ASP A CA 1
ATOM 2884 C C . ASP A 1 362 ? 39.875 16.406 27.219 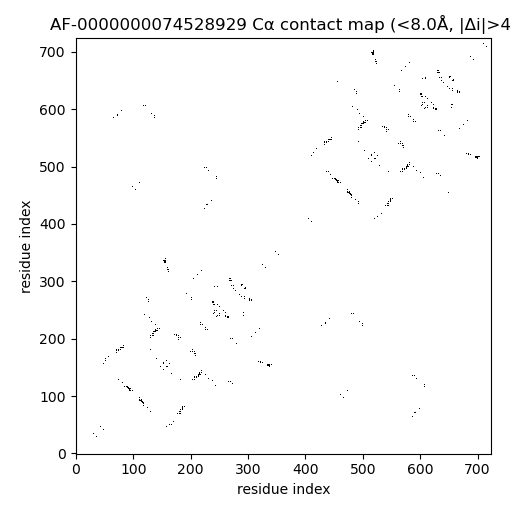1 31 362 ASP A C 1
ATOM 2886 O O . ASP A 1 362 ? 40.25 16.984 26.219 1 31 362 ASP A O 1
ATOM 2890 N N . MET B 1 1 ? -20.875 92.875 34.5 1 22.61 1 MET B N 1
ATOM 2891 C CA . MET B 1 1 ? -20.391 91.75 33.75 1 22.61 1 MET B CA 1
ATOM 2892 C C . MET B 1 1 ? -20.031 90.562 34.656 1 22.61 1 MET B C 1
ATOM 2894 O O . MET B 1 1 ? -18.891 90.438 35.125 1 22.61 1 MET B O 1
ATOM 2898 N N . ALA B 1 2 ? -20.844 90.062 35.438 1 24.2 2 ALA B N 1
ATOM 2899 C CA . ALA B 1 2 ? -20.812 89.562 36.812 1 24.2 2 ALA B CA 1
ATOM 2900 C C . ALA B 1 2 ? -20.297 88.125 36.844 1 24.2 2 ALA B C 1
ATOM 2902 O O . ALA B 1 2 ? -20.672 87.312 36.031 1 24.2 2 ALA B O 1
ATOM 2903 N N . ILE B 1 3 ? -19 87.875 37.344 1 26.98 3 ILE B N 1
ATOM 2904 C CA . ILE B 1 3 ? -18.078 86.812 37.656 1 26.98 3 ILE B CA 1
ATOM 2905 C C . ILE B 1 3 ? -18.812 85.75 38.469 1 26.98 3 ILE B C 1
ATOM 2907 O O . ILE B 1 3 ? -18.203 84.812 39.031 1 26.98 3 ILE B O 1
ATOM 2911 N N . THR B 1 4 ? -20.109 86.062 38.719 1 22.14 4 THR B N 1
ATOM 2912 C CA . THR B 1 4 ? -20.656 85.375 39.906 1 22.14 4 THR B CA 1
ATOM 2913 C C . THR B 1 4 ? -20.516 83.875 39.781 1 22.14 4 THR B C 1
ATOM 2915 O O . THR B 1 4 ? -20.234 83.188 40.75 1 22.14 4 THR B O 1
ATOM 2918 N N . ASN B 1 5 ? -21.062 83.312 38.781 1 24.22 5 ASN B N 1
ATOM 2919 C CA . ASN B 1 5 ? -21.938 82.125 38.969 1 24.22 5 ASN B CA 1
ATOM 2920 C C . ASN B 1 5 ? -21.141 80.875 39.031 1 24.22 5 ASN B C 1
ATOM 2922 O O . ASN B 1 5 ? -20.984 80.125 38.031 1 24.22 5 ASN B O 1
ATOM 2926 N N . GLY B 1 6 ? -19.953 80.938 39.531 1 25.42 6 GLY B N 1
ATOM 2927 C CA . GLY B 1 6 ? -18.938 79.938 39.531 1 25.42 6 GLY B CA 1
ATOM 2928 C C . GLY B 1 6 ? -19.375 78.625 40.25 1 25.42 6 GLY B C 1
ATOM 2929 O O . GLY B 1 6 ? -18.672 77.625 40.188 1 25.42 6 GLY B O 1
ATOM 2930 N N . SER B 1 7 ? -20.125 78.812 41.312 1 25.91 7 SER B N 1
ATOM 2931 C CA . SER B 1 7 ? -20.234 77.938 42.438 1 25.91 7 SER B CA 1
ATOM 2932 C C . SER B 1 7 ? -20.906 76.625 42.031 1 25.91 7 SER B C 1
ATOM 2934 O O . SER B 1 7 ? -20.812 75.625 42.719 1 25.91 7 SER B O 1
ATOM 2936 N N . GLN B 1 8 ? -21.797 76.75 41.125 1 26.23 8 GLN B N 1
ATOM 2937 C CA . GLN B 1 8 ? -22.844 75.75 41.031 1 26.23 8 GLN B CA 1
ATOM 2938 C C . GLN B 1 8 ? -22.266 74.438 40.531 1 26.23 8 GLN B C 1
ATOM 2940 O O . GLN B 1 8 ? -22.859 73.375 40.719 1 26.23 8 GLN B O 1
ATOM 2945 N N . SER B 1 9 ? -21.25 74.625 39.719 1 26.72 9 SER B N 1
ATOM 2946 C CA . SER B 1 9 ? -21 73.5 38.875 1 26.72 9 SER B CA 1
ATOM 2947 C C . SER B 1 9 ? -20.375 72.312 39.656 1 26.72 9 SER B C 1
ATOM 2949 O O . SER B 1 9 ? -20.203 71.25 39.094 1 26.72 9 SER B O 1
ATOM 2951 N N . GLN B 1 10 ? -19.75 72.75 40.781 1 24.45 10 GLN B N 1
ATOM 2952 C CA . GLN B 1 10 ? -19 71.688 41.531 1 24.45 10 GLN B CA 1
ATOM 2953 C C . GLN B 1 10 ? -19.938 70.688 42.125 1 24.45 10 GLN B C 1
ATOM 2955 O O . GLN B 1 10 ? -19.531 69.5 42.344 1 24.45 10 GLN B O 1
ATOM 2960 N N . GLN B 1 11 ? -21.047 71.25 42.625 1 26.17 11 GLN B N 1
ATOM 2961 C CA . GLN B 1 11 ? -21.875 70.375 43.469 1 26.17 11 GLN B CA 1
ATOM 2962 C C . GLN B 1 11 ? -22.391 69.188 42.719 1 26.17 11 GLN B C 1
ATOM 2964 O O . GLN B 1 11 ? -22.766 68.188 43.312 1 26.17 11 GLN B O 1
ATOM 2969 N N . GLU B 1 12 ? -22.656 69.5 41.5 1 27.11 12 GLU B N 1
ATOM 2970 C CA . GLU B 1 12 ? -23.375 68.438 40.75 1 27.11 12 GLU B CA 1
ATOM 2971 C C . GLU B 1 12 ? -22.562 67.188 40.719 1 27.11 12 GLU B C 1
ATOM 2973 O O . GLU B 1 12 ? -23.109 66.062 40.5 1 27.11 12 GLU B O 1
ATOM 2978 N N . LEU B 1 13 ? -21.25 67.438 40.719 1 27.97 13 LEU B N 1
ATOM 2979 C CA . LEU B 1 13 ? -20.438 66.25 40.5 1 27.97 13 LEU B CA 1
ATOM 2980 C C . LEU B 1 13 ? -20.5 65.312 41.719 1 27.97 13 LEU B C 1
ATOM 2982 O O . LEU B 1 13 ? -20.391 64.062 41.594 1 27.97 13 LEU B O 1
ATOM 2986 N N . LEU B 1 14 ? -20.578 65.938 42.938 1 26.53 14 LEU B N 1
ATOM 2987 C CA . LEU B 1 14 ? -20.484 65.125 44.188 1 26.53 14 LEU B CA 1
ATOM 2988 C C . LEU B 1 14 ? -21.734 64.312 44.375 1 26.53 14 LEU B C 1
ATOM 2990 O O . LEU B 1 14 ? -21.703 63.281 45.094 1 26.53 14 LEU B O 1
ATOM 2994 N N . ALA B 1 15 ? -22.891 64.938 44.188 1 28.2 15 ALA B N 1
ATOM 2995 C CA . ALA B 1 15 ? -24.172 64.312 44.438 1 28.2 15 ALA B CA 1
ATOM 2996 C C . ALA B 1 15 ? -24.219 62.906 43.812 1 28.2 15 ALA B C 1
ATOM 2998 O O . ALA B 1 15 ? -25.047 62.062 44.219 1 28.2 15 ALA B O 1
ATOM 2999 N N . THR B 1 16 ? -23.547 62.906 42.688 1 27.05 16 THR B N 1
ATOM 3000 C CA . THR B 1 16 ? -23.703 61.562 42.094 1 27.05 16 THR B CA 1
ATOM 3001 C C . THR B 1 16 ? -23.062 60.5 42.969 1 27.05 16 THR B C 1
ATOM 3003 O O . THR B 1 16 ? -23.172 59.312 42.656 1 27.05 16 THR B O 1
ATOM 3006 N N . SER B 1 17 ? -22.375 61.031 44.031 1 24.7 17 SER B N 1
ATOM 3007 C CA . SER B 1 17 ? -21.641 60.094 44.875 1 24.7 17 SER B CA 1
ATOM 3008 C C . SER B 1 17 ? -22.562 59.375 45.844 1 24.7 17 SER B C 1
ATOM 3010 O O . SER B 1 17 ? -22.359 58.219 46.156 1 24.7 17 SER B O 1
ATOM 3012 N N . ASP B 1 18 ? -23.219 60.281 46.594 1 25.72 18 ASP B N 1
ATOM 3013 C CA . ASP B 1 18 ? -23.906 59.812 47.781 1 25.72 18 ASP B CA 1
ATOM 3014 C C . ASP B 1 18 ? -24.906 58.719 47.438 1 25.72 18 ASP B C 1
ATOM 3016 O O . ASP B 1 18 ? -25.344 57.969 48.312 1 25.72 18 ASP B O 1
ATOM 3020 N N . ILE B 1 19 ? -25.75 59.219 46.438 1 26.06 19 ILE B N 1
ATOM 3021 C CA . ILE B 1 19 ? -26.797 58.219 46.156 1 26.06 19 ILE B CA 1
ATOM 3022 C C . ILE B 1 19 ? -26.172 56.844 46.125 1 26.06 19 ILE B C 1
ATOM 3024 O O . ILE B 1 19 ? -26.891 55.844 45.969 1 26.06 19 ILE B O 1
ATOM 3028 N N . ALA B 1 20 ? -24.922 56.875 46.25 1 26.41 20 ALA B N 1
ATOM 3029 C CA . ALA B 1 20 ? -24.172 55.625 46.281 1 26.41 20 ALA B CA 1
ATOM 3030 C C . ALA B 1 20 ? -24.359 54.906 47.625 1 26.41 20 ALA B C 1
ATOM 3032 O O . ALA B 1 20 ? -24.281 53.688 47.719 1 26.41 20 ALA B O 1
ATOM 3033 N N . ALA B 1 21 ? -24.422 55.688 48.75 1 25.02 21 ALA B N 1
ATOM 3034 C CA . ALA B 1 21 ? -24.203 55.094 50.062 1 25.02 21 ALA B CA 1
ATOM 3035 C C . ALA B 1 21 ? -25.453 54.406 50.594 1 25.02 21 ALA B C 1
ATOM 3037 O O . ALA B 1 21 ? -25.375 53.375 51.25 1 25.02 21 ALA B O 1
ATOM 3038 N N . ASN B 1 22 ? -26.422 55.312 51.125 1 23.88 22 ASN B N 1
ATOM 3039 C CA . ASN B 1 22 ? -27.5 54.844 52 1 23.88 22 ASN B CA 1
ATOM 3040 C C . ASN B 1 22 ? -28.156 53.594 51.438 1 23.88 22 ASN B C 1
ATOM 3042 O O . ASN B 1 22 ? -28.734 52.812 52.219 1 23.88 22 ASN B O 1
ATOM 3046 N N . SER B 1 23 ? -29.031 54.031 50.5 1 22.98 23 SER B N 1
ATOM 3047 C CA . SER B 1 23 ? -29.875 52.906 50.156 1 22.98 23 SER B CA 1
ATOM 3048 C C . SER B 1 23 ? -29.062 51.594 50.125 1 22.98 23 SER B C 1
ATOM 3050 O O . SER B 1 23 ? -28.344 51.344 49.156 1 22.98 23 SER B O 1
ATOM 3052 N N . SER B 1 24 ? -28.438 51.438 51.188 1 22.69 24 SER B N 1
ATOM 3053 C CA . SER B 1 24 ? -27.656 50.281 51.625 1 22.69 24 SER B CA 1
ATOM 3054 C C . SER B 1 24 ? -28.391 48.969 51.344 1 22.69 24 SER B C 1
ATOM 3056 O O . SER B 1 24 ? -28.812 48.281 52.25 1 22.69 24 SER B O 1
ATOM 3058 N N . ASN B 1 25 ? -29.609 49.219 51.125 1 22.91 25 ASN B N 1
ATOM 3059 C CA . ASN B 1 25 ? -30.422 48.031 50.781 1 22.91 25 ASN B CA 1
ATOM 3060 C C . ASN B 1 25 ? -29.531 46.844 50.375 1 22.91 25 ASN B C 1
ATOM 3062 O O . ASN B 1 25 ? -28.688 47 49.5 1 22.91 25 ASN B O 1
ATOM 3066 N N . SER B 1 26 ? -29.25 46.188 51.562 1 22.69 26 SER B N 1
ATOM 3067 C CA . SER B 1 26 ? -28.359 45.031 51.469 1 22.69 26 SER B CA 1
ATOM 3068 C C . SER B 1 26 ? -28.422 44.406 50.062 1 22.69 26 SER B C 1
ATOM 3070 O O . SER B 1 26 ? -29.422 43.812 49.688 1 22.69 26 SER B O 1
ATOM 3072 N N . PHE B 1 27 ? -28.281 45.156 49.188 1 24.38 27 PHE B N 1
ATOM 3073 C CA . PHE B 1 27 ? -28.172 44.5 47.906 1 24.38 27 PHE B CA 1
ATOM 3074 C C . PHE B 1 27 ? -27.375 43.219 48 1 24.38 27 PHE B C 1
ATOM 3076 O O . PHE B 1 27 ? -26.156 43.219 47.906 1 24.38 27 PHE B O 1
ATOM 3083 N N . THR B 1 28 ? -27.344 42.688 49.219 1 23.3 28 THR B N 1
ATOM 3084 C CA . THR B 1 28 ? -27.016 41.281 49.188 1 23.3 28 THR B CA 1
ATOM 3085 C C . THR B 1 28 ? -27.359 40.688 47.812 1 23.3 28 THR B C 1
ATOM 3087 O O . THR B 1 28 ? -28.531 40.562 47.469 1 23.3 28 THR B O 1
ATOM 3090 N N . THR B 1 29 ? -26.906 41.281 47.031 1 23.05 29 THR B N 1
ATOM 3091 C CA . THR B 1 29 ? -27.062 40.625 45.719 1 23.05 29 THR B CA 1
ATOM 3092 C C . THR B 1 29 ? -27.281 39.125 45.938 1 23.05 29 THR B C 1
ATOM 3094 O O . THR B 1 29 ? -26.359 38.406 46.312 1 23.05 29 THR B O 1
ATOM 3097 N N . ASN B 1 30 ? -28.125 38.75 46.812 1 24.11 30 ASN B N 1
ATOM 3098 C CA . ASN B 1 30 ? -28.75 37.438 46.812 1 24.11 30 ASN B CA 1
ATOM 3099 C C . ASN B 1 30 ? -28.562 36.719 45.469 1 24.11 30 ASN B C 1
ATOM 3101 O O . ASN B 1 30 ? -29.328 36.969 44.531 1 24.11 30 ASN B O 1
ATOM 3105 N N . ILE B 1 31 ? -27.516 36.906 45.062 1 25.8 31 ILE B N 1
ATOM 3106 C CA . ILE B 1 31 ? -27.031 35.719 44.375 1 25.8 31 ILE B CA 1
ATOM 3107 C C . ILE B 1 31 ? -27.578 34.438 45.062 1 25.8 31 ILE B C 1
ATOM 3109 O O . ILE B 1 31 ? -27.078 34.031 46.094 1 25.8 31 ILE B O 1
ATOM 3113 N N . GLY B 1 32 ? -28.672 34.562 45.875 1 27.3 32 GLY B N 1
ATOM 3114 C CA . GLY B 1 32 ? -29.562 33.5 46.312 1 27.3 32 GLY B CA 1
ATOM 3115 C C . GLY B 1 32 ? -29.094 32.125 45.844 1 27.3 32 GLY B C 1
ATOM 3116 O O . GLY B 1 32 ? -28.5 31.984 44.781 1 27.3 32 GLY B O 1
ATOM 3117 N N . ASN B 1 33 ? -28.703 31.391 46.969 1 25.91 33 ASN B N 1
ATOM 3118 C CA . ASN B 1 33 ? -28.031 30.141 46.688 1 25.91 33 ASN B CA 1
ATOM 3119 C C . ASN B 1 33 ? -28.453 29.562 45.344 1 25.91 33 ASN B C 1
ATOM 3121 O O . ASN B 1 33 ? -29.172 28.562 45.312 1 25.91 33 ASN B O 1
ATOM 3125 N N . SER B 1 34 ? -29.156 30.234 44.781 1 26.75 34 SER B N 1
ATOM 3126 C CA . SER B 1 34 ? -29.531 29.844 43.438 1 26.75 34 SER B CA 1
ATOM 3127 C C . SER B 1 34 ? -28.312 29.344 42.656 1 26.75 34 SER B C 1
ATOM 3129 O O . SER B 1 34 ? -27.422 30.141 42.312 1 26.75 34 SER B O 1
ATOM 3131 N N . ASN B 1 35 ? -27.641 28.359 43.281 1 26.95 35 ASN B N 1
ATOM 3132 C CA . ASN B 1 35 ? -26.875 27.344 42.562 1 26.95 35 ASN B CA 1
ATOM 3133 C C . ASN B 1 35 ? -26.969 27.531 41.031 1 26.95 35 ASN B C 1
ATOM 3135 O O . ASN B 1 35 ? -27.938 27.078 40.438 1 26.95 35 ASN B O 1
ATOM 3139 N N . SER B 1 36 ? -27.047 28.688 40.781 1 31.03 36 SER B N 1
ATOM 3140 C CA . SER B 1 36 ? -26.984 28.938 39.344 1 31.03 36 SER B CA 1
ATOM 3141 C C . SER B 1 36 ? -26.234 27.844 38.594 1 31.03 36 SER B C 1
ATOM 3143 O O . SER B 1 36 ? -25 27.734 38.719 1 31.03 36 SER B O 1
ATOM 3145 N N . ASN B 1 37 ? -26.641 26.844 38.938 1 29.39 37 ASN B N 1
ATOM 3146 C CA . ASN B 1 37 ? -26.438 25.641 38.156 1 29.39 37 ASN B CA 1
ATOM 3147 C C . ASN B 1 37 ? -25.938 25.969 36.75 1 29.39 37 ASN B C 1
ATOM 3149 O O . ASN B 1 37 ? -26.703 26.438 35.906 1 29.39 37 ASN B O 1
ATOM 3153 N N . ILE B 1 38 ? -25.062 27.031 36.75 1 32.94 38 ILE B N 1
ATOM 3154 C CA . ILE B 1 38 ? -24.344 26.859 35.5 1 32.94 38 ILE B CA 1
ATOM 3155 C C . ILE B 1 38 ? -24.719 25.516 34.875 1 32.94 38 ILE B C 1
ATOM 3157 O O . ILE B 1 38 ? -24.281 24.469 35.344 1 32.94 38 ILE B O 1
ATOM 3161 N N . VAL B 1 39 ? -25.859 25.359 35 1 32.72 39 VAL B N 1
ATOM 3162 C CA . VAL B 1 39 ? -26.438 24.266 34.25 1 32.72 39 VAL B CA 1
ATOM 3163 C C . VAL B 1 39 ? -25.594 23.953 33.031 1 32.72 39 VAL B C 1
ATOM 3165 O O . VAL B 1 39 ? -25.547 24.75 32.062 1 32.72 39 VAL B O 1
ATOM 3168 N N . ILE B 1 40 ? -24.406 24.047 33.312 1 37.06 40 ILE B N 1
ATOM 3169 C CA . ILE B 1 40 ? -23.672 23.312 32.281 1 37.06 40 ILE B CA 1
ATOM 3170 C C . ILE B 1 40 ? -24.625 22.438 31.469 1 37.06 40 ILE B C 1
ATOM 3172 O O . ILE B 1 40 ? -25.078 21.391 31.938 1 37.06 40 ILE B O 1
ATOM 3176 N N . ARG B 1 41 ? -25.656 23.109 31.266 1 39 41 ARG B N 1
ATOM 3177 C CA . ARG B 1 41 ? -26.609 22.406 30.422 1 39 41 ARG B CA 1
ATOM 3178 C C . ARG B 1 41 ? -25.906 21.453 29.469 1 39 41 ARG B C 1
ATOM 3180 O O . ARG B 1 41 ? -25.188 21.891 28.562 1 39 41 ARG B O 1
ATOM 3187 N N . HIS B 1 42 ? -25.438 20.531 29.984 1 48.06 42 HIS B N 1
ATOM 3188 C CA . HIS B 1 42 ? -24.859 19.422 29.234 1 48.06 42 HIS B CA 1
ATOM 3189 C C . HIS B 1 42 ? -25.609 19.203 27.922 1 48.06 42 HIS B C 1
ATOM 3191 O O . HIS B 1 42 ? -26.828 19 27.922 1 48.06 42 HIS B O 1
ATOM 3197 N N . VAL B 1 43 ? -25.312 20.203 27.078 1 59.78 43 VAL B N 1
ATOM 3198 C CA . VAL B 1 43 ? -25.922 19.891 25.797 1 59.78 43 VAL B CA 1
ATOM 3199 C C . VAL B 1 43 ? -26.078 18.375 25.641 1 59.78 43 VAL B C 1
ATOM 3201 O O . VAL B 1 43 ? -25.156 17.625 25.938 1 59.78 43 VAL B O 1
ATOM 3204 N N . PRO B 1 44 ? -27.359 18.047 25.688 1 70 44 PRO B N 1
ATOM 3205 C CA . PRO B 1 44 ? -27.562 16.609 25.5 1 70 44 PRO B CA 1
ATOM 3206 C C . PRO B 1 44 ? -26.656 16.031 24.406 1 70 44 PRO B C 1
ATOM 3208 O O . PRO B 1 44 ? -26.156 16.781 23.562 1 70 44 PRO B O 1
ATOM 3211 N N . PHE B 1 45 ? -26.469 14.898 24.719 1 78.56 45 PHE B N 1
ATOM 3212 C CA . PHE B 1 45 ? -25.578 14.164 23.828 1 78.56 45 PHE B CA 1
ATOM 3213 C C . PHE B 1 45 ? -26.031 14.297 22.375 1 78.56 45 PHE B C 1
ATOM 3215 O O . PHE B 1 45 ? -25.203 14.43 21.469 1 78.56 45 PHE B O 1
ATOM 3222 N N . TYR B 1 46 ? -27.297 14.43 22.266 1 82.69 46 TYR B N 1
ATOM 3223 C CA . TYR B 1 46 ? -27.797 14.43 20.891 1 82.69 46 TYR B CA 1
ATOM 3224 C C . TYR B 1 46 ? -27.547 15.773 20.219 1 82.69 46 TYR B C 1
ATOM 3226 O O . TYR B 1 46 ? -27.297 15.836 19.016 1 82.69 46 TYR B O 1
ATOM 3234 N N . VAL B 1 47 ? -27.578 16.859 20.969 1 77.19 47 VAL B N 1
ATOM 3235 C CA . VAL B 1 47 ? -27.344 18.188 20.406 1 77.19 47 VAL B CA 1
ATOM 3236 C C . VAL B 1 47 ? -25.875 18.344 20.062 1 77.19 47 VAL B C 1
ATOM 3238 O O . VAL B 1 47 ? -25.531 18.906 19.016 1 77.19 47 VAL B O 1
ATOM 3241 N N . GLN B 1 48 ? -25.188 17.781 20.906 1 80.56 48 GLN B N 1
ATOM 3242 C CA . GLN B 1 48 ? -23.75 17.828 20.641 1 80.56 48 GLN B CA 1
ATOM 3243 C C . GLN B 1 48 ? -23.391 17.031 19.391 1 80.56 48 GLN B C 1
ATOM 3245 O O . GLN B 1 48 ? -22.578 17.453 18.594 1 80.56 48 GLN B O 1
ATOM 3250 N N . ALA B 1 49 ? -24.078 15.969 19.328 1 83.5 49 ALA B N 1
ATOM 3251 C CA . ALA B 1 49 ? -23.812 15.094 18.188 1 83.5 49 ALA B CA 1
ATOM 3252 C C . ALA B 1 49 ? -24.219 15.75 16.875 1 83.5 49 ALA B C 1
ATOM 3254 O O . ALA B 1 49 ? -23.5 15.68 15.875 1 83.5 49 ALA B O 1
ATOM 3255 N N . VAL B 1 50 ? -25.297 16.375 16.938 1 83.19 50 VAL B N 1
ATOM 3256 C CA . VAL B 1 50 ? -25.797 17 15.711 1 83.19 50 VAL B CA 1
ATOM 3257 C C . VAL B 1 50 ? -24.906 18.203 15.352 1 83.19 50 VAL B C 1
ATOM 3259 O O . VAL B 1 50 ? -24.594 18.422 14.172 1 83.19 50 VAL B O 1
ATOM 3262 N N . ALA B 1 51 ? -24.469 18.891 16.266 1 79.06 51 ALA B N 1
ATOM 3263 C CA . ALA B 1 51 ? -23.578 20.031 16.016 1 79.06 51 ALA B CA 1
ATOM 3264 C C . ALA B 1 51 ? -22.234 19.578 15.453 1 79.06 51 ALA B C 1
ATOM 3266 O O . ALA B 1 51 ? -21.703 20.188 14.531 1 79.06 51 ALA B O 1
ATOM 3267 N N . CYS B 1 52 ? -21.875 18.562 16.047 1 81.44 52 CYS B N 1
ATOM 3268 C CA . CYS B 1 52 ? -20.594 18.031 15.57 1 81.44 52 CYS B CA 1
ATOM 3269 C C . CYS B 1 52 ? -20.719 17.469 14.164 1 81.44 52 CYS B C 1
ATOM 3271 O O . CYS B 1 52 ? -19.828 17.641 13.336 1 81.44 52 CYS B O 1
ATOM 3273 N N . LEU B 1 53 ? -21.797 16.859 13.93 1 84 53 LEU B N 1
ATOM 3274 C CA . LEU B 1 53 ? -22.031 16.297 12.602 1 84 53 LEU B CA 1
ATOM 3275 C C . LEU B 1 53 ? -22.125 17.406 11.555 1 84 53 LEU B C 1
ATOM 3277 O O . LEU B 1 53 ? -21.578 17.281 10.461 1 84 53 LEU B O 1
ATOM 3281 N N . LEU B 1 54 ? -22.719 18.391 11.914 1 80.81 54 LEU B N 1
ATOM 3282 C CA . LEU B 1 54 ? -22.844 19.516 10.992 1 80.81 54 LEU B CA 1
ATOM 3283 C C . LEU B 1 54 ? -21.5 20.172 10.727 1 80.81 54 LEU B C 1
ATOM 3285 O O . LEU B 1 54 ? -21.203 20.578 9.602 1 80.81 54 LEU B O 1
ATOM 3289 N N . ARG B 1 55 ? -20.75 20.203 11.711 1 77.44 55 ARG B N 1
ATOM 3290 C CA . ARG B 1 55 ? -19.406 20.75 11.57 1 77.44 55 ARG B CA 1
ATOM 3291 C C . ARG B 1 55 ? -18.562 19.891 10.625 1 77.44 55 ARG B C 1
ATOM 3293 O O . ARG B 1 55 ? -17.812 20.406 9.805 1 77.44 55 ARG B O 1
ATOM 3300 N N . CYS B 1 56 ? -18.75 18.672 10.781 1 81 56 CYS B N 1
ATOM 3301 C CA . CYS B 1 56 ? -18 17.75 9.93 1 81 56 CYS B CA 1
ATOM 3302 C C . CYS B 1 56 ? -18.438 17.891 8.477 1 81 56 CYS B C 1
ATOM 3304 O O . CYS B 1 56 ? -17.594 17.859 7.574 1 81 56 CYS B O 1
ATOM 3306 N N . PHE B 1 57 ? -19.688 18.141 8.328 1 82.56 57 PHE B N 1
ATOM 3307 C CA . PHE B 1 57 ? -20.172 18.297 6.969 1 82.56 57 PHE B CA 1
ATOM 3308 C C . PHE B 1 57 ? -19.688 19.609 6.367 1 82.56 57 PHE B C 1
ATOM 3310 O O . PHE B 1 57 ? -19.312 19.656 5.191 1 82.56 57 PHE B O 1
ATOM 3317 N N . LEU B 1 58 ? -19.562 20.578 7.145 1 77.75 58 LEU B N 1
ATOM 3318 C CA . LEU B 1 58 ? -19.078 21.859 6.656 1 77.75 58 LEU B CA 1
ATOM 3319 C C . LEU B 1 58 ? -17.594 21.812 6.348 1 77.75 58 LEU B C 1
ATOM 3321 O O . LEU B 1 58 ? -17.141 22.391 5.355 1 77.75 58 LEU B O 1
ATOM 3325 N N . GLN B 1 59 ? -16.922 21.125 7.176 1 76.25 59 GLN B N 1
ATOM 3326 C CA . GLN B 1 59 ? -15.484 20.969 6.953 1 76.25 59 GLN B CA 1
ATOM 3327 C C . GLN B 1 59 ? -15.211 20.188 5.668 1 76.25 59 GLN B C 1
ATOM 3329 O O . GLN B 1 59 ? -14.258 20.484 4.945 1 76.25 59 GLN B O 1
ATOM 3334 N N . THR B 1 60 ? -16.094 19.312 5.457 1 77.44 60 THR B N 1
ATOM 3335 C CA . THR B 1 60 ? -15.938 18.484 4.258 1 77.44 60 THR B CA 1
ATOM 3336 C C . THR B 1 60 ? -16.203 19.312 3.004 1 77.44 60 THR B C 1
ATOM 3338 O O . THR B 1 60 ? -15.539 19.141 1.982 1 77.44 60 THR B O 1
ATOM 3341 N N . ILE B 1 61 ? -17.109 20.188 3.119 1 73.5 61 ILE B N 1
ATOM 3342 C CA . ILE B 1 61 ? -17.438 21.031 1.975 1 73.5 61 ILE B CA 1
ATOM 3343 C C . ILE B 1 61 ? -16.266 21.969 1.672 1 73.5 61 ILE B C 1
ATOM 3345 O O . ILE B 1 61 ? -15.969 22.25 0.508 1 73.5 61 ILE B O 1
ATOM 3349 N N . HIS B 1 62 ? -15.523 22.281 2.666 1 76.25 62 HIS B N 1
ATOM 3350 C CA . HIS B 1 62 ? -14.375 23.156 2.49 1 76.25 62 HIS B CA 1
ATOM 3351 C C . HIS B 1 62 ? -13.172 22.391 1.954 1 76.25 62 HIS B C 1
ATOM 3353 O O . HIS B 1 62 ? -12.32 22.969 1.27 1 76.25 62 HIS B O 1
ATOM 3359 N N . GLN B 1 63 ? -13.25 21.125 2.25 1 76.38 63 GLN B N 1
ATOM 3360 C CA . GLN B 1 63 ? -12.172 20.266 1.762 1 76.38 63 GLN B CA 1
ATOM 3361 C C . GLN B 1 63 ? -12.664 19.328 0.665 1 76.38 63 GLN B C 1
ATOM 3363 O O . GLN B 1 63 ? -12.297 18.156 0.637 1 76.38 63 GLN B O 1
ATOM 3368 N N . LEU B 1 64 ? -13.469 19.859 -0.199 1 79.88 64 LEU B N 1
ATOM 3369 C CA . LEU B 1 64 ? -14.102 19.062 -1.246 1 79.88 64 LEU B CA 1
ATOM 3370 C C . LEU B 1 64 ? -13.07 18.562 -2.254 1 79.88 64 LEU B C 1
ATOM 3372 O O . LEU B 1 64 ? -13.211 17.469 -2.809 1 79.88 64 LEU B O 1
ATOM 3376 N N . THR B 1 65 ? -12.062 19.281 -2.348 1 79 65 THR B N 1
ATOM 3377 C CA . THR B 1 65 ? -11.016 18.891 -3.285 1 79 65 THR B CA 1
ATOM 3378 C C . THR B 1 65 ? -10.305 17.625 -2.803 1 79 65 THR B C 1
ATOM 3380 O O . THR B 1 65 ? -9.984 16.75 -3.6 1 79 65 THR B O 1
ATOM 3383 N N . THR B 1 66 ? -10.148 17.578 -1.523 1 81.25 66 THR B N 1
ATOM 3384 C CA . THR B 1 66 ? -9.508 16.406 -0.947 1 81.25 66 THR B CA 1
ATOM 3385 C C . THR B 1 66 ? -10.422 15.188 -1.047 1 81.25 66 THR B C 1
ATOM 3387 O O . THR B 1 66 ? -9.961 14.086 -1.37 1 81.25 66 THR B O 1
ATOM 3390 N N . LEU B 1 67 ? -11.672 15.445 -0.87 1 84.75 67 LEU B N 1
ATOM 3391 C CA . LEU B 1 67 ? -12.641 14.359 -0.961 1 84.75 67 LEU B CA 1
ATOM 3392 C C . LEU B 1 67 ? -12.734 13.836 -2.389 1 84.75 67 LEU B C 1
ATOM 3394 O O . LEU B 1 67 ? -12.68 12.625 -2.615 1 84.75 67 LEU B O 1
ATOM 3398 N N . LEU B 1 68 ? -12.812 14.711 -3.295 1 86.38 68 LEU B N 1
ATOM 3399 C CA . LEU B 1 68 ? -12.914 14.312 -4.695 1 86.38 68 LEU B CA 1
ATOM 3400 C C . LEU B 1 68 ? -11.625 13.648 -5.172 1 86.38 68 LEU B C 1
ATOM 3402 O O . LEU B 1 68 ? -11.664 12.711 -5.965 1 86.38 68 LEU B O 1
ATOM 3406 N N . GLY B 1 69 ? -10.586 14.219 -4.656 1 87 69 GLY B N 1
ATOM 3407 C CA . GLY B 1 69 ? -9.32 13.586 -4.992 1 87 69 GLY B CA 1
ATOM 3408 C C . GLY B 1 69 ? -9.234 12.141 -4.527 1 87 69 GLY B C 1
ATOM 3409 O O . GLY B 1 69 ? -8.797 11.273 -5.281 1 87 69 GLY B O 1
ATOM 3410 N N . ASP B 1 70 ? -9.766 11.891 -3.393 1 89.5 70 ASP B N 1
ATOM 3411 C CA . ASP B 1 70 ? -9.758 10.531 -2.85 1 89.5 70 ASP B CA 1
ATOM 3412 C C . ASP B 1 70 ? -10.672 9.617 -3.652 1 89.5 70 ASP B C 1
ATOM 3414 O O . ASP B 1 70 ? -10.297 8.484 -3.977 1 89.5 70 ASP B O 1
ATOM 3418 N N . LEU B 1 71 ? -11.805 10.164 -3.961 1 91.31 71 LEU B N 1
ATOM 3419 C CA . LEU B 1 71 ? -12.781 9.359 -4.676 1 91.31 71 LEU B CA 1
ATOM 3420 C C . LEU B 1 71 ? -12.297 9.031 -6.086 1 91.31 71 LEU B C 1
ATOM 3422 O O . LEU B 1 71 ? -12.453 7.902 -6.555 1 91.31 71 LEU B O 1
ATOM 3426 N N . ILE B 1 72 ? -11.648 9.938 -6.664 1 91.12 72 ILE B N 1
ATOM 3427 C CA . ILE B 1 72 ? -11.156 9.734 -8.023 1 91.12 72 ILE B CA 1
ATOM 3428 C C . ILE B 1 72 ? -9.984 8.758 -8 1 91.12 72 ILE B C 1
ATOM 3430 O O . ILE B 1 72 ? -9.898 7.859 -8.844 1 91.12 72 ILE B O 1
ATOM 3434 N N . LEU B 1 73 ? -9.164 8.945 -7.055 1 90.88 73 LEU B N 1
ATOM 3435 C CA . LEU B 1 73 ? -8.008 8.055 -6.969 1 90.88 73 LEU B CA 1
ATOM 3436 C C . LEU B 1 73 ? -8.445 6.625 -6.66 1 90.88 73 LEU B C 1
ATOM 3438 O O . LEU B 1 73 ? -7.875 5.672 -7.191 1 90.88 73 LEU B O 1
ATOM 3442 N N . ASN B 1 74 ? -9.383 6.555 -5.816 1 91.94 74 ASN B N 1
ATOM 3443 C CA . ASN B 1 74 ? -9.945 5.234 -5.535 1 91.94 74 ASN B CA 1
ATOM 3444 C C . ASN B 1 74 ? -10.578 4.621 -6.777 1 91.94 74 ASN B C 1
ATOM 3446 O O . ASN B 1 74 ? -10.398 3.434 -7.051 1 91.94 74 ASN B O 1
ATOM 3450 N N . ALA B 1 75 ? -11.234 5.438 -7.504 1 92.12 75 ALA B N 1
ATOM 3451 C CA . ALA B 1 75 ? -11.875 4.969 -8.734 1 92.12 75 ALA B CA 1
ATOM 3452 C C . ALA B 1 75 ? -10.828 4.57 -9.773 1 92.12 75 ALA B C 1
ATOM 3454 O O . ALA B 1 75 ? -11.016 3.6 -10.508 1 92.12 75 ALA B O 1
ATOM 3455 N N . ILE B 1 76 ? -9.773 5.238 -9.789 1 90.69 76 ILE B N 1
ATOM 3456 C CA . ILE B 1 76 ? -8.695 4.898 -10.711 1 90.69 76 ILE B CA 1
ATOM 3457 C C . ILE B 1 76 ? -8.102 3.541 -10.344 1 90.69 76 ILE B C 1
ATOM 3459 O O . ILE B 1 76 ? -7.82 2.723 -11.219 1 90.69 76 ILE B O 1
ATOM 3463 N N . GLY B 1 77 ? -7.965 3.365 -9.047 1 89.12 77 GLY B N 1
ATOM 3464 C CA . GLY B 1 77 ? -7.512 2.055 -8.609 1 89.12 77 GLY B CA 1
ATOM 3465 C C . GLY B 1 77 ? -8.43 0.928 -9.047 1 89.12 77 GLY B C 1
ATOM 3466 O O . GLY B 1 77 ? -7.965 -0.08 -9.586 1 89.12 77 GLY B O 1
ATOM 3467 N N . GLY B 1 78 ? -9.727 1.134 -8.898 1 90.44 78 GLY B N 1
ATOM 3468 C CA . GLY B 1 78 ? -10.68 0.136 -9.352 1 90.44 78 GLY B CA 1
ATOM 3469 C C . GLY B 1 78 ? -10.719 -0.023 -10.859 1 90.44 78 GLY B C 1
ATOM 3470 O O . GLY B 1 78 ? -10.852 -1.139 -11.367 1 90.44 78 GLY B O 1
ATOM 3471 N N . PHE B 1 79 ? -10.445 0.976 -11.539 1 91.06 79 PHE B N 1
ATOM 3472 C CA . PHE B 1 79 ? -10.492 0.963 -12.992 1 91.06 79 PHE B CA 1
ATOM 3473 C C . PHE B 1 79 ? -9.32 0.184 -13.57 1 91.06 79 PHE B C 1
ATOM 3475 O O . PHE B 1 79 ? -9.477 -0.579 -14.523 1 91.06 79 PHE B O 1
ATOM 3482 N N . ILE B 1 80 ? -8.242 0.33 -13.016 1 87.81 80 ILE B N 1
ATOM 3483 C CA . ILE B 1 80 ? -7.059 -0.351 -13.531 1 87.81 80 ILE B CA 1
ATOM 3484 C C . ILE B 1 80 ? -7.184 -1.854 -13.289 1 87.81 80 ILE B C 1
ATOM 3486 O O . ILE B 1 80 ? -6.809 -2.658 -14.148 1 87.81 80 ILE B O 1
ATOM 3490 N N . ILE B 1 81 ? -7.688 -2.188 -12.133 1 89.38 81 ILE B N 1
ATOM 3491 C CA . ILE B 1 81 ? -7.922 -3.6 -11.844 1 89.38 81 ILE B CA 1
ATOM 3492 C C . ILE B 1 81 ? -8.906 -4.176 -12.867 1 89.38 81 ILE B C 1
ATOM 3494 O O . ILE B 1 81 ? -8.703 -5.277 -13.375 1 89.38 81 ILE B O 1
ATOM 3498 N N . ALA B 1 82 ? -9.93 -3.389 -13.141 1 89.06 82 ALA B N 1
ATOM 3499 C CA . ALA B 1 82 ? -10.945 -3.826 -14.094 1 89.06 82 ALA B CA 1
ATOM 3500 C C . ALA B 1 82 ? -10.359 -3.992 -15.492 1 89.06 82 ALA B C 1
ATOM 3502 O O . ALA B 1 82 ? -10.672 -4.957 -16.188 1 89.06 82 ALA B O 1
ATOM 3503 N N . ALA B 1 83 ? -9.547 -3.16 -15.867 1 86.31 83 ALA B N 1
ATOM 3504 C CA . ALA B 1 83 ? -8.938 -3.217 -17.188 1 86.31 83 ALA B CA 1
ATOM 3505 C C . ALA B 1 83 ? -8.008 -4.422 -17.312 1 86.31 83 ALA B C 1
ATOM 3507 O O . ALA B 1 83 ? -7.914 -5.031 -18.391 1 86.31 83 ALA B O 1
ATOM 3508 N N . LEU B 1 84 ? -7.418 -4.762 -16.281 1 85.88 84 LEU B N 1
ATOM 3509 C CA . LEU B 1 84 ? -6.477 -5.875 -16.297 1 85.88 84 LEU B CA 1
ATOM 3510 C C . LEU B 1 84 ? -7.215 -7.211 -16.344 1 85.88 84 LEU B C 1
ATOM 3512 O O . LEU B 1 84 ? -6.766 -8.148 -17.016 1 85.88 84 LEU B O 1
ATOM 3516 N N . PHE B 1 85 ? -8.289 -7.23 -15.664 1 87 85 PHE B N 1
ATOM 3517 C CA . PHE B 1 85 ? -8.953 -8.523 -15.539 1 87 85 PHE B CA 1
ATOM 3518 C C . PHE B 1 85 ? -10.195 -8.578 -16.422 1 87 85 PHE B C 1
ATOM 3520 O O . PHE B 1 85 ? -10.961 -9.539 -16.359 1 87 85 PHE B O 1
ATOM 3527 N N . SER B 1 86 ? -10.258 -7.523 -17.25 1 83 86 SER B N 1
ATOM 3528 C CA . SER B 1 86 ? -11.391 -7.535 -18.172 1 83 86 SER B CA 1
ATOM 3529 C C . SER B 1 86 ? -11.25 -8.656 -19.203 1 83 86 SER B C 1
ATOM 3531 O O . SER B 1 86 ? -10.234 -8.734 -19.891 1 83 86 SER B O 1
ATOM 3533 N N . GLY B 1 87 ? -12.164 -9.555 -19.172 1 72.81 87 GLY B N 1
ATOM 3534 C CA . GLY B 1 87 ? -12.164 -10.641 -20.156 1 72.81 87 GLY B CA 1
ATOM 3535 C C . GLY B 1 87 ? -11.297 -11.812 -19.734 1 72.81 87 GLY B C 1
ATOM 3536 O O . GLY B 1 87 ? -11.297 -12.852 -20.391 1 72.81 87 GLY B O 1
ATOM 3537 N N . ASN B 1 88 ? -10.547 -11.664 -18.734 1 69.44 88 ASN B N 1
ATOM 3538 C CA . ASN B 1 88 ? -9.625 -12.711 -18.328 1 69.44 88 ASN B CA 1
ATOM 3539 C C . ASN B 1 88 ? -10.062 -13.367 -17.016 1 69.44 88 ASN B C 1
ATOM 3541 O O . ASN B 1 88 ? -9.273 -14.07 -16.375 1 69.44 88 ASN B O 1
ATOM 3545 N N . LEU B 1 89 ? -11.234 -13.016 -16.703 1 77.25 89 LEU B N 1
ATOM 3546 C CA . LEU B 1 89 ? -11.719 -13.711 -15.516 1 77.25 89 LEU B CA 1
ATOM 3547 C C . LEU B 1 89 ? -12.234 -15.102 -15.875 1 77.25 89 LEU B C 1
ATOM 3549 O O . LEU B 1 89 ? -13.438 -15.297 -16.047 1 77.25 89 LEU B O 1
ATOM 3553 N N . VAL B 1 90 ? -11.227 -15.898 -16.172 1 70.06 90 VAL B N 1
ATOM 3554 C CA . VAL B 1 90 ? -11.547 -17.25 -16.609 1 70.06 90 VAL B CA 1
ATOM 3555 C C . VAL B 1 90 ? -11.125 -18.25 -15.531 1 70.06 90 VAL B C 1
ATOM 3557 O O . VAL B 1 90 ? -10.055 -18.125 -14.938 1 70.06 90 VAL B O 1
ATOM 3560 N N . PHE B 1 91 ? -12.094 -19 -15.086 1 72.31 91 PHE B N 1
ATOM 3561 C CA . PHE B 1 91 ? -11.797 -20.109 -14.188 1 72.31 91 PHE B CA 1
ATOM 3562 C C . PHE B 1 91 ? -12.047 -21.438 -14.875 1 72.31 91 PHE B C 1
ATOM 3564 O O . PHE B 1 91 ? -13.148 -21.703 -15.352 1 72.31 91 PHE B O 1
ATOM 3571 N N . GLN B 1 92 ? -10.805 -22.031 -15.164 1 67.5 92 GLN B N 1
ATOM 3572 C CA . GLN B 1 92 ? -10.914 -23.391 -15.656 1 67.5 92 GLN B CA 1
ATOM 3573 C C . GLN B 1 92 ? -10.523 -24.406 -14.578 1 67.5 92 GLN B C 1
ATOM 3575 O O . GLN B 1 92 ? -9.367 -24.422 -14.141 1 67.5 92 GLN B O 1
ATOM 3580 N N . GLY B 1 93 ? -11.539 -24.984 -14.023 1 62.59 93 GLY B N 1
ATOM 3581 C CA . GLY B 1 93 ? -11.336 -25.922 -12.938 1 62.59 93 GLY B CA 1
ATOM 3582 C C . GLY B 1 93 ? -10.43 -27.078 -13.312 1 62.59 93 GLY B C 1
ATOM 3583 O O . GLY B 1 93 ? -9.703 -27.016 -14.305 1 62.59 93 GLY B O 1
ATOM 3584 N N . GLN B 1 94 ? -10.375 -28.047 -12.406 1 62.03 94 GLN B N 1
ATOM 3585 C CA . GLN B 1 94 ? -9.531 -29.234 -12.562 1 62.03 94 GLN B CA 1
ATOM 3586 C C . GLN B 1 94 ? -9.914 -30.016 -13.812 1 62.03 94 GLN B C 1
ATOM 3588 O O . GLN B 1 94 ? -11.078 -30.016 -14.219 1 62.03 94 GLN B O 1
ATOM 3593 N N . SER B 1 95 ? -8.773 -30.312 -14.484 1 59.09 95 SER B N 1
ATOM 3594 C CA . SER B 1 95 ? -8.977 -31.172 -15.641 1 59.09 95 SER B CA 1
ATOM 3595 C C . SER B 1 95 ? -9.867 -32.375 -15.289 1 59.09 95 SER B C 1
ATOM 3597 O O . SER B 1 95 ? -10.016 -32.719 -14.117 1 59.09 95 SER B O 1
ATOM 3599 N N . SER B 1 96 ? -10.656 -32.844 -16.188 1 58.62 96 SER B N 1
ATOM 3600 C CA . SER B 1 96 ? -11.562 -34 -16.062 1 58.62 96 SER B CA 1
ATOM 3601 C C . SER B 1 96 ? -10.938 -35.094 -15.242 1 58.62 96 SER B C 1
ATOM 3603 O O . SER B 1 96 ? -9.711 -35.219 -15.156 1 58.62 96 SER B O 1
ATOM 3605 N N . LYS B 1 97 ? -11.703 -35.719 -14.195 1 61.34 97 LYS B N 1
ATOM 3606 C CA . LYS B 1 97 ? -11.312 -36.844 -13.352 1 61.34 97 LYS B CA 1
ATOM 3607 C C . LYS B 1 97 ? -10.43 -37.812 -14.117 1 61.34 97 LYS B C 1
ATOM 3609 O O . LYS B 1 97 ? -9.477 -38.375 -13.555 1 61.34 97 LYS B O 1
ATOM 3614 N N . SER B 1 98 ? -10.727 -37.906 -15.398 1 60.22 98 SER B N 1
ATOM 3615 C CA . SER B 1 98 ? -9.953 -38.844 -16.203 1 60.22 98 SER B CA 1
ATOM 3616 C C . SER B 1 98 ? -8.5 -38.375 -16.344 1 60.22 98 SER B C 1
ATOM 3618 O O . SER B 1 98 ? -7.582 -39.188 -16.25 1 60.22 98 SER B O 1
ATOM 3620 N N . ILE B 1 99 ? -8.289 -37.062 -16.453 1 62.5 99 ILE B N 1
ATOM 3621 C CA . ILE B 1 99 ? -6.945 -36.531 -16.625 1 62.5 99 ILE B CA 1
ATOM 3622 C C . ILE B 1 99 ? -6.211 -36.531 -15.281 1 62.5 99 ILE B C 1
ATOM 3624 O O . ILE B 1 99 ? -5.02 -36.844 -15.227 1 62.5 99 ILE B O 1
ATOM 3628 N N . TYR B 1 100 ? -7.027 -36.344 -14.273 1 63.59 100 TYR B N 1
ATOM 3629 C CA . TYR B 1 100 ? -6.453 -36.375 -12.93 1 63.59 100 TYR B CA 1
ATOM 3630 C C . TYR B 1 100 ? -5.973 -37.781 -12.578 1 63.59 100 TYR B C 1
ATOM 3632 O O . TYR B 1 100 ? -4.914 -37.938 -11.969 1 63.59 100 TYR B O 1
ATOM 3640 N N . ASP B 1 101 ? -6.785 -38.719 -13.008 1 63.06 101 ASP B N 1
ATOM 3641 C CA . ASP B 1 101 ? -6.426 -40.094 -12.68 1 63.06 101 ASP B CA 1
ATOM 3642 C C . ASP B 1 101 ? -5.219 -40.531 -13.492 1 63.06 101 ASP B C 1
ATOM 3644 O O . ASP B 1 101 ? -4.496 -41.438 -13.078 1 63.06 101 ASP B O 1
ATOM 3648 N N . SER B 1 102 ? -5 -39.812 -14.633 1 63.47 102 SER B N 1
ATOM 3649 C CA . SER B 1 102 ? -3.875 -40.188 -15.484 1 63.47 102 SER B CA 1
ATOM 3650 C C . SER B 1 102 ? -2.596 -39.469 -15.062 1 63.47 102 SER B C 1
ATOM 3652 O O . SER B 1 102 ? -1.512 -39.781 -15.555 1 63.47 102 SER B O 1
ATOM 3654 N N . CYS B 1 103 ? -2.779 -38.562 -14.18 1 65.31 103 CYS B N 1
ATOM 3655 C CA . CYS B 1 103 ? -1.618 -37.812 -13.727 1 65.31 103 CYS B CA 1
ATOM 3656 C C . CYS B 1 103 ? -0.728 -38.656 -12.828 1 65.31 103 CYS B C 1
ATOM 3658 O O . CYS B 1 103 ? -1.224 -39.438 -12.023 1 65.31 103 CYS B O 1
ATOM 3660 N N . PRO B 1 104 ? 0.567 -38.625 -13.195 1 62.09 104 PRO B N 1
ATOM 3661 C CA . PRO B 1 104 ? 1.471 -39.375 -12.312 1 62.09 104 PRO B CA 1
ATOM 3662 C C . PRO B 1 104 ? 1.331 -38.938 -10.844 1 62.09 104 PRO B C 1
ATOM 3664 O O . PRO B 1 104 ? 0.885 -37.844 -10.562 1 62.09 104 PRO B O 1
ATOM 3667 N N . SER B 1 105 ? 1.52 -39.875 -9.875 1 60.22 105 SER B N 1
ATOM 3668 C CA . SER B 1 105 ? 1.322 -39.688 -8.445 1 60.22 105 SER B CA 1
ATOM 3669 C C . SER B 1 105 ? 2.066 -38.469 -7.938 1 60.22 105 SER B C 1
ATOM 3671 O O . SER B 1 105 ? 1.581 -37.75 -7.047 1 60.22 105 SER B O 1
ATOM 3673 N N . GLN B 1 106 ? 3.271 -38.156 -8.586 1 59.47 106 GLN B N 1
ATOM 3674 C CA . GLN B 1 106 ? 4.09 -37.062 -8.07 1 59.47 106 GLN B CA 1
ATOM 3675 C C . GLN B 1 106 ? 3.504 -35.719 -8.461 1 59.47 106 GLN B C 1
ATOM 3677 O O . GLN B 1 106 ? 3.77 -34.688 -7.801 1 59.47 106 GLN B O 1
ATOM 3682 N N . MET B 1 107 ? 2.574 -35.812 -9.453 1 63 107 MET B N 1
ATOM 3683 C CA . MET B 1 107 ? 2.053 -34.531 -9.969 1 63 107 MET B CA 1
ATOM 3684 C C . MET B 1 107 ? 0.578 -34.375 -9.609 1 63 107 MET B C 1
ATOM 3686 O O . MET B 1 107 ? -0.091 -33.469 -10.117 1 63 107 MET B O 1
ATOM 3690 N N . LYS B 1 108 ? 0.149 -35.25 -8.836 1 62.09 108 LYS B N 1
ATOM 3691 C CA . LYS B 1 108 ? -1.274 -35.219 -8.516 1 62.09 108 LYS B CA 1
ATOM 3692 C C . LYS B 1 108 ? -1.681 -33.875 -7.941 1 62.09 108 LYS B C 1
ATOM 3694 O O . LYS B 1 108 ? -2.777 -33.375 -8.211 1 62.09 108 LYS B O 1
ATOM 3699 N N . GLU B 1 109 ? -0.785 -33.312 -7.18 1 62.91 109 GLU B N 1
ATOM 3700 C CA . GLU B 1 109 ? -1.115 -32.031 -6.586 1 62.91 109 GLU B CA 1
ATOM 3701 C C . GLU B 1 109 ? -1.189 -30.922 -7.645 1 62.91 109 GLU B C 1
ATOM 3703 O O . GLU B 1 109 ? -2.061 -30.062 -7.586 1 62.91 109 GLU B O 1
ATOM 3708 N N . ILE B 1 110 ? -0.354 -31.047 -8.617 1 63.22 110 ILE B N 1
ATOM 3709 C CA . ILE B 1 110 ? -0.327 -30.047 -9.68 1 63.22 110 ILE B CA 1
ATOM 3710 C C . ILE B 1 110 ? -1.505 -30.281 -10.625 1 63.22 110 ILE B C 1
ATOM 3712 O O . ILE B 1 110 ? -2.123 -29.312 -11.102 1 63.22 110 ILE B O 1
ATOM 3716 N N . CYS B 1 111 ? -1.737 -31.578 -10.75 1 63.03 111 CYS B N 1
ATOM 3717 C CA . CYS B 1 111 ? -2.84 -31.922 -11.648 1 63.03 111 CYS B CA 1
ATOM 3718 C C . CYS B 1 111 ? -4.18 -31.562 -11.016 1 63.03 111 CYS B C 1
ATOM 3720 O O . CYS B 1 111 ? -5.184 -31.422 -11.711 1 63.03 111 CYS B O 1
ATOM 3722 N N . GLY B 1 112 ? -4.129 -31.453 -9.664 1 63.84 112 GLY B N 1
ATOM 3723 C CA . GLY B 1 112 ? -5.359 -31.109 -8.969 1 63.84 112 GLY B CA 1
ATOM 3724 C C . GLY B 1 112 ? -5.637 -29.625 -8.945 1 63.84 112 GLY B C 1
ATOM 3725 O O . GLY B 1 112 ? -6.742 -29.203 -8.602 1 63.84 112 GLY B O 1
ATOM 3726 N N . GLN B 1 113 ? -4.637 -28.859 -9.414 1 66.5 113 GLN B N 1
ATOM 3727 C CA . GLN B 1 113 ? -4.82 -27.422 -9.422 1 66.5 113 GLN B CA 1
ATOM 3728 C C . GLN B 1 113 ? -5.633 -26.969 -10.641 1 66.5 113 GLN B C 1
ATOM 3730 O O . GLN B 1 113 ? -5.66 -27.672 -11.656 1 66.5 113 GLN B O 1
ATOM 3735 N N . PRO B 1 114 ? -6.422 -25.938 -10.312 1 66.81 114 PRO B N 1
ATOM 3736 C CA . PRO B 1 114 ? -7.148 -25.422 -11.469 1 66.81 114 PRO B CA 1
ATOM 3737 C C . PRO B 1 114 ? -6.223 -25 -12.609 1 66.81 114 PRO B C 1
ATOM 3739 O O . PRO B 1 114 ? -5.102 -24.547 -12.359 1 66.81 114 PRO B O 1
ATOM 3742 N N . ASN B 1 115 ? -6.629 -25.375 -13.805 1 64.56 115 ASN B N 1
ATOM 3743 C CA . ASN B 1 115 ? -5.848 -25.031 -14.992 1 64.56 115 ASN B CA 1
ATOM 3744 C C . ASN B 1 115 ? -5.582 -23.531 -15.078 1 64.56 115 ASN B C 1
ATOM 3746 O O . ASN B 1 115 ? -4.465 -23.109 -15.375 1 64.56 115 ASN B O 1
ATOM 3750 N N . VAL B 1 116 ? -6.574 -22.828 -15 1 65.38 116 VAL B N 1
ATOM 3751 C CA . VAL B 1 116 ? -6.469 -21.375 -15.031 1 65.38 116 VAL B CA 1
ATOM 3752 C C . VAL B 1 116 ? -7.27 -20.781 -13.875 1 65.38 116 VAL B C 1
ATOM 3754 O O . VAL B 1 116 ? -8.461 -21.078 -13.719 1 65.38 116 VAL B O 1
ATOM 3757 N N . ASP B 1 117 ? -6.555 -20.188 -12.945 1 75.94 117 ASP B N 1
ATOM 3758 C CA . ASP B 1 117 ? -7.25 -19.531 -11.852 1 75.94 117 ASP B CA 1
ATOM 3759 C C . ASP B 1 117 ? -6.945 -18.031 -11.836 1 75.94 117 ASP B C 1
ATOM 3761 O O . ASP B 1 117 ? -6.074 -17.578 -11.086 1 75.94 117 ASP B O 1
ATOM 3765 N N . SER B 1 118 ? -7.688 -17.297 -12.633 1 80.31 118 SER B N 1
ATOM 3766 C CA . SER B 1 118 ? -7.523 -15.844 -12.656 1 80.31 118 SER B CA 1
ATOM 3767 C C . SER B 1 118 ? -8.312 -15.18 -11.531 1 80.31 118 SER B C 1
ATOM 3769 O O . SER B 1 118 ? -8.07 -14.023 -11.195 1 80.31 118 SER B O 1
ATOM 3771 N N . ILE B 1 119 ? -9.18 -16 -10.875 1 85.56 119 ILE B N 1
ATOM 3772 C CA . ILE B 1 119 ? -10.047 -15.445 -9.836 1 85.56 119 ILE B CA 1
ATOM 3773 C C . ILE B 1 119 ? -9.227 -15.164 -8.578 1 85.56 119 ILE B C 1
ATOM 3775 O O . ILE B 1 119 ? -9.461 -14.172 -7.883 1 85.56 119 ILE B O 1
ATOM 3779 N N . THR B 1 120 ? -8.273 -16.047 -8.352 1 83.88 120 THR B N 1
ATOM 3780 C CA . THR B 1 120 ? -7.43 -15.828 -7.184 1 83.88 120 THR B CA 1
ATOM 3781 C C . THR B 1 120 ? -6.648 -14.523 -7.305 1 83.88 120 THR B C 1
ATOM 3783 O O . THR B 1 120 ? -6.562 -13.75 -6.348 1 83.88 120 THR B O 1
ATOM 3786 N N . GLY B 1 121 ? -6.113 -14.312 -8.508 1 84.06 121 GLY B N 1
ATOM 3787 C CA . GLY B 1 121 ? -5.398 -13.062 -8.727 1 84.06 121 GLY B CA 1
ATOM 3788 C C . GLY B 1 121 ? -6.301 -11.844 -8.664 1 84.06 121 GLY B C 1
ATOM 3789 O O . GLY B 1 121 ? -5.91 -10.812 -8.117 1 84.06 121 GLY B O 1
ATOM 3790 N N . PHE B 1 122 ? -7.457 -12 -9.148 1 89.75 122 PHE B N 1
ATOM 3791 C CA . PHE B 1 122 ? -8.422 -10.906 -9.164 1 89.75 122 PHE B CA 1
ATOM 3792 C C . PHE B 1 122 ? -8.852 -10.555 -7.742 1 89.75 122 PHE B C 1
ATOM 3794 O O . PHE B 1 122 ? -8.82 -9.383 -7.348 1 89.75 122 PHE B O 1
ATOM 3801 N N . THR B 1 123 ? -9.25 -11.523 -6.957 1 90.81 123 THR B N 1
ATOM 3802 C CA . THR B 1 123 ? -9.742 -11.266 -5.609 1 90.81 123 THR B CA 1
ATOM 3803 C C . THR B 1 123 ? -8.633 -10.719 -4.719 1 90.81 123 THR B C 1
ATOM 3805 O O . THR B 1 123 ? -8.852 -9.797 -3.934 1 90.81 123 THR B O 1
ATOM 3808 N N . GLY B 1 124 ? -7.473 -11.258 -4.84 1 90.69 124 GLY B N 1
ATOM 3809 C CA . GLY B 1 124 ? -6.348 -10.766 -4.059 1 90.69 124 GLY B CA 1
ATOM 3810 C C . GLY B 1 124 ? -5.984 -9.328 -4.371 1 90.69 124 GLY B C 1
ATOM 3811 O O . GLY B 1 124 ? -5.738 -8.531 -3.459 1 90.69 124 GLY B O 1
ATOM 3812 N N . THR B 1 125 ? -5.969 -9 -5.621 1 90.88 125 THR B N 1
ATOM 3813 C CA . THR B 1 125 ? -5.621 -7.645 -6.039 1 90.88 125 THR B CA 1
ATOM 3814 C C . THR B 1 125 ? -6.703 -6.652 -5.617 1 90.88 125 THR B C 1
ATOM 3816 O O . THR B 1 125 ? -6.395 -5.543 -5.18 1 90.88 125 THR B O 1
ATOM 3819 N N . LEU B 1 126 ? -7.902 -7.086 -5.688 1 93.38 126 LEU B N 1
ATOM 3820 C CA . LEU B 1 126 ? -9.023 -6.223 -5.324 1 93.38 126 LEU B CA 1
ATOM 3821 C C . LEU B 1 126 ? -9.008 -5.918 -3.83 1 93.38 126 LEU B C 1
ATOM 3823 O O . LEU B 1 126 ? -9.133 -4.762 -3.426 1 93.38 126 LEU B O 1
ATOM 3827 N N . VAL B 1 127 ? -8.844 -6.887 -3.037 1 94.38 127 VAL B N 1
ATOM 3828 C CA . VAL B 1 127 ? -8.859 -6.73 -1.586 1 94.38 127 VAL B CA 1
ATOM 3829 C C . VAL B 1 127 ? -7.676 -5.871 -1.146 1 94.38 127 VAL B C 1
ATOM 3831 O O . VAL B 1 127 ? -7.816 -5.008 -0.277 1 94.38 127 VAL B O 1
ATOM 3834 N N . LEU B 1 128 ? -6.586 -6.086 -1.766 1 93.19 128 LEU B N 1
ATOM 3835 C CA . LEU B 1 128 ? -5.406 -5.305 -1.414 1 93.19 128 LEU B CA 1
ATOM 3836 C C . LEU B 1 128 ? -5.586 -3.844 -1.808 1 93.19 128 LEU B C 1
ATOM 3838 O O . LEU B 1 128 ? -5.324 -2.943 -1.006 1 93.19 128 LEU B O 1
ATOM 3842 N N . ALA B 1 129 ? -6.059 -3.639 -2.975 1 93.06 129 ALA B N 1
ATOM 3843 C CA . ALA B 1 129 ? -6.238 -2.277 -3.475 1 93.06 129 ALA B CA 1
ATOM 3844 C C . ALA B 1 129 ? -7.254 -1.511 -2.635 1 93.06 129 ALA B C 1
ATOM 3846 O O . ALA B 1 129 ? -6.996 -0.379 -2.217 1 93.06 129 ALA B O 1
ATOM 3847 N N . MET B 1 130 ? -8.32 -2.105 -2.377 1 93.56 130 MET B N 1
ATOM 3848 C CA . MET B 1 130 ? -9.367 -1.428 -1.621 1 93.56 130 MET B CA 1
ATOM 3849 C C . MET B 1 130 ? -8.922 -1.16 -0.188 1 93.56 130 MET B C 1
ATOM 3851 O O . MET B 1 130 ? -9.234 -0.112 0.379 1 93.56 130 MET B O 1
ATOM 3855 N N . SER B 1 131 ? -8.227 -2.061 0.416 1 94.88 131 SER B N 1
ATOM 3856 C CA . SER B 1 131 ? -7.777 -1.874 1.791 1 94.88 131 SER B CA 1
ATOM 3857 C C . SER B 1 131 ? -6.715 -0.784 1.882 1 94.88 131 SER B C 1
ATOM 3859 O O . SER B 1 131 ? -6.727 0.025 2.811 1 94.88 131 SER B O 1
ATOM 3861 N N . LEU B 1 132 ? -5.848 -0.728 0.895 1 94 132 LEU B N 1
ATOM 3862 C CA . LEU B 1 132 ? -4.785 0.272 0.906 1 94 132 LEU B CA 1
ATOM 3863 C C . LEU B 1 132 ? -5.352 1.67 0.686 1 94 132 LEU B C 1
ATOM 3865 O O . LEU B 1 132 ? -4.98 2.613 1.388 1 94 132 LEU B O 1
ATOM 3869 N N . THR B 1 133 ? -6.211 1.812 -0.197 1 92.62 133 THR B N 1
ATOM 3870 C CA . THR B 1 133 ? -6.77 3.127 -0.482 1 92.62 133 THR B CA 1
ATOM 3871 C C . THR B 1 133 ? -7.68 3.586 0.656 1 92.62 133 THR B C 1
ATOM 3873 O O . THR B 1 133 ? -7.668 4.762 1.031 1 92.62 133 THR B O 1
ATOM 3876 N N . SER B 1 134 ? -8.375 2.643 1.193 1 93.69 134 SER B N 1
ATOM 3877 C CA . SER B 1 134 ? -9.305 3.002 2.256 1 93.69 134 SER B CA 1
ATOM 3878 C C . SER B 1 134 ? -8.57 3.43 3.52 1 93.69 134 SER B C 1
ATOM 3880 O O . SER B 1 134 ? -8.977 4.379 4.191 1 93.69 134 SER B O 1
ATOM 3882 N N . ILE B 1 135 ? -7.523 2.754 3.816 1 94.44 135 ILE B N 1
ATOM 3883 C CA . ILE B 1 135 ? -6.824 3.086 5.055 1 94.44 135 ILE B CA 1
ATOM 3884 C C . ILE B 1 135 ? -6.16 4.453 4.918 1 94.44 135 ILE B C 1
ATOM 3886 O O . ILE B 1 135 ? -6.102 5.219 5.883 1 94.44 135 ILE B O 1
ATOM 3890 N N . MET B 1 136 ? -5.691 4.805 3.74 1 92.38 136 MET B N 1
ATOM 3891 C CA . MET B 1 136 ? -5.078 6.113 3.523 1 92.38 136 MET B CA 1
ATOM 3892 C C . MET B 1 136 ? -6.117 7.223 3.619 1 92.38 136 MET B C 1
ATOM 3894 O O . MET B 1 136 ? -5.84 8.297 4.156 1 92.38 136 MET B O 1
ATOM 3898 N N . SER B 1 137 ? -7.246 6.906 3.139 1 89.62 137 SER B N 1
ATOM 3899 C CA . SER B 1 137 ? -8.32 7.887 3.195 1 89.62 137 SER B CA 1
ATOM 3900 C C . SER B 1 137 ? -8.789 8.117 4.629 1 89.62 137 SER B C 1
ATOM 3902 O O . SER B 1 137 ? -9.227 9.211 4.98 1 89.62 137 SER B O 1
ATOM 3904 N N . SER B 1 138 ? -8.672 7.16 5.438 1 91.62 138 SER B N 1
ATOM 3905 C CA . SER B 1 138 ? -9.18 7.262 6.805 1 91.62 138 SER B CA 1
ATOM 3906 C C . SER B 1 138 ? -8.203 8.023 7.695 1 91.62 138 SER B C 1
ATOM 3908 O O . SER B 1 138 ? -8.586 8.531 8.75 1 91.62 138 SER B O 1
ATOM 3910 N N . LEU B 1 139 ? -6.992 8.164 7.281 1 88.75 139 LEU B N 1
ATOM 3911 C CA . LEU B 1 139 ? -5.961 8.812 8.086 1 88.75 139 LEU B CA 1
ATOM 3912 C C . LEU B 1 139 ? -6.277 10.289 8.281 1 88.75 139 LEU B C 1
ATOM 3914 O O . LEU B 1 139 ? -5.926 10.875 9.305 1 88.75 139 LEU B O 1
ATOM 3918 N N . LYS B 1 140 ? -6.93 10.844 7.395 1 82.75 140 LYS B N 1
ATOM 3919 C CA . LYS B 1 140 ? -7.141 12.281 7.398 1 82.75 140 LYS B CA 1
ATOM 3920 C C . LYS B 1 140 ? -8.297 12.672 8.32 1 82.75 140 LYS B C 1
ATOM 3922 O O . LYS B 1 140 ? -8.43 13.836 8.695 1 82.75 140 LYS B O 1
ATOM 3927 N N . ILE B 1 141 ? -9.047 11.719 8.586 1 81.44 141 ILE B N 1
ATOM 3928 C CA . ILE B 1 141 ? -10.258 12.031 9.344 1 81.44 141 ILE B CA 1
ATOM 3929 C C . ILE B 1 141 ? -9.883 12.5 10.742 1 81.44 141 ILE B C 1
ATOM 3931 O O . ILE B 1 141 ? -10.352 13.539 11.203 1 81.44 141 ILE B O 1
ATOM 3935 N N . PHE B 1 142 ? -8.969 11.828 11.375 1 77 142 PHE B N 1
ATOM 3936 C CA . PHE B 1 142 ? -8.555 12.234 12.719 1 77 142 PHE B CA 1
ATOM 3937 C C . PHE B 1 142 ? -7.199 12.922 12.688 1 77 142 PHE B C 1
ATOM 3939 O O . PHE B 1 142 ? -6.891 13.742 13.547 1 77 142 PHE B O 1
ATOM 3946 N N . GLY B 1 143 ? -6.469 12.641 11.68 1 71.12 143 GLY B N 1
ATOM 3947 C CA . GLY B 1 143 ? -5.113 13.164 11.617 1 71.12 143 GLY B CA 1
ATOM 3948 C C . GLY B 1 143 ? -5.066 14.656 11.328 1 71.12 143 GLY B C 1
ATOM 3949 O O . GLY B 1 143 ? -4.211 15.367 11.852 1 71.12 143 GLY B O 1
ATOM 3950 N N . ALA B 1 144 ? -5.957 15.133 10.609 1 64.94 144 ALA B N 1
ATOM 3951 C CA . ALA B 1 144 ? -5.961 16.547 10.227 1 64.94 144 ALA B CA 1
ATOM 3952 C C . ALA B 1 144 ? -6.34 17.438 11.398 1 64.94 144 ALA B C 1
ATOM 3954 O O . ALA B 1 144 ? -5.977 18.609 11.438 1 64.94 144 ALA B O 1
ATOM 3955 N N . GLU B 1 145 ? -7.016 16.781 12.266 1 65.12 145 GLU B N 1
ATOM 3956 C CA . GLU B 1 145 ? -7.504 17.609 13.375 1 65.12 145 GLU B CA 1
ATOM 3957 C C . GLU B 1 145 ? -6.727 17.312 14.656 1 65.12 145 GLU B C 1
ATOM 3959 O O . GLU B 1 145 ? -7.047 17.859 15.711 1 65.12 145 GLU B O 1
ATOM 3964 N N . LYS B 1 146 ? -5.789 16.578 14.508 1 63.31 146 LYS B N 1
ATOM 3965 C CA . LYS B 1 146 ? -5.094 16.141 15.719 1 63.31 146 LYS B CA 1
ATOM 3966 C C . LYS B 1 146 ? -4.559 17.344 16.5 1 63.31 146 LYS B C 1
ATOM 3968 O O . LYS B 1 146 ? -4.727 17.406 17.719 1 63.31 146 LYS B O 1
ATOM 3973 N N . VAL B 1 147 ? -3.979 18.156 15.719 1 53.75 147 VAL B N 1
ATOM 3974 C CA . VAL B 1 147 ? -3.369 19.281 16.406 1 53.75 147 VAL B CA 1
ATOM 3975 C C . VAL B 1 147 ? -4.457 20.234 16.906 1 53.75 147 VAL B C 1
ATOM 3977 O O . VAL B 1 147 ? -4.395 20.719 18.031 1 53.75 147 VAL B O 1
ATOM 3980 N N . ASN B 1 148 ? -5.395 20.344 15.961 1 52.69 148 ASN B N 1
ATOM 3981 C CA . ASN B 1 148 ? -6.434 21.297 16.312 1 52.69 148 ASN B CA 1
ATOM 3982 C C . ASN B 1 148 ? -7.457 20.688 17.266 1 52.69 148 ASN B C 1
ATOM 3984 O O . ASN B 1 148 ? -8.07 21.406 18.062 1 52.69 148 ASN B O 1
ATOM 3988 N N . PHE B 1 149 ? -7.559 19.391 17.109 1 54.44 149 PHE B N 1
ATOM 3989 C CA . PHE B 1 149 ? -8.586 18.703 17.891 1 54.44 149 PHE B CA 1
ATOM 3990 C C . PHE B 1 149 ? -8.312 18.844 19.375 1 54.44 149 PHE B C 1
ATOM 3992 O O . PHE B 1 149 ? -9.227 19.141 20.156 1 54.44 149 PHE B O 1
ATOM 3999 N N . ARG B 1 150 ? -7.059 18.609 19.594 1 52.12 150 ARG B N 1
ATOM 4000 C CA . ARG B 1 150 ? -6.727 18.609 21.016 1 52.12 150 ARG B CA 1
ATOM 4001 C C . ARG B 1 150 ? -6.984 19.984 21.625 1 52.12 150 ARG B C 1
ATOM 4003 O O . ARG B 1 150 ? -7.531 20.094 22.719 1 52.12 150 ARG B O 1
ATOM 4010 N N . LYS B 1 151 ? -6.727 20.891 20.703 1 52.28 151 LYS B N 1
ATOM 4011 C CA . LYS B 1 151 ? -6.859 22.234 21.25 1 52.28 151 LYS B CA 1
ATOM 4012 C C . LYS B 1 151 ? -8.32 22.672 21.266 1 52.28 151 LYS B C 1
ATOM 4014 O O . LYS B 1 151 ? -8.789 23.25 22.25 1 52.28 151 LYS B O 1
ATOM 4019 N N . ARG B 1 152 ? -8.969 22.25 20.219 1 55.19 152 ARG B N 1
ATOM 4020 C CA . ARG B 1 152 ? -10.328 22.766 20.047 1 55.19 152 ARG B CA 1
ATOM 4021 C C . ARG B 1 152 ? -11.312 21.984 20.922 1 55.19 152 ARG B C 1
ATOM 4023 O O . ARG B 1 152 ? -12.242 22.578 21.469 1 55.19 152 ARG B O 1
ATOM 4030 N N . GLU B 1 153 ? -11.102 20.75 20.875 1 55.06 153 GLU B N 1
ATOM 4031 C CA . GLU B 1 153 ? -12.055 19.938 21.625 1 55.06 153 GLU B CA 1
ATOM 4032 C C . GLU B 1 153 ? -11.945 20.188 23.125 1 55.06 153 GLU B C 1
ATOM 4034 O O . GLU B 1 153 ? -12.953 20.234 23.828 1 55.06 153 GLU B O 1
ATOM 4039 N N . ILE B 1 154 ? -10.664 20.391 23.453 1 53.31 154 ILE B N 1
ATOM 4040 C CA . ILE B 1 154 ? -10.414 20.766 24.844 1 53.31 154 ILE B CA 1
ATOM 4041 C C . ILE B 1 154 ? -11.117 22.094 25.156 1 53.31 154 ILE B C 1
ATOM 4043 O O . ILE B 1 154 ? -11.695 22.266 26.219 1 53.31 154 ILE B O 1
ATOM 4047 N N . GLU B 1 155 ? -11.195 22.75 24.031 1 54 155 GLU B N 1
ATOM 4048 C CA . GLU B 1 155 ? -11.781 24.078 24.234 1 54 155 GLU B CA 1
ATOM 4049 C C . GLU B 1 155 ? -13.297 24.031 24.078 1 54 155 GLU B C 1
ATOM 4051 O O . GLU B 1 155 ? -14.008 24.797 24.719 1 54 155 GLU B O 1
ATOM 4056 N N . SER B 1 156 ? -13.883 23.188 23.25 1 56.97 156 SER B N 1
ATOM 4057 C CA . SER B 1 156 ? -15.305 23.203 22.922 1 56.97 156 SER B CA 1
ATOM 4058 C C . SER B 1 156 ? -16.109 22.422 23.953 1 56.97 156 SER B C 1
ATOM 4060 O O . SER B 1 156 ? -17.312 22.656 24.109 1 56.97 156 SER B O 1
ATOM 4062 N N . GLY B 1 157 ? -15.562 21.703 24.875 1 59.66 157 GLY B N 1
ATOM 4063 C CA . GLY B 1 157 ? -16.266 20.953 25.906 1 59.66 157 GLY B CA 1
ATOM 4064 C C . GLY B 1 157 ? -17.016 19.75 25.359 1 59.66 157 GLY B C 1
ATOM 4065 O O . GLY B 1 157 ? -17.906 19.219 26.031 1 59.66 157 GLY B O 1
ATOM 4066 N N . ILE B 1 158 ? -16.922 19.422 24.156 1 67.56 158 ILE B N 1
ATOM 4067 C CA . ILE B 1 158 ? -17.625 18.281 23.578 1 67.56 158 ILE B CA 1
ATOM 4068 C C . ILE B 1 158 ? -17.031 16.984 24.078 1 67.56 158 ILE B C 1
ATOM 4070 O O . ILE B 1 158 ? -15.812 16.859 24.234 1 67.56 158 ILE B O 1
ATOM 4074 N N . ASN B 1 159 ? -18.016 16.141 24.531 1 75.25 159 ASN B N 1
ATOM 4075 C CA . ASN B 1 159 ? -17.594 14.828 24.984 1 75.25 159 ASN B CA 1
ATOM 4076 C C . ASN B 1 159 ? -16.812 14.094 23.891 1 75.25 159 ASN B C 1
ATOM 4078 O O . ASN B 1 159 ? -17.203 14.117 22.719 1 75.25 159 ASN B O 1
ATOM 4082 N N . THR B 1 160 ? -15.758 13.547 24.359 1 78.88 160 THR B N 1
ATOM 4083 C CA . THR B 1 160 ? -14.852 12.867 23.438 1 78.88 160 THR B CA 1
ATOM 4084 C C . THR B 1 160 ? -15.555 11.703 22.75 1 78.88 160 THR B C 1
ATOM 4086 O O . THR B 1 160 ? -15.344 11.453 21.562 1 78.88 160 THR B O 1
ATOM 4089 N N . MET B 1 161 ? -16.438 11.094 23.531 1 83.44 161 MET B N 1
ATOM 4090 C CA . MET B 1 161 ? -17.141 9.945 22.953 1 83.44 161 MET B CA 1
ATOM 4091 C C . MET B 1 161 ? -18.172 10.391 21.922 1 83.44 161 MET B C 1
ATOM 4093 O O . MET B 1 161 ? -18.391 9.703 20.922 1 83.44 161 MET B O 1
ATOM 4097 N N . VAL B 1 162 ? -18.688 11.492 22.156 1 82.69 162 VAL B N 1
ATOM 4098 C CA . VAL B 1 162 ? -19.641 12.023 21.188 1 82.69 162 VAL B CA 1
ATOM 4099 C C . VAL B 1 162 ? -18.922 12.469 19.922 1 82.69 162 VAL B C 1
ATOM 4101 O O . VAL B 1 162 ? -19.422 12.258 18.812 1 82.69 162 VAL B O 1
ATOM 4104 N N . TYR B 1 163 ? -17.812 12.969 20.172 1 82.56 163 TYR B N 1
ATOM 4105 C CA . TYR B 1 163 ? -16.984 13.375 19.031 1 82.56 163 TYR B CA 1
ATOM 4106 C C . TYR B 1 163 ? -16.609 12.18 18.172 1 82.56 163 TYR B C 1
ATOM 4108 O O . TYR B 1 163 ? -16.75 12.219 16.953 1 82.56 163 TYR B O 1
ATOM 4116 N N . TYR B 1 164 ? -16.203 11.195 18.891 1 87.19 164 TYR B N 1
ATOM 4117 C CA . TYR B 1 164 ? -15.805 9.984 18.172 1 87.19 164 TYR B CA 1
ATOM 4118 C C . TYR B 1 164 ? -17 9.375 17.438 1 87.19 164 TYR B C 1
ATOM 4120 O O . TYR B 1 164 ? -16.875 8.992 16.266 1 87.19 164 TYR B O 1
ATOM 4128 N N . PHE B 1 165 ? -18.047 9.32 18.125 1 88.44 165 PHE B N 1
ATOM 4129 C CA . PHE B 1 165 ? -19.234 8.719 17.531 1 88.44 165 PHE B CA 1
ATOM 4130 C C . PHE B 1 165 ? -19.719 9.539 16.328 1 88.44 165 PHE B C 1
ATOM 4132 O O . PHE B 1 165 ? -20.125 8.969 15.312 1 88.44 165 PHE B O 1
ATOM 4139 N N . THR B 1 166 ? -19.688 10.766 16.438 1 87.12 166 THR B N 1
ATOM 4140 C CA . THR B 1 166 ? -20.125 11.617 15.344 1 87.12 166 THR B CA 1
ATOM 4141 C C . THR B 1 166 ? -19.203 11.492 14.141 1 87.12 166 THR B C 1
ATOM 4143 O O . THR B 1 166 ? -19.656 11.453 12.992 1 87.12 166 THR B O 1
ATOM 4146 N N . LYS B 1 167 ? -17.984 11.383 14.461 1 87.06 167 LYS B N 1
ATOM 4147 C CA . LYS B 1 167 ? -17.031 11.211 13.367 1 87.06 167 LYS B CA 1
ATOM 4148 C C . LYS B 1 167 ? -17.203 9.852 12.695 1 87.06 167 LYS B C 1
ATOM 4150 O O . LYS B 1 167 ? -17 9.719 11.492 1 87.06 167 LYS B O 1
ATOM 4155 N N . CYS B 1 168 ? -17.562 8.922 13.453 1 90.94 168 CYS B N 1
ATOM 4156 C CA . CYS B 1 168 ? -17.828 7.602 12.898 1 90.94 168 CYS B CA 1
ATOM 4157 C C . CYS B 1 168 ? -19.047 7.621 11.977 1 90.94 168 CYS B C 1
ATOM 4159 O O . CYS B 1 168 ? -19.031 7 10.914 1 90.94 168 CYS B O 1
ATOM 4161 N N . ILE B 1 169 ? -20 8.352 12.375 1 90.5 169 ILE B N 1
ATOM 4162 C CA . ILE B 1 169 ? -21.188 8.453 11.555 1 90.5 169 ILE B CA 1
ATOM 4163 C C . ILE B 1 169 ? -20.875 9.227 10.273 1 90.5 169 ILE B C 1
ATOM 4165 O O . ILE B 1 169 ? -21.328 8.844 9.188 1 90.5 169 ILE B O 1
ATOM 4169 N N . TYR B 1 170 ? -20.109 10.195 10.438 1 88.19 170 TYR B N 1
ATOM 4170 C CA . TYR B 1 170 ? -19.688 10.953 9.273 1 88.19 170 TYR B CA 1
ATOM 4171 C C . TYR B 1 170 ? -18.859 10.078 8.328 1 88.19 170 TYR B C 1
ATOM 4173 O O . TYR B 1 170 ? -19.031 10.133 7.113 1 88.19 170 TYR B O 1
ATOM 4181 N N . SER B 1 171 ? -18.047 9.336 8.914 1 90.25 171 SER B N 1
ATOM 4182 C CA . SER B 1 171 ? -17.203 8.477 8.109 1 90.25 171 SER B CA 1
ATOM 4183 C C . SER B 1 171 ? -18.016 7.434 7.355 1 90.25 171 SER B C 1
ATOM 4185 O O . SER B 1 171 ? -17.609 6.965 6.293 1 90.25 171 SER B O 1
ATOM 4187 N N . LEU B 1 172 ? -19.156 7.133 7.879 1 92.94 172 LEU B N 1
ATOM 4188 C CA . LEU B 1 172 ? -20.016 6.164 7.207 1 92.94 172 LEU B CA 1
ATOM 4189 C C . LEU B 1 172 ? -20.5 6.707 5.867 1 92.94 172 LEU B C 1
ATOM 4191 O O . LEU B 1 172 ? -20.578 5.965 4.887 1 92.94 172 LEU B O 1
ATOM 4195 N N . ILE B 1 173 ? -20.734 7.949 5.812 1 88.75 173 ILE B N 1
ATOM 4196 C CA . ILE B 1 173 ? -21.156 8.57 4.562 1 88.75 173 ILE B CA 1
ATOM 4197 C C . ILE B 1 173 ? -20 8.539 3.557 1 88.75 173 ILE B C 1
ATOM 4199 O O . ILE B 1 173 ? -20.219 8.242 2.379 1 88.75 173 ILE B O 1
ATOM 4203 N N . TYR B 1 174 ? -18.891 8.773 4.059 1 90 174 TYR B N 1
ATOM 4204 C CA . TYR B 1 174 ? -17.703 8.734 3.217 1 90 174 TYR B CA 1
ATOM 4205 C C . TYR B 1 174 ? -17.438 7.328 2.701 1 90 174 TYR B C 1
ATOM 4207 O O . TYR B 1 174 ? -17.109 7.141 1.527 1 90 174 TYR B O 1
ATOM 4215 N N . ILE B 1 175 ? -17.641 6.395 3.547 1 94.88 175 ILE B N 1
ATOM 4216 C CA . ILE B 1 175 ? -17.391 4.996 3.207 1 94.88 175 ILE B CA 1
ATOM 4217 C C . ILE B 1 175 ? -18.359 4.547 2.127 1 94.88 175 ILE B C 1
ATOM 4219 O O . ILE B 1 175 ? -17.984 3.838 1.191 1 94.88 175 ILE B O 1
ATOM 4223 N N . VAL B 1 176 ? -19.547 4.988 2.24 1 95.31 176 VAL B N 1
ATOM 4224 C CA . VAL B 1 176 ? -20.562 4.609 1.267 1 95.31 176 VAL B CA 1
ATOM 4225 C C . VAL B 1 176 ? -20.219 5.199 -0.099 1 95.31 176 VAL B C 1
ATOM 4227 O O . VAL B 1 176 ? -20.297 4.512 -1.119 1 95.31 176 VAL B O 1
ATOM 4230 N N . LEU B 1 177 ? -19.781 6.355 -0.114 1 92.94 177 LEU B N 1
ATOM 4231 C CA . LEU B 1 177 ? -19.406 7.012 -1.366 1 92.94 177 LEU B CA 1
ATOM 4232 C C . LEU B 1 177 ? -18.172 6.375 -1.97 1 92.94 177 LEU B C 1
ATOM 4234 O O . LEU B 1 177 ? -18.109 6.117 -3.174 1 92.94 177 LEU B O 1
ATOM 4238 N N . ASP B 1 178 ? -17.281 6.152 -1.132 1 93.81 178 ASP B N 1
ATOM 4239 C CA . ASP B 1 178 ? -16.031 5.543 -1.571 1 93.81 178 ASP B CA 1
ATOM 4240 C C . ASP B 1 178 ? -16.266 4.145 -2.135 1 93.81 178 ASP B C 1
ATOM 4242 O O . ASP B 1 178 ? -15.734 3.793 -3.188 1 93.81 178 ASP B O 1
ATOM 4246 N N . ALA B 1 179 ? -17.094 3.426 -1.406 1 96.19 179 ALA B N 1
ATOM 4247 C CA . ALA B 1 179 ? -17.422 2.074 -1.851 1 96.19 179 ALA B CA 1
ATOM 4248 C C . ALA B 1 179 ? -18.172 2.1 -3.174 1 96.19 179 ALA B C 1
ATOM 4250 O O . ALA B 1 179 ? -17.953 1.257 -4.043 1 96.19 179 ALA B O 1
ATOM 4251 N N . LEU B 1 180 ? -18.984 3.033 -3.334 1 96.06 180 LEU B N 1
ATOM 4252 C CA . LEU B 1 180 ? -19.766 3.146 -4.559 1 96.06 180 LEU B CA 1
ATOM 4253 C C . LEU B 1 180 ? -18.875 3.482 -5.75 1 96.06 180 LEU B C 1
ATOM 4255 O O . LEU B 1 180 ? -18.953 2.834 -6.793 1 96.06 180 LEU B O 1
ATOM 4259 N N . PHE B 1 181 ? -18.031 4.371 -5.609 1 95.38 181 PHE B N 1
ATOM 4260 C CA . PHE B 1 181 ? -17.156 4.793 -6.699 1 95.38 181 PHE B CA 1
ATOM 4261 C C . PHE B 1 181 ? -16.188 3.678 -7.074 1 95.38 181 PHE B C 1
ATOM 4263 O O . PHE B 1 181 ? -15.906 3.461 -8.258 1 95.38 181 PHE B O 1
ATOM 4270 N N . PHE B 1 182 ? -15.719 3.057 -6.082 1 95.56 182 PHE B N 1
ATOM 4271 C CA . PHE B 1 182 ? -14.797 1.956 -6.344 1 95.56 182 PHE B CA 1
ATOM 4272 C C . PHE B 1 182 ? -15.508 0.828 -7.09 1 95.56 182 PHE B C 1
ATOM 4274 O O . PHE B 1 182 ? -14.992 0.319 -8.086 1 95.56 182 PHE B O 1
ATOM 4281 N N . THR B 1 183 ? -16.719 0.493 -6.586 1 96.5 183 THR B N 1
ATOM 4282 C CA . THR B 1 183 ? -17.453 -0.617 -7.18 1 96.5 183 THR B CA 1
ATOM 4283 C C . THR B 1 183 ? -17.922 -0.266 -8.586 1 96.5 183 THR B C 1
ATOM 4285 O O . THR B 1 183 ? -17.859 -1.103 -9.492 1 96.5 183 THR B O 1
ATOM 4288 N N . LEU B 1 184 ? -18.281 0.893 -8.805 1 95.06 184 LEU B N 1
ATOM 4289 C CA . LEU B 1 184 ? -18.734 1.317 -10.125 1 95.06 184 LEU B CA 1
ATOM 4290 C C . LEU B 1 184 ? -17.578 1.298 -11.125 1 95.06 184 LEU B C 1
ATOM 4292 O O . LEU B 1 184 ? -17.766 0.978 -12.297 1 95.06 184 LEU B O 1
ATOM 4296 N N . ALA B 1 185 ? -16.438 1.559 -10.672 1 93.69 185 ALA B N 1
ATOM 4297 C CA . ALA B 1 185 ? -15.273 1.675 -11.547 1 93.69 185 ALA B CA 1
ATOM 4298 C C . ALA B 1 185 ? -14.875 0.314 -12.102 1 93.69 185 ALA B C 1
ATOM 4300 O O . ALA B 1 185 ? -14.375 0.221 -13.227 1 93.69 185 ALA B O 1
ATOM 4301 N N . PHE B 1 186 ? -15.094 -0.684 -11.258 1 92.44 186 PHE B N 1
ATOM 4302 C CA . PHE B 1 186 ? -14.578 -1.95 -11.773 1 92.44 186 PHE B CA 1
ATOM 4303 C C . PHE B 1 186 ? -15.719 -2.871 -12.18 1 92.44 186 PHE B C 1
ATOM 4305 O O . PHE B 1 186 ? -15.555 -3.738 -13.039 1 92.44 186 PHE B O 1
ATOM 4312 N N . TYR B 1 187 ? -16.953 -2.785 -11.719 1 93.38 187 TYR B N 1
ATOM 4313 C CA . TYR B 1 187 ? -17.984 -3.795 -11.875 1 93.38 187 TYR B CA 1
ATOM 4314 C C . TYR B 1 187 ? -18.469 -3.871 -13.32 1 93.38 187 TYR B C 1
ATOM 4316 O O . TYR B 1 187 ? -18.578 -4.961 -13.883 1 93.38 187 TYR B O 1
ATOM 4324 N N . PHE B 1 188 ? -18.609 -2.834 -13.977 1 90.75 188 PHE B N 1
ATOM 4325 C CA . PHE B 1 188 ? -19.203 -2.838 -15.297 1 90.75 188 PHE B CA 1
ATOM 4326 C C . PHE B 1 188 ? -18.188 -3.201 -16.359 1 90.75 188 PHE B C 1
ATOM 4328 O O . PHE B 1 188 ? -18.547 -3.57 -17.484 1 90.75 188 PHE B O 1
ATOM 4335 N N . ILE B 1 189 ? -16.969 -3.223 -16.016 1 89.31 189 ILE B N 1
ATOM 4336 C CA . ILE B 1 189 ? -15.922 -3.564 -16.969 1 89.31 189 ILE B CA 1
ATOM 4337 C C . ILE B 1 189 ? -15.547 -5.039 -16.812 1 89.31 189 ILE B C 1
ATOM 4339 O O . ILE B 1 189 ? -15.445 -5.766 -17.797 1 89.31 189 ILE B O 1
ATOM 4343 N N . VAL B 1 190 ? -15.391 -5.43 -15.57 1 89.12 190 VAL B N 1
ATOM 4344 C CA . VAL B 1 190 ? -15 -6.809 -15.305 1 89.12 190 VAL B CA 1
ATOM 4345 C C . VAL B 1 190 ? -16.203 -7.734 -15.516 1 89.12 190 VAL B C 1
ATOM 4347 O O . VAL B 1 190 ? -16.047 -8.859 -15.992 1 89.12 190 VAL B O 1
ATOM 4350 N N . LYS B 1 191 ? -17.328 -7.305 -15.25 1 87.56 191 LYS B N 1
ATOM 4351 C CA . LYS B 1 191 ? -18.562 -8.086 -15.344 1 87.56 191 LYS B CA 1
ATOM 4352 C C . LYS B 1 191 ? -18.391 -9.445 -14.672 1 87.56 191 LYS B C 1
ATOM 4354 O O . LYS B 1 191 ? -18.516 -10.484 -15.32 1 87.56 191 LYS B O 1
ATOM 4359 N N . PRO B 1 192 ? -18.188 -9.367 -13.336 1 89.75 192 PRO B N 1
ATOM 4360 C CA . PRO B 1 192 ? -18.125 -10.641 -12.625 1 89.75 192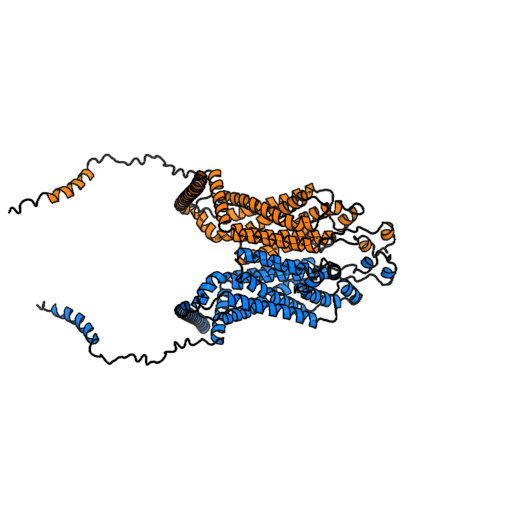 PRO B CA 1
ATOM 4361 C C . PRO B 1 192 ? -19.453 -11.391 -12.609 1 89.75 192 PRO B C 1
ATOM 4363 O O . PRO B 1 192 ? -20.453 -10.867 -13.102 1 89.75 192 PRO B O 1
ATOM 4366 N N . ARG B 1 193 ? -19.438 -12.609 -12.211 1 88.44 193 ARG B N 1
ATOM 4367 C CA . ARG B 1 193 ? -20.625 -13.445 -12.258 1 88.44 193 ARG B CA 1
ATOM 4368 C C . ARG B 1 193 ? -21.594 -13.109 -11.125 1 88.44 193 ARG B C 1
ATOM 4370 O O . ARG B 1 193 ? -22.812 -13.25 -11.266 1 88.44 193 ARG B O 1
ATOM 4377 N N . GLU B 1 194 ? -21.062 -12.562 -10.055 1 91.69 194 GLU B N 1
ATOM 4378 C CA . GLU B 1 194 ? -21.891 -12.18 -8.922 1 91.69 194 GLU B CA 1
ATOM 4379 C C . GLU B 1 194 ? -22.609 -10.852 -9.188 1 91.69 194 GLU B C 1
ATOM 4381 O O . GLU B 1 194 ? -22.219 -10.102 -10.086 1 91.69 194 GLU B O 1
ATOM 4386 N N . THR B 1 195 ? -23.578 -10.594 -8.414 1 94.06 195 THR B N 1
ATOM 4387 C CA . THR B 1 195 ? -24.438 -9.422 -8.602 1 94.06 195 THR B CA 1
ATOM 4388 C C . THR B 1 195 ? -23.734 -8.156 -8.109 1 94.06 195 THR B C 1
ATOM 4390 O O . THR B 1 195 ? -22.797 -8.234 -7.32 1 94.06 195 THR B O 1
ATOM 4393 N N . PHE B 1 196 ? -24.219 -7.004 -8.602 1 95.94 196 PHE B N 1
ATOM 4394 C CA . PHE B 1 196 ? -23.703 -5.703 -8.195 1 95.94 196 PHE B CA 1
ATOM 4395 C C . PHE B 1 196 ? -23.938 -5.469 -6.707 1 95.94 196 PHE B C 1
ATOM 4397 O O . PHE B 1 196 ? -23.078 -4.914 -6.016 1 95.94 196 PHE B O 1
ATOM 4404 N N . GLY B 1 197 ? -25.031 -5.914 -6.207 1 95.12 197 GLY B N 1
ATOM 4405 C CA . GLY B 1 197 ? -25.344 -5.75 -4.797 1 95.12 197 GLY B CA 1
ATOM 4406 C C . GLY B 1 197 ? -24.359 -6.449 -3.881 1 95.12 197 GLY B C 1
ATOM 4407 O O . GLY B 1 197 ? -23.984 -5.91 -2.838 1 95.12 197 GLY B O 1
ATOM 4408 N N . PHE B 1 198 ? -23.906 -7.562 -4.309 1 94.56 198 PHE B N 1
ATOM 4409 C CA . PHE B 1 198 ? -22.938 -8.305 -3.508 1 94.56 198 PHE B CA 1
ATOM 4410 C C . PHE B 1 198 ? -21.594 -7.59 -3.475 1 94.56 198 PHE B C 1
ATOM 4412 O O . PHE B 1 198 ? -21.016 -7.406 -2.406 1 94.56 198 PHE B O 1
ATOM 4419 N N . TYR B 1 199 ? -21.172 -7.164 -4.656 1 96.31 199 TYR B N 1
ATOM 4420 C CA . TYR B 1 199 ? -19.875 -6.508 -4.719 1 96.31 199 TYR B CA 1
ATOM 4421 C C . TYR B 1 199 ? -19.906 -5.172 -3.984 1 96.31 199 TYR B C 1
ATOM 4423 O O . TYR B 1 199 ? -18.906 -4.773 -3.371 1 96.31 199 TYR B O 1
ATOM 4431 N N . PHE B 1 200 ? -21 -4.527 -4.051 1 97 200 PHE B N 1
ATOM 4432 C CA . PHE B 1 200 ? -21.125 -3.279 -3.305 1 97 200 PHE B CA 1
ATOM 4433 C C . PHE B 1 200 ? -21.094 -3.543 -1.805 1 97 200 PHE B C 1
ATOM 4435 O O . PHE B 1 200 ? -20.391 -2.855 -1.064 1 97 200 PHE B O 1
ATOM 4442 N N . SER B 1 201 ? -21.859 -4.477 -1.376 1 95.88 201 SER B N 1
ATOM 4443 C CA . SER B 1 201 ? -21.859 -4.816 0.042 1 95.88 201 SER B CA 1
ATOM 4444 C C . SER B 1 201 ? -20.484 -5.297 0.504 1 95.88 201 SER B C 1
ATOM 4446 O O . SER B 1 201 ? -20.062 -4.992 1.619 1 95.88 201 SER B O 1
ATOM 4448 N N . PHE B 1 202 ? -19.844 -6.027 -0.338 1 95.56 202 PHE B N 1
ATOM 4449 C CA . PHE B 1 202 ? -18.5 -6.527 -0.047 1 95.56 202 PHE B CA 1
ATOM 4450 C C . PHE B 1 202 ? -17.516 -5.375 0.127 1 95.56 202 PHE B C 1
ATOM 4452 O O . PHE B 1 202 ? -16.781 -5.332 1.105 1 95.56 202 PHE B O 1
ATOM 4459 N N . THR B 1 203 ? -17.531 -4.488 -0.872 1 96.75 203 THR B N 1
ATOM 4460 C CA . THR B 1 203 ? -16.625 -3.346 -0.816 1 96.75 203 THR B CA 1
ATOM 4461 C C . THR B 1 203 ? -16.938 -2.463 0.387 1 96.75 203 THR B C 1
ATOM 4463 O O . THR B 1 203 ? -16.031 -1.952 1.046 1 96.75 203 THR B O 1
ATOM 4466 N N . PHE B 1 204 ? -18.156 -2.324 0.677 1 96.75 204 PHE B N 1
ATOM 4467 C CA . PHE B 1 204 ? -18.594 -1.55 1.837 1 96.75 204 PHE B CA 1
ATOM 4468 C C . PHE B 1 204 ? -18.094 -2.189 3.127 1 96.75 204 PHE B C 1
ATOM 4470 O O . PHE B 1 204 ? -17.562 -1.503 4 1 96.75 204 PHE B O 1
ATOM 4477 N N . LEU B 1 205 ? -18.234 -3.422 3.24 1 96.06 205 LEU B N 1
ATOM 4478 C CA . LEU B 1 205 ? -17.812 -4.137 4.438 1 96.06 205 LEU B CA 1
ATOM 4479 C C . LEU B 1 205 ? -16.297 -4.059 4.605 1 96.06 205 LEU B C 1
ATOM 4481 O O . LEU B 1 205 ? -15.805 -3.895 5.719 1 96.06 205 LEU B O 1
ATOM 4485 N N . ALA B 1 206 ? -15.648 -4.223 3.539 1 96.38 206 ALA B N 1
ATOM 4486 C CA . ALA B 1 206 ? -14.188 -4.145 3.58 1 96.38 206 ALA B CA 1
ATOM 4487 C C . ALA B 1 206 ? -13.727 -2.77 4.055 1 96.38 206 ALA B C 1
ATOM 4489 O O . ALA B 1 206 ? -12.859 -2.666 4.926 1 96.38 206 ALA B O 1
ATOM 4490 N N . MET B 1 207 ? -14.297 -1.71 3.504 1 96.44 207 MET B N 1
ATOM 4491 C CA . MET B 1 207 ? -13.914 -0.355 3.887 1 96.44 207 MET B CA 1
ATOM 4492 C C . MET B 1 207 ? -14.383 -0.033 5.301 1 96.44 207 MET B C 1
ATOM 4494 O O . MET B 1 207 ? -13.703 0.677 6.039 1 96.44 207 MET B O 1
ATOM 4498 N N . PHE B 1 208 ? -15.5 -0.601 5.641 1 96.62 208 PHE B N 1
ATOM 4499 C CA . PHE B 1 208 ? -16.031 -0.424 6.992 1 96.62 208 PHE B CA 1
ATOM 4500 C C . PHE B 1 208 ? -15.086 -1.031 8.023 1 96.62 208 PHE B C 1
ATOM 4502 O O . PHE B 1 208 ? -14.961 -0.52 9.141 1 96.62 208 PHE B O 1
ATOM 4509 N N . THR B 1 209 ? -14.391 -1.997 7.699 1 97.31 209 THR B N 1
ATOM 4510 C CA . THR B 1 209 ? -13.484 -2.672 8.617 1 97.31 209 THR B CA 1
ATOM 4511 C C . THR B 1 209 ? -12.117 -1.989 8.625 1 97.31 209 THR B C 1
ATOM 4513 O O . THR B 1 209 ? -11.438 -1.956 9.656 1 97.31 209 THR B O 1
ATOM 4516 N N . THR B 1 210 ? -11.711 -1.439 7.531 1 96.94 210 THR B N 1
ATOM 4517 C CA . THR B 1 210 ? -10.367 -0.876 7.402 1 96.94 210 THR B CA 1
ATOM 4518 C C . THR B 1 210 ? -10.328 0.549 7.945 1 96.94 210 THR B C 1
ATOM 4520 O O . THR B 1 210 ? -9.312 0.978 8.508 1 96.94 210 THR B O 1
ATOM 4523 N N . PHE B 1 211 ? -11.359 1.269 7.988 1 96.44 211 PHE B N 1
ATOM 4524 C CA . PHE B 1 211 ? -11.391 2.68 8.352 1 96.44 211 PHE B CA 1
ATOM 4525 C C . PHE B 1 211 ? -10.984 2.871 9.805 1 96.44 211 PHE B C 1
ATOM 4527 O O . PHE B 1 211 ? -10.141 3.715 10.117 1 96.44 211 PHE B O 1
ATOM 4534 N N . PRO B 1 212 ? -11.539 2.105 10.664 1 95.94 212 PRO B N 1
ATOM 4535 C CA . PRO B 1 212 ? -11.172 2.338 12.062 1 95.94 212 PRO B CA 1
ATOM 4536 C C . PRO B 1 212 ? -9.695 2.1 12.336 1 95.94 212 PRO B C 1
ATOM 4538 O O . PRO B 1 212 ? -9.133 2.672 13.273 1 95.94 212 PRO B O 1
ATOM 4541 N N . ILE B 1 213 ? -9.039 1.35 11.555 1 96.69 213 ILE B N 1
ATOM 4542 C CA . ILE B 1 213 ? -7.605 1.146 11.711 1 96.69 213 ILE B CA 1
ATOM 4543 C C . ILE B 1 213 ? -6.867 2.461 11.469 1 96.69 213 ILE B C 1
ATOM 4545 O O . ILE B 1 213 ? -5.926 2.793 12.188 1 96.69 213 ILE B O 1
ATOM 4549 N N . GLY B 1 214 ? -7.32 3.152 10.492 1 93.88 214 GLY B N 1
ATOM 4550 C CA . GLY B 1 214 ? -6.754 4.469 10.242 1 93.88 214 GLY B CA 1
ATOM 4551 C C . GLY B 1 214 ? -6.984 5.441 11.383 1 93.88 214 GLY B C 1
ATOM 4552 O O . GLY B 1 214 ? -6.109 6.258 11.695 1 93.88 214 GLY B O 1
ATOM 4553 N N . TYR B 1 215 ? -8.156 5.238 12.039 1 91.69 215 TYR B N 1
ATOM 4554 C CA . TYR B 1 215 ? -8.438 6.086 13.188 1 91.69 215 TYR B CA 1
ATOM 4555 C C . TYR B 1 215 ? -7.438 5.828 14.312 1 91.69 215 TYR B C 1
ATOM 4557 O O . TYR B 1 215 ? -6.906 6.77 14.906 1 91.69 215 TYR B O 1
ATOM 4565 N N . ILE B 1 216 ? -7.199 4.68 14.539 1 92.56 216 ILE B N 1
ATOM 4566 C CA . ILE B 1 216 ? -6.332 4.262 15.633 1 92.56 216 ILE B CA 1
ATOM 4567 C C . ILE B 1 216 ? -4.906 4.746 15.375 1 92.56 216 ILE B C 1
ATOM 4569 O O . ILE B 1 216 ? -4.293 5.379 16.234 1 92.56 216 ILE B O 1
ATOM 4573 N N . ILE B 1 217 ? -4.438 4.578 14.195 1 92.5 217 ILE B N 1
ATOM 4574 C CA . ILE B 1 217 ? -3.049 4.879 13.859 1 92.5 217 ILE B CA 1
ATOM 4575 C C . ILE B 1 217 ? -2.852 6.395 13.797 1 92.5 217 ILE B C 1
ATOM 4577 O O . ILE B 1 217 ? -1.839 6.914 14.273 1 92.5 217 ILE B O 1
ATOM 4581 N N . SER B 1 218 ? -3.783 7.047 13.25 1 88.69 218 SER B N 1
ATOM 4582 C CA . SER B 1 218 ? -3.656 8.492 13.109 1 88.69 218 SER B CA 1
ATOM 4583 C C . SER B 1 218 ? -3.699 9.188 14.469 1 88.69 218 SER B C 1
ATOM 4585 O O . SER B 1 218 ? -3.125 10.258 14.648 1 88.69 218 SER B O 1
ATOM 4587 N N . THR B 1 219 ? -4.352 8.547 15.406 1 84.81 219 THR B N 1
ATOM 4588 C CA . THR B 1 219 ? -4.453 9.133 16.734 1 84.81 219 THR B CA 1
ATOM 4589 C C . THR B 1 219 ? -3.211 8.812 17.562 1 84.81 219 THR B C 1
ATOM 4591 O O . THR B 1 219 ? -2.768 9.633 18.375 1 84.81 219 THR B O 1
ATOM 4594 N N . LEU B 1 220 ? -2.549 7.766 17.344 1 83.12 220 LEU B N 1
ATOM 4595 C CA . LEU B 1 220 ? -1.451 7.297 18.172 1 83.12 220 LEU B CA 1
ATOM 4596 C C . LEU B 1 220 ? -0.116 7.844 17.672 1 83.12 220 LEU B C 1
ATOM 4598 O O . LEU B 1 220 ? 0.799 8.078 18.469 1 83.12 220 LEU B O 1
ATOM 4602 N N . LEU B 1 221 ? -0.031 8.016 16.375 1 83.75 221 LEU B N 1
ATOM 4603 C CA . LEU B 1 221 ? 1.277 8.32 15.805 1 83.75 221 LEU B CA 1
ATOM 4604 C C . LEU B 1 221 ? 1.25 9.656 15.078 1 83.75 221 LEU B C 1
ATOM 4606 O O . LEU B 1 221 ? 0.177 10.211 14.812 1 83.75 221 LEU B O 1
ATOM 4610 N N . SER B 1 222 ? 2.447 10.078 14.867 1 80.31 222 SER B N 1
ATOM 4611 C CA . SER B 1 222 ? 2.576 11.297 14.078 1 80.31 222 SER B CA 1
ATOM 4612 C C . SER B 1 222 ? 2.195 11.062 12.617 1 80.31 222 SER B C 1
ATOM 4614 O O . SER B 1 222 ? 2.18 9.922 12.156 1 80.31 222 SER B O 1
ATOM 4616 N N . GLU B 1 223 ? 1.877 12.07 11.961 1 78 223 GLU B N 1
ATOM 4617 C CA . GLU B 1 223 ? 1.387 11.992 10.586 1 78 223 GLU B CA 1
ATOM 4618 C C . GLU B 1 223 ? 2.389 11.281 9.688 1 78 223 GLU B C 1
ATOM 4620 O O . GLU B 1 223 ? 2.004 10.445 8.867 1 78 223 GLU B O 1
ATOM 4625 N N . SER B 1 224 ? 3.607 11.555 9.898 1 76.12 224 SER B N 1
ATOM 4626 C CA . SER B 1 224 ? 4.633 10.984 9.023 1 76.12 224 SER B CA 1
ATOM 4627 C C . SER B 1 224 ? 4.781 9.484 9.258 1 76.12 224 SER B C 1
ATOM 4629 O O . SER B 1 224 ? 4.855 8.711 8.297 1 76.12 224 SER B O 1
ATOM 4631 N N . VAL B 1 225 ? 4.73 9.094 10.492 1 84.06 225 VAL B N 1
ATOM 4632 C CA . VAL B 1 225 ? 4.926 7.688 10.836 1 84.06 225 VAL B CA 1
ATOM 4633 C C . VAL B 1 225 ? 3.623 6.922 10.625 1 84.06 225 VAL B C 1
ATOM 4635 O O . VAL B 1 225 ? 3.641 5.715 10.359 1 84.06 225 VAL B O 1
ATOM 4638 N N . ALA B 1 226 ? 2.547 7.656 10.695 1 88.88 226 ALA B N 1
ATOM 4639 C CA . ALA B 1 226 ? 1.242 7.02 10.547 1 88.88 226 ALA B CA 1
ATOM 4640 C C . ALA B 1 226 ? 1.063 6.453 9.141 1 88.88 226 ALA B C 1
ATOM 4642 O O . ALA B 1 226 ? 0.501 5.367 8.977 1 88.88 226 ALA B O 1
ATOM 4643 N N . GLN B 1 227 ? 1.596 7.109 8.172 1 90 227 GLN B N 1
ATOM 4644 C CA . GLN B 1 227 ? 1.42 6.68 6.789 1 90 227 GLN B CA 1
ATOM 4645 C C . GLN B 1 227 ? 2.141 5.363 6.527 1 90 227 GLN B C 1
ATOM 4647 O O . GLN B 1 227 ? 1.553 4.426 5.98 1 90 227 GLN B O 1
ATOM 4652 N N . ILE B 1 228 ? 3.34 5.289 6.91 1 90.88 228 ILE B N 1
ATOM 4653 C CA . ILE B 1 228 ? 4.109 4.07 6.688 1 90.88 228 ILE B CA 1
ATOM 4654 C C . ILE B 1 228 ? 3.545 2.939 7.543 1 90.88 228 ILE B C 1
ATOM 4656 O O . ILE B 1 228 ? 3.512 1.784 7.117 1 90.88 228 ILE B O 1
ATOM 4660 N N . THR B 1 229 ? 3.078 3.242 8.719 1 93.19 229 THR B N 1
ATOM 4661 C CA . THR B 1 229 ? 2.512 2.232 9.602 1 93.19 229 THR B CA 1
ATOM 4662 C C . THR B 1 229 ? 1.264 1.607 8.992 1 93.19 229 THR B C 1
ATOM 4664 O O . THR B 1 229 ? 1.062 0.395 9.078 1 93.19 229 THR B O 1
ATOM 4667 N N . CYS B 1 230 ? 0.468 2.402 8.352 1 94.31 230 CYS B N 1
ATOM 4668 C CA . CYS B 1 230 ? -0.744 1.904 7.707 1 94.31 230 CYS B CA 1
ATOM 4669 C C . CYS B 1 230 ? -0.406 0.92 6.594 1 94.31 230 CYS B C 1
ATOM 4671 O O . CYS B 1 230 ? -1.011 -0.149 6.504 1 94.31 230 CYS B O 1
ATOM 4673 N N . VAL B 1 231 ? 0.574 1.287 5.852 1 93.12 231 VAL B N 1
ATOM 4674 C CA . VAL B 1 231 ? 0.959 0.448 4.719 1 93.12 231 VAL B CA 1
ATOM 4675 C C . VAL B 1 231 ? 1.52 -0.879 5.23 1 93.12 231 VAL B C 1
ATOM 4677 O O . VAL B 1 231 ? 1.149 -1.946 4.734 1 93.12 231 VAL B O 1
ATOM 4680 N N . VAL B 1 232 ? 2.297 -0.803 6.219 1 92.56 232 VAL B N 1
ATOM 4681 C CA . VAL B 1 232 ? 2.908 -2.008 6.766 1 92.56 232 VAL B CA 1
ATOM 4682 C C . VAL B 1 232 ? 1.835 -2.887 7.402 1 92.56 232 VAL B C 1
ATOM 4684 O O . VAL B 1 232 ? 1.851 -4.109 7.246 1 92.56 232 VAL B O 1
ATOM 4687 N N . PHE B 1 233 ? 0.896 -2.266 8.031 1 94.44 233 PHE B N 1
ATOM 4688 C CA . PHE B 1 233 ? -0.164 -3.014 8.695 1 94.44 233 PHE B CA 1
ATOM 4689 C C . PHE B 1 233 ? -1.017 -3.766 7.68 1 94.44 233 PHE B C 1
ATOM 4691 O O . PHE B 1 233 ? -1.315 -4.945 7.867 1 94.44 233 PHE B O 1
ATOM 4698 N N . ILE B 1 234 ? -1.418 -3.061 6.617 1 94.94 234 ILE B N 1
ATOM 4699 C CA . ILE B 1 234 ? -2.242 -3.689 5.594 1 94.94 234 ILE B CA 1
ATOM 4700 C C . ILE B 1 234 ? -1.441 -4.781 4.883 1 94.94 234 ILE B C 1
ATOM 4702 O O . ILE B 1 234 ? -1.974 -5.848 4.57 1 94.94 234 ILE B O 1
ATOM 4706 N N . PHE B 1 235 ? -0.223 -4.504 4.742 1 93 235 PHE B N 1
ATOM 4707 C CA . PHE B 1 235 ? 0.62 -5.465 4.043 1 93 235 PHE B CA 1
ATOM 4708 C C . PHE B 1 235 ? 0.781 -6.738 4.867 1 93 235 PHE B C 1
ATOM 4710 O O . PHE B 1 235 ? 0.736 -7.844 4.324 1 93 235 PHE B O 1
ATOM 4717 N N . ILE B 1 236 ? 0.953 -6.602 6.156 1 91.25 236 ILE B N 1
ATOM 4718 C CA . ILE B 1 236 ? 1.07 -7.758 7.035 1 91.25 236 ILE B CA 1
ATOM 4719 C C . ILE B 1 236 ? -0.212 -8.586 6.973 1 91.25 236 ILE B C 1
ATOM 4721 O O . ILE B 1 236 ? -0.163 -9.812 6.844 1 91.25 236 ILE B O 1
ATOM 4725 N N . ASN B 1 237 ? -1.309 -7.945 7.031 1 94.31 237 ASN B N 1
ATOM 4726 C CA . ASN B 1 237 ? -2.572 -8.672 6.941 1 94.31 237 ASN B CA 1
ATOM 4727 C C . ASN B 1 237 ? -2.738 -9.336 5.578 1 94.31 237 ASN B C 1
ATOM 4729 O O . ASN B 1 237 ? -3.307 -10.43 5.484 1 94.31 237 ASN B O 1
ATOM 4733 N N . TYR B 1 238 ? -2.238 -8.719 4.539 1 92 238 TYR B N 1
ATOM 4734 C CA . TYR B 1 238 ? -2.324 -9.258 3.188 1 92 238 TYR B CA 1
ATOM 4735 C C . TYR B 1 238 ? -1.485 -10.523 3.049 1 92 238 TYR B C 1
ATOM 4737 O O . TYR B 1 238 ? -1.891 -11.477 2.377 1 92 238 TYR B O 1
ATOM 4745 N N . MET B 1 239 ? -0.376 -10.547 3.711 1 89.69 239 MET B N 1
ATOM 4746 C CA . MET B 1 239 ? 0.512 -11.703 3.631 1 89.69 239 MET B CA 1
ATOM 4747 C C . MET B 1 239 ? -0.125 -12.93 4.281 1 89.69 239 MET B C 1
ATOM 4749 O O . MET B 1 239 ? 0.144 -14.062 3.881 1 89.69 239 MET B O 1
ATOM 4753 N N . PHE B 1 240 ? -0.987 -12.656 5.168 1 89.62 240 PHE B N 1
ATOM 4754 C CA . PHE B 1 240 ? -1.621 -13.773 5.859 1 89.62 240 PHE B CA 1
ATOM 4755 C C . PHE B 1 240 ? -3.033 -14 5.336 1 89.62 240 PHE B C 1
ATOM 4757 O O . PHE B 1 240 ? -3.832 -14.688 5.969 1 89.62 240 PHE B O 1
ATOM 4764 N N . ALA B 1 241 ? -3.303 -13.414 4.203 1 88.44 241 ALA B N 1
ATOM 4765 C CA . ALA B 1 241 ? -4.629 -13.578 3.617 1 88.44 241 ALA B CA 1
ATOM 4766 C C . ALA B 1 241 ? -4.75 -14.914 2.893 1 88.44 241 ALA B C 1
ATOM 4768 O O . ALA B 1 241 ? -5.848 -15.32 2.498 1 88.44 241 ALA B O 1
ATOM 4769 N N . GLY B 1 242 ? -3.676 -15.672 2.742 1 77.94 242 GLY B N 1
ATOM 4770 C CA . GLY B 1 242 ? -3.721 -17.016 2.184 1 77.94 242 GLY B CA 1
ATOM 4771 C C . GLY B 1 242 ? -3.574 -17.031 0.673 1 77.94 242 GLY B C 1
ATOM 4772 O O . GLY B 1 242 ? -4 -17.984 0.017 1 77.94 242 GLY B O 1
ATOM 4773 N N . LEU B 1 243 ? -3.098 -15.969 0.029 1 78.19 243 LEU B N 1
ATOM 4774 C CA . LEU B 1 243 ? -2.885 -15.961 -1.414 1 78.19 243 LEU B CA 1
ATOM 4775 C C . LEU B 1 243 ? -1.53 -16.562 -1.767 1 78.19 243 LEU B C 1
ATOM 4777 O O . LEU B 1 243 ? -1.464 -17.609 -2.422 1 78.19 243 LEU B O 1
ATOM 4781 N N . THR B 1 244 ? -0.528 -15.969 -1.462 1 73.75 244 THR B N 1
ATOM 4782 C CA . THR B 1 244 ? 0.833 -16.469 -1.59 1 73.75 244 THR B CA 1
ATOM 4783 C C . THR B 1 244 ? 1.645 -16.172 -0.334 1 73.75 244 THR B C 1
ATOM 4785 O O . THR B 1 244 ? 1.988 -15.016 -0.075 1 73.75 244 THR B O 1
ATOM 4788 N N . PRO B 1 245 ? 1.831 -17.234 0.451 1 76.19 245 PRO B N 1
ATOM 4789 C CA . PRO B 1 245 ? 1.552 -18.672 0.466 1 76.19 245 PRO B CA 1
ATOM 4790 C C . PRO B 1 245 ? 0.094 -18.984 0.792 1 76.19 245 PRO B C 1
ATOM 4792 O O . PRO B 1 245 ? -0.606 -18.156 1.374 1 76.19 245 PRO B O 1
ATOM 4795 N N . SER B 1 246 ? -0.286 -20.141 0.374 1 80.06 246 SER B N 1
ATOM 4796 C CA . SER B 1 246 ? -1.652 -20.594 0.622 1 80.06 246 SER B CA 1
ATOM 4797 C C . SER B 1 246 ? -1.847 -20.984 2.082 1 80.06 246 SER B C 1
ATOM 4799 O O . SER B 1 246 ? -0.875 -21.125 2.828 1 80.06 246 SER B O 1
ATOM 4801 N N . LEU B 1 247 ? -3.119 -21.172 2.494 1 84.56 247 LEU B N 1
ATOM 4802 C CA . LEU B 1 247 ? -3.439 -21.484 3.883 1 84.56 247 LEU B CA 1
ATOM 4803 C C . LEU B 1 247 ? -2.881 -22.844 4.27 1 84.56 247 LEU B C 1
ATOM 4805 O O . LEU B 1 247 ? -2.336 -23.016 5.363 1 84.56 247 LEU B O 1
ATOM 4809 N N . PRO B 1 248 ? -2.887 -23.781 3.32 1 80.94 248 PRO B N 1
ATOM 4810 C CA . PRO B 1 248 ? -2.287 -25.078 3.676 1 80.94 248 PRO B CA 1
ATOM 4811 C C . PRO B 1 248 ? -0.772 -25 3.844 1 80.94 248 PRO B C 1
ATOM 4813 O O . PRO B 1 248 ? -0.203 -25.703 4.684 1 80.94 248 PRO B O 1
ATOM 4816 N N . GLU B 1 249 ? -0.118 -24.156 3.137 1 79.44 249 GLU B N 1
ATOM 4817 C CA . GLU B 1 249 ? 1.321 -23.969 3.285 1 79.44 249 GLU B CA 1
ATOM 4818 C C . GLU B 1 249 ? 1.657 -23.312 4.625 1 79.44 249 GLU B C 1
ATOM 4820 O O . GLU B 1 249 ? 2.652 -23.672 5.258 1 79.44 249 GLU B O 1
ATOM 4825 N N . LEU B 1 250 ? 0.8 -22.5 5.012 1 83.38 250 LEU B N 1
ATOM 4826 C CA . LEU B 1 250 ? 1 -21.812 6.281 1 83.38 250 LEU B CA 1
ATOM 4827 C C . LEU B 1 250 ? 0.749 -22.75 7.457 1 83.38 250 LEU B C 1
ATOM 4829 O O . LEU B 1 250 ? 1.401 -22.641 8.492 1 83.38 250 LEU B O 1
ATOM 4833 N N . SER B 1 251 ? -0.18 -23.609 7.285 1 84.12 251 SER B N 1
ATOM 4834 C CA . SER B 1 251 ? -0.492 -24.562 8.344 1 84.12 251 SER B CA 1
ATOM 4835 C C . SER B 1 251 ? 0.657 -25.547 8.555 1 84.12 251 SER B C 1
ATOM 4837 O O . SER B 1 251 ? 0.804 -26.109 9.641 1 84.12 251 SER B O 1
ATOM 4839 N N . GLY B 1 252 ? 1.495 -25.719 7.52 1 81.19 252 GLY B N 1
ATOM 4840 C CA . GLY B 1 252 ? 2.629 -26.625 7.621 1 81.19 252 GLY B CA 1
ATOM 4841 C C . GLY B 1 252 ? 3.855 -25.984 8.234 1 81.19 252 GLY B C 1
ATOM 4842 O O . GLY B 1 252 ? 4.797 -26.672 8.625 1 81.19 252 GLY B O 1
ATOM 4843 N N . MET B 1 253 ? 3.814 -24.719 8.5 1 82.38 253 MET B N 1
ATOM 4844 C CA . MET B 1 253 ? 4.941 -23.984 9.07 1 82.38 253 MET B CA 1
ATOM 4845 C C . MET B 1 253 ? 4.926 -24.062 10.594 1 82.38 253 MET B C 1
ATOM 4847 O O . MET B 1 253 ? 3.914 -24.438 11.188 1 82.38 253 MET B O 1
ATOM 4851 N N . PRO B 1 254 ? 6.109 -23.812 11.188 1 82.69 254 PRO B N 1
ATOM 4852 C CA . PRO B 1 254 ? 6.156 -23.875 12.648 1 82.69 254 PRO B CA 1
ATOM 4853 C C . PRO B 1 254 ? 5.367 -22.734 13.305 1 82.69 254 PRO B C 1
ATOM 4855 O O . PRO B 1 254 ? 5.012 -21.766 12.641 1 82.69 254 PRO B O 1
ATOM 4858 N N . LEU B 1 255 ? 5.117 -22.953 14.625 1 79.81 255 LEU B N 1
ATOM 4859 C CA . LEU B 1 255 ? 4.438 -21.906 15.398 1 79.81 255 LEU B CA 1
ATOM 4860 C C . LEU B 1 255 ? 5.23 -20.609 15.383 1 79.81 255 LEU B C 1
ATOM 4862 O O . LEU B 1 255 ? 6.465 -20.625 15.406 1 79.81 255 LEU B O 1
ATOM 4866 N N . PRO B 1 256 ? 4.402 -19.453 15.211 1 82.25 256 PRO B N 1
ATOM 4867 C CA . PRO B 1 256 ? 2.984 -19.109 15.32 1 82.25 256 PRO B CA 1
ATOM 4868 C C . PRO B 1 256 ? 2.326 -18.875 13.961 1 82.25 256 PRO B C 1
ATOM 4870 O O . PRO B 1 256 ? 1.222 -18.328 13.891 1 82.25 256 PRO B O 1
ATOM 4873 N N . PHE B 1 257 ? 2.887 -19.328 12.938 1 84.19 257 PHE B N 1
ATOM 4874 C CA . PHE B 1 257 ? 2.492 -18.969 11.578 1 84.19 257 PHE B CA 1
ATOM 4875 C C . PHE B 1 257 ? 1.142 -19.578 11.234 1 84.19 257 PHE B C 1
ATOM 4877 O O . PHE B 1 257 ? 0.319 -18.953 10.57 1 84.19 257 PHE B O 1
ATOM 4884 N N . PRO B 1 258 ? 0.816 -20.781 11.766 1 86.12 258 PRO B N 1
ATOM 4885 C CA . PRO B 1 258 ? -0.496 -21.344 11.43 1 86.12 258 PRO B CA 1
ATOM 4886 C C . PRO B 1 258 ? -1.646 -20.562 12.078 1 86.12 258 PRO B C 1
ATOM 4888 O O . PRO B 1 258 ? -2.777 -20.609 11.586 1 86.12 258 PRO B O 1
ATOM 4891 N N . PHE B 1 259 ? -1.352 -19.734 13.07 1 87.44 259 PHE B N 1
ATOM 4892 C CA . PHE B 1 259 ? -2.412 -19.047 13.789 1 87.44 259 PHE B CA 1
ATOM 4893 C C . PHE B 1 259 ? -2.559 -17.609 13.297 1 87.44 259 PHE B C 1
ATOM 4895 O O . PHE B 1 259 ? -3.604 -16.984 13.484 1 87.44 259 PHE B O 1
ATOM 4902 N N . LEU B 1 260 ? -1.667 -17.141 12.594 1 88.31 260 LEU B N 1
ATOM 4903 C CA . LEU B 1 260 ? -1.624 -15.727 12.227 1 88.31 260 LEU B CA 1
ATOM 4904 C C . LEU B 1 260 ? -2.682 -15.406 11.18 1 88.31 260 LEU B C 1
ATOM 4906 O O . LEU B 1 260 ? -3.283 -14.328 11.203 1 88.31 260 LEU B O 1
ATOM 4910 N N . PRO B 1 261 ? -3.006 -16.391 10.328 1 89.69 261 PRO B N 1
ATOM 4911 C CA . PRO B 1 261 ? -4.062 -16.078 9.359 1 89.69 261 PRO B CA 1
ATOM 4912 C C . PRO B 1 261 ? -5.422 -15.867 10.016 1 89.69 261 PRO B C 1
ATOM 4914 O O . PRO B 1 261 ? -6.281 -15.172 9.469 1 89.69 261 PRO B O 1
ATOM 4917 N N . TYR B 1 262 ? -5.605 -16.359 11.242 1 89.5 262 TYR B N 1
ATOM 4918 C CA . TYR B 1 262 ? -6.883 -16.188 11.922 1 89.5 262 TYR B CA 1
ATOM 4919 C C . TYR B 1 262 ? -7.012 -14.789 12.508 1 89.5 262 TYR B C 1
ATOM 4921 O O . TYR B 1 262 ? -8.117 -14.359 12.859 1 89.5 262 TYR B O 1
ATOM 4929 N N . LEU B 1 263 ? -5.949 -14.117 12.469 1 90.31 263 LEU B N 1
ATOM 4930 C CA . LEU B 1 263 ? -5.957 -12.758 13.016 1 90.31 263 LEU B CA 1
ATOM 4931 C C . LEU B 1 263 ? -6.004 -11.727 11.891 1 90.31 263 LEU B C 1
ATOM 4933 O O . LEU B 1 263 ? -6.043 -10.523 12.156 1 90.31 263 LEU B O 1
ATOM 4937 N N . SER B 1 264 ? -6.07 -12.211 10.734 1 93.38 264 SER B N 1
ATOM 4938 C CA . SER B 1 264 ? -6.113 -11.281 9.609 1 93.38 264 SER B CA 1
ATOM 4939 C C . SER B 1 264 ? -7.531 -11.141 9.07 1 93.38 264 SER B C 1
ATOM 4941 O O . SER B 1 264 ? -8.141 -12.117 8.633 1 93.38 264 SER B O 1
ATOM 4943 N N . PHE B 1 265 ? -8.039 -9.938 9.07 1 95.06 265 PHE B N 1
ATOM 4944 C CA . PHE B 1 265 ? -9.383 -9.703 8.562 1 95.06 265 PHE B CA 1
ATOM 4945 C C . PHE B 1 265 ? -9.406 -9.789 7.043 1 95.06 265 PHE B C 1
ATOM 4947 O O . PHE B 1 265 ? -10.453 -10.047 6.445 1 95.06 265 PHE B O 1
ATOM 4954 N N . LEU B 1 266 ? -8.258 -9.602 6.398 1 95.19 266 LEU B N 1
ATOM 4955 C CA . LEU B 1 266 ? -8.188 -9.664 4.941 1 95.19 266 LEU B CA 1
ATOM 4956 C C . LEU B 1 266 ? -8.375 -11.094 4.449 1 95.19 266 LEU B C 1
ATOM 4958 O O . LEU B 1 266 ? -8.859 -11.312 3.338 1 95.19 266 LEU B O 1
ATOM 4962 N N . ARG B 1 267 ? -8.023 -12.047 5.289 1 93.38 267 ARG B N 1
ATOM 4963 C CA . ARG B 1 267 ? -8.242 -13.445 4.922 1 93.38 267 ARG B CA 1
ATOM 4964 C C . ARG B 1 267 ? -9.727 -13.719 4.707 1 93.38 267 ARG B C 1
ATOM 4966 O O . ARG B 1 267 ? -10.117 -14.32 3.701 1 93.38 267 ARG B O 1
ATOM 4973 N N . TYR B 1 268 ? -10.5 -13.266 5.625 1 93.06 268 TYR B N 1
ATOM 4974 C CA . TYR B 1 268 ? -11.938 -13.531 5.566 1 93.06 268 TYR B CA 1
ATOM 4975 C C . TYR B 1 268 ? -12.586 -12.781 4.414 1 93.06 268 TYR B C 1
ATOM 4977 O O . TYR B 1 268 ? -13.539 -13.273 3.801 1 93.06 268 TYR B O 1
ATOM 4985 N N . LEU B 1 269 ? -12.062 -11.625 4.137 1 94.38 269 LEU B N 1
ATOM 4986 C CA . LEU B 1 269 ? -12.562 -10.883 2.986 1 94.38 269 LEU B CA 1
ATOM 4987 C C . LEU B 1 269 ? -12.234 -11.602 1.685 1 94.38 269 LEU B C 1
ATOM 4989 O O . LEU B 1 269 ? -13.086 -11.734 0.807 1 94.38 269 LEU B O 1
ATOM 4993 N N . ASN B 1 270 ? -11.031 -12.039 1.605 1 92.69 270 ASN B N 1
ATOM 4994 C CA . ASN B 1 270 ? -10.609 -12.742 0.398 1 92.69 270 ASN B CA 1
ATOM 4995 C C . ASN B 1 270 ? -11.375 -14.047 0.211 1 92.69 270 ASN B C 1
ATOM 4997 O O . ASN B 1 270 ? -11.797 -14.367 -0.9 1 92.69 270 ASN B O 1
ATOM 5001 N N . GLU B 1 271 ? -11.547 -14.766 1.295 1 91.56 271 GLU B N 1
ATOM 5002 C CA . GLU B 1 271 ? -12.273 -16.031 1.224 1 91.56 271 GLU B CA 1
ATOM 5003 C C . GLU B 1 271 ? -13.727 -15.805 0.82 1 91.56 271 GLU B C 1
ATOM 5005 O O . GLU B 1 271 ? -14.273 -16.547 -0.005 1 91.56 271 GLU B O 1
ATOM 5010 N N . LEU B 1 272 ? -14.297 -14.844 1.386 1 91.94 272 LEU B N 1
ATOM 5011 C CA . LEU B 1 272 ? -15.688 -14.531 1.078 1 91.94 272 LEU B CA 1
ATOM 5012 C C . LEU B 1 272 ? -15.867 -14.234 -0.406 1 91.94 272 LEU B C 1
ATOM 5014 O O . LEU B 1 272 ? -16.766 -14.773 -1.053 1 91.94 272 LEU B O 1
ATOM 5018 N N . LEU B 1 273 ? -14.992 -13.445 -0.941 1 91.62 273 LEU B N 1
ATOM 5019 C CA . LEU B 1 273 ? -15.102 -13.047 -2.34 1 91.62 273 LEU B CA 1
ATOM 5020 C C . LEU B 1 273 ? -14.766 -14.211 -3.266 1 91.62 273 LEU B C 1
ATOM 5022 O O . LEU B 1 273 ? -15.453 -14.43 -4.266 1 91.62 273 LEU B O 1
ATOM 5026 N N . TYR B 1 274 ? -13.773 -14.922 -2.953 1 89.31 274 TYR B N 1
ATOM 5027 C CA . TYR B 1 274 ? -13.344 -16.047 -3.783 1 89.31 274 TYR B CA 1
ATOM 5028 C C . TYR B 1 274 ? -14.422 -17.125 -3.838 1 89.31 274 TYR B C 1
ATOM 5030 O O . TYR B 1 274 ? -14.766 -17.609 -4.918 1 89.31 274 TYR B O 1
ATOM 5038 N N . VAL B 1 275 ? -14.945 -17.516 -2.678 1 87.19 275 VAL B N 1
ATOM 5039 C CA . VAL B 1 275 ? -15.922 -18.578 -2.6 1 87.19 275 VAL B CA 1
ATOM 5040 C C . VAL B 1 275 ? -17.203 -18.172 -3.34 1 87.19 275 VAL B C 1
ATOM 5042 O O . VAL B 1 275 ? -17.797 -18.984 -4.047 1 87.19 275 VAL B O 1
ATOM 5045 N N . HIS B 1 276 ? -17.547 -16.922 -3.27 1 88.19 276 HIS B N 1
ATOM 5046 C CA . HIS B 1 276 ? -18.766 -16.469 -3.924 1 88.19 276 HIS B CA 1
ATOM 5047 C C . HIS B 1 276 ? -18.594 -16.391 -5.438 1 88.19 276 HIS B C 1
ATOM 5049 O O . HIS B 1 276 ? -19.516 -16.703 -6.195 1 88.19 276 HIS B O 1
ATOM 5055 N N . GLU B 1 277 ? -17.5 -16.094 -5.883 1 87.44 277 GLU B N 1
ATOM 5056 C CA . GLU B 1 277 ? -17.266 -15.984 -7.32 1 87.44 277 GLU B CA 1
ATOM 5057 C C . GLU B 1 277 ? -17.125 -17.359 -7.961 1 87.44 277 GLU B C 1
ATOM 5059 O O . GLU B 1 277 ? -17.641 -17.609 -9.047 1 87.44 277 GLU B O 1
ATOM 5064 N N . ILE B 1 278 ? -16.453 -18.25 -7.254 1 84.44 278 ILE B N 1
ATOM 5065 C CA . ILE B 1 278 ? -16.172 -19.562 -7.832 1 84.44 278 ILE B CA 1
ATOM 5066 C C . ILE B 1 278 ? -17.422 -20.422 -7.789 1 84.44 278 ILE B C 1
ATOM 5068 O O . ILE B 1 278 ? -17.562 -21.375 -8.555 1 84.44 278 ILE B O 1
ATOM 5072 N N . ALA B 1 279 ? -18.25 -20.156 -6.879 1 81.12 279 ALA B N 1
ATOM 5073 C CA . ALA B 1 279 ? -19.484 -20.922 -6.75 1 81.12 279 ALA B CA 1
ATOM 5074 C C . ALA B 1 279 ? -20.297 -20.891 -8.039 1 81.12 279 ALA B C 1
ATOM 5076 O O 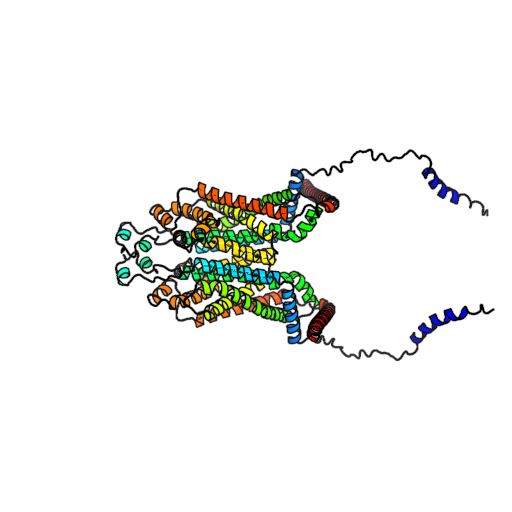. ALA B 1 279 ? -21.094 -21.781 -8.305 1 81.12 279 ALA B O 1
ATOM 5077 N N . HIS B 1 280 ? -20.016 -19.922 -8.844 1 81.94 280 HIS B N 1
ATOM 5078 C CA . HIS B 1 280 ? -20.766 -19.797 -10.086 1 81.94 280 HIS B CA 1
ATOM 5079 C C . HIS B 1 280 ? -20.141 -20.641 -11.195 1 81.94 280 HIS B C 1
ATOM 5081 O O . HIS B 1 280 ? -20.75 -20.828 -12.25 1 81.94 280 HIS B O 1
ATOM 5087 N N . TYR B 1 281 ? -19 -21.125 -10.859 1 74.88 281 TYR B N 1
ATOM 5088 C CA . TYR B 1 281 ? -18.359 -21.953 -11.875 1 74.88 281 TYR B CA 1
ATOM 5089 C C . TYR B 1 281 ? -18.609 -23.438 -11.617 1 74.88 281 TYR B C 1
ATOM 5091 O O . TYR B 1 281 ? -18.625 -23.875 -10.469 1 74.88 281 TYR B O 1
ATOM 5099 N N . ASN B 1 282 ? -19.75 -24.156 -12.094 1 63.12 282 ASN B N 1
ATOM 5100 C CA . ASN B 1 282 ? -20.359 -25.469 -11.938 1 63.12 282 ASN B CA 1
ATOM 5101 C C . ASN B 1 282 ? -19.344 -26.531 -11.555 1 63.12 282 ASN B C 1
ATOM 5103 O O . ASN B 1 282 ? -19.641 -27.438 -10.781 1 63.12 282 ASN B O 1
ATOM 5107 N N . ASN B 1 283 ? -18.438 -26.922 -12.227 1 59.41 283 ASN B N 1
ATOM 5108 C CA . ASN B 1 283 ? -17.859 -28.266 -12.203 1 59.41 283 ASN B CA 1
ATOM 5109 C C . ASN B 1 283 ? -17.016 -28.484 -10.953 1 59.41 283 ASN B C 1
ATOM 5111 O O . ASN B 1 283 ? -17.141 -29.5 -10.289 1 59.41 283 ASN B O 1
ATOM 5115 N N . MET B 1 284 ? -15.883 -27.938 -10.633 1 57.94 284 MET B N 1
ATOM 5116 C CA . MET B 1 284 ? -14.844 -28.391 -9.703 1 57.94 284 MET B CA 1
ATOM 5117 C C . MET B 1 284 ? -14.547 -27.312 -8.664 1 57.94 284 MET B C 1
ATOM 5119 O O . MET B 1 284 ? -13.391 -27.109 -8.289 1 57.94 284 MET B O 1
ATOM 5123 N N . PHE B 1 285 ? -15.672 -26.766 -8.148 1 65 285 PHE B N 1
ATOM 5124 C CA . PHE B 1 285 ? -15.516 -25.688 -7.195 1 65 285 PHE B CA 1
ATOM 5125 C C . PHE B 1 285 ? -15.055 -26.203 -5.844 1 65 285 PHE B C 1
ATOM 5127 O O . PHE B 1 285 ? -14.195 -25.609 -5.195 1 65 285 PHE B O 1
ATOM 5134 N N . GLU B 1 286 ? -15.43 -27.438 -5.512 1 67.38 286 GLU B N 1
ATOM 5135 C CA . GLU B 1 286 ? -15.125 -27.938 -4.172 1 67.38 286 GLU B CA 1
ATOM 5136 C C . GLU B 1 286 ? -13.641 -28.234 -4.016 1 67.38 286 GLU B C 1
ATOM 5138 O O . GLU B 1 286 ? -13.047 -27.953 -2.975 1 67.38 286 GLU B O 1
ATOM 5143 N N . LYS B 1 287 ? -13.086 -28.75 -5.035 1 66.25 287 LYS B N 1
ATOM 5144 C CA . LYS B 1 287 ? -11.664 -29.078 -4.914 1 66.25 287 LYS B CA 1
ATOM 5145 C C . LYS B 1 287 ? -10.805 -27.828 -4.906 1 66.25 287 LYS B C 1
ATOM 5147 O O . LYS B 1 287 ? -9.82 -27.75 -4.164 1 66.25 287 LYS B O 1
ATOM 5152 N N . SER B 1 288 ? -11.305 -26.891 -5.688 1 68.94 288 SER B N 1
ATOM 5153 C CA . SER B 1 288 ? -10.516 -25.672 -5.719 1 68.94 288 SER B CA 1
ATOM 5154 C C . SER B 1 288 ? -10.531 -24.969 -4.363 1 68.94 288 SER B C 1
ATOM 5156 O O . SER B 1 288 ? -9.508 -24.422 -3.93 1 68.94 288 SER B O 1
ATOM 5158 N N . ILE B 1 289 ? -11.578 -25.109 -3.699 1 71.81 289 ILE B N 1
ATOM 5159 C CA . ILE B 1 289 ? -11.711 -24.469 -2.391 1 71.81 289 ILE B CA 1
ATOM 5160 C C . ILE B 1 289 ? -10.891 -25.234 -1.359 1 71.81 289 ILE B C 1
ATOM 5162 O O . ILE B 1 289 ? -10.25 -24.641 -0.494 1 71.81 289 ILE B O 1
ATOM 5166 N N . SER B 1 290 ? -10.812 -26.5 -1.567 1 71.75 290 SER B N 1
ATOM 5167 C CA . SER B 1 290 ? -10.062 -27.328 -0.622 1 71.75 290 SER B CA 1
ATOM 5168 C C . SER B 1 290 ? -8.562 -27.141 -0.792 1 71.75 290 SER B C 1
ATOM 5170 O O . SER B 1 290 ? -7.812 -27.188 0.184 1 71.75 290 SER B O 1
ATOM 5172 N N . LEU B 1 291 ? -8.227 -26.875 -2.012 1 70.38 291 LEU B N 1
ATOM 5173 C CA . LEU B 1 291 ? -6.809 -26.688 -2.287 1 70.38 291 LEU B CA 1
ATOM 5174 C C . LEU B 1 291 ? -6.305 -25.391 -1.645 1 70.38 291 LEU B C 1
ATOM 5176 O O . LEU B 1 291 ? -5.145 -25.312 -1.227 1 70.38 291 LEU B O 1
ATOM 5180 N N . LYS B 1 292 ? -7.215 -24.453 -1.499 1 75.69 292 LYS B N 1
ATOM 5181 C CA . LYS B 1 292 ? -6.812 -23.188 -0.9 1 75.69 292 LYS B CA 1
ATOM 5182 C C . LYS B 1 292 ? -7.113 -23.156 0.595 1 75.69 292 LYS B C 1
ATOM 5184 O O . LYS B 1 292 ? -6.73 -22.219 1.297 1 75.69 292 LYS B O 1
ATOM 5189 N N . GLY B 1 293 ? -7.699 -24.188 1.119 1 74.5 293 GLY B N 1
ATOM 5190 C CA . GLY B 1 293 ? -8.008 -24.297 2.535 1 74.5 293 GLY B CA 1
ATOM 5191 C C . GLY B 1 293 ? -9.219 -23.469 2.941 1 74.5 293 GLY B C 1
ATOM 5192 O O . GLY B 1 293 ? -9.383 -23.125 4.113 1 74.5 293 GLY B O 1
ATOM 5193 N N . TYR B 1 294 ? -9.945 -23.078 1.87 1 75.56 294 TYR B N 1
ATOM 5194 C CA . TYR B 1 294 ? -11.133 -22.281 2.166 1 75.56 294 TYR B CA 1
ATOM 5195 C C . TYR B 1 294 ? -12.32 -23.188 2.496 1 75.56 294 TYR B C 1
ATOM 5197 O O . TYR B 1 294 ? -12.312 -24.375 2.172 1 75.56 294 TYR B O 1
ATOM 5205 N N . VAL B 1 295 ? -13.125 -22.766 3.439 1 66.12 295 VAL B N 1
ATOM 5206 C CA . VAL B 1 295 ? -14.281 -23.562 3.822 1 66.12 295 VAL B CA 1
ATOM 5207 C C . VAL B 1 295 ? -15.555 -22.938 3.279 1 66.12 295 VAL B C 1
ATOM 5209 O O . VAL B 1 295 ? -15.758 -21.719 3.402 1 66.12 295 VAL B O 1
ATOM 5212 N N . ARG B 1 296 ? -16.266 -23.625 2.236 1 62.41 296 ARG B N 1
ATOM 5213 C CA . ARG B 1 296 ? -17.484 -23.156 1.573 1 62.41 296 ARG B CA 1
ATOM 5214 C C . ARG B 1 296 ? -18.547 -22.781 2.592 1 62.41 296 ARG B C 1
ATOM 5216 O O . ARG B 1 296 ? -19.344 -21.875 2.363 1 62.41 296 ARG B O 1
ATOM 5223 N N . GLU B 1 297 ? -18.828 -23.531 3.562 1 59.12 297 GLU B N 1
ATOM 5224 C CA . GLU B 1 297 ? -20.172 -23.562 4.133 1 59.12 297 GLU B CA 1
ATOM 5225 C C . GLU B 1 297 ? -20.5 -22.234 4.836 1 59.12 297 GLU B C 1
ATOM 5227 O O . GLU B 1 297 ? -21.656 -21.969 5.172 1 59.12 297 GLU B O 1
ATOM 5232 N N . LEU B 1 298 ? -19.609 -21.25 4.895 1 64.94 298 LEU B N 1
ATOM 5233 C CA . LEU B 1 298 ? -20.156 -20.438 5.973 1 64.94 298 LEU B CA 1
ATOM 5234 C C . LEU B 1 298 ? -20.062 -18.953 5.629 1 64.94 298 LEU B C 1
ATOM 5236 O O . LEU B 1 298 ? -19.266 -18.219 6.219 1 64.94 298 LEU B O 1
ATOM 5240 N N . ASP B 1 299 ? -20.984 -18.562 4.445 1 74.88 299 ASP B N 1
ATOM 5241 C CA . ASP B 1 299 ? -21.047 -17.141 4.152 1 74.88 299 ASP B CA 1
ATOM 5242 C C . ASP B 1 299 ? -21.297 -16.328 5.422 1 74.88 299 ASP B C 1
ATOM 5244 O O . ASP B 1 299 ? -20.594 -15.344 5.684 1 74.88 299 ASP B O 1
ATOM 5248 N N . ASN B 1 300 ? -22.203 -16.875 6.113 1 81.75 300 ASN B N 1
ATOM 5249 C CA . ASN B 1 300 ? -22.562 -16.156 7.332 1 81.75 300 ASN B CA 1
ATOM 5250 C C . ASN B 1 300 ? -21.391 -16.109 8.32 1 81.75 300 ASN B C 1
ATOM 5252 O O . ASN B 1 300 ? -21.25 -15.141 9.062 1 81.75 300 ASN B O 1
ATOM 5256 N N . PHE B 1 301 ? -20.625 -17.062 8.148 1 86.38 301 PHE B N 1
ATOM 5257 C CA . PHE B 1 301 ? -19.484 -17.094 9.055 1 86.38 301 PHE B CA 1
ATOM 5258 C C . PHE B 1 301 ? -18.453 -16.031 8.664 1 86.38 301 PHE B C 1
ATOM 5260 O O . PHE B 1 301 ? -17.953 -15.312 9.523 1 86.38 301 PHE B O 1
ATOM 5267 N N . TYR B 1 302 ? -18.266 -15.898 7.41 1 89.69 302 TYR B N 1
ATOM 5268 C CA . TYR B 1 302 ? -17.281 -14.93 6.961 1 89.69 302 TYR B CA 1
ATOM 5269 C C . TYR B 1 302 ? -17.75 -13.508 7.238 1 89.69 302 TYR B C 1
ATOM 5271 O O . TYR B 1 302 ? -16.969 -12.68 7.73 1 89.69 302 TYR B O 1
ATOM 5279 N N . ILE B 1 303 ? -18.984 -13.281 7.055 1 92.06 303 ILE B N 1
ATOM 5280 C CA . ILE B 1 303 ? -19.547 -11.945 7.277 1 92.06 303 ILE B CA 1
ATOM 5281 C C . ILE B 1 303 ? -19.516 -11.625 8.773 1 92.06 303 ILE B C 1
ATOM 5283 O O . ILE B 1 303 ? -19.188 -10.508 9.172 1 92.06 303 ILE B O 1
ATOM 5287 N N . SER B 1 304 ? -19.812 -12.633 9.531 1 92.94 304 SER B N 1
ATOM 5288 C CA . SER B 1 304 ? -19.797 -12.422 10.977 1 92.94 304 SER B CA 1
ATOM 5289 C C . SER B 1 304 ? -18.391 -12.156 11.484 1 92.94 304 SER B C 1
ATOM 5291 O O . SER B 1 304 ? -18.188 -11.312 12.359 1 92.94 304 SER B O 1
ATOM 5293 N N . MET B 1 305 ? -17.469 -12.82 10.945 1 93.62 305 MET B N 1
ATOM 5294 C CA . MET B 1 305 ? -16.078 -12.617 11.375 1 93.62 305 MET B CA 1
ATOM 5295 C C . MET B 1 305 ? -15.578 -11.242 10.953 1 93.62 305 MET B C 1
ATOM 5297 O O . MET B 1 305 ? -14.914 -10.555 11.734 1 93.62 305 MET B O 1
ATOM 5301 N N . ILE B 1 306 ? -15.883 -10.82 9.773 1 95.69 306 ILE B N 1
ATOM 5302 C CA . ILE B 1 306 ? -15.469 -9.5 9.289 1 95.69 306 ILE B CA 1
ATOM 5303 C C . ILE B 1 306 ? -16.109 -8.414 10.148 1 95.69 306 ILE B C 1
ATOM 5305 O O . ILE B 1 306 ? -15.438 -7.465 10.562 1 95.69 306 ILE B O 1
ATOM 5309 N N . LEU B 1 307 ? -17.359 -8.625 10.477 1 95.94 307 LEU B N 1
ATOM 5310 C CA . LEU B 1 307 ? -18.062 -7.66 11.312 1 95.94 307 LEU B CA 1
ATOM 5311 C C . LEU B 1 307 ? -17.484 -7.652 12.734 1 95.94 307 LEU B C 1
ATOM 5313 O O . LEU B 1 307 ? -17.406 -6.598 13.367 1 95.94 307 LEU B O 1
ATOM 5317 N N . SER B 1 308 ? -17.156 -8.82 13.172 1 96.62 308 SER B N 1
ATOM 5318 C CA . SER B 1 308 ? -16.531 -8.883 14.5 1 96.62 308 SER B CA 1
ATOM 5319 C C . SER B 1 308 ? -15.211 -8.125 14.531 1 96.62 308 SER B C 1
ATOM 5321 O O . SER B 1 308 ? -14.93 -7.402 15.484 1 96.62 308 SER B O 1
ATOM 5323 N N . PHE B 1 309 ? -14.43 -8.25 13.5 1 97.38 309 PHE B N 1
ATOM 5324 C CA . PHE B 1 309 ? -13.188 -7.492 13.422 1 97.38 309 PHE B CA 1
ATOM 5325 C C . PHE B 1 309 ? -13.461 -5.996 13.383 1 97.38 309 PHE B C 1
ATOM 5327 O O . PHE B 1 309 ? -12.789 -5.215 14.055 1 97.38 309 PHE B O 1
ATOM 5334 N N . ALA B 1 310 ? -14.406 -5.629 12.594 1 97.31 310 ALA B N 1
ATOM 5335 C CA . ALA B 1 310 ? -14.758 -4.219 12.484 1 97.31 310 ALA B CA 1
ATOM 5336 C C . ALA B 1 310 ? -15.156 -3.648 13.844 1 97.31 310 ALA B C 1
ATOM 5338 O O . ALA B 1 310 ? -14.68 -2.58 14.242 1 97.31 310 ALA B O 1
ATOM 5339 N N . PHE B 1 311 ? -15.914 -4.379 14.57 1 96.75 311 PHE B N 1
ATOM 5340 C CA . PHE B 1 311 ? -16.375 -3.91 15.867 1 96.75 311 PHE B CA 1
ATOM 5341 C C . PHE B 1 311 ? -15.227 -3.822 16.859 1 96.75 311 PHE B C 1
ATOM 5343 O O . PHE B 1 311 ? -15.164 -2.893 17.672 1 96.75 311 PHE B O 1
ATOM 5350 N N . VAL B 1 312 ? -14.383 -4.719 16.766 1 96.88 312 VAL B N 1
ATOM 5351 C CA . VAL B 1 312 ? -13.227 -4.684 17.656 1 96.88 312 VAL B CA 1
ATOM 5352 C C . VAL B 1 312 ? -12.359 -3.467 17.328 1 96.88 312 VAL B C 1
ATOM 5354 O O . VAL B 1 312 ? -11.914 -2.762 18.234 1 96.88 312 VAL B O 1
ATOM 5357 N N . PHE B 1 313 ? -12.188 -3.178 16.094 1 97.25 313 PHE B N 1
ATOM 5358 C CA . PHE B 1 313 ? -11.367 -2.039 15.703 1 97.25 313 PHE B CA 1
ATOM 5359 C C . PHE B 1 313 ? -12.039 -0.727 16.078 1 97.25 313 PHE B C 1
ATOM 5361 O O . PHE B 1 313 ? -11.375 0.213 16.531 1 97.25 313 PHE B O 1
ATOM 5368 N N . TYR B 1 314 ? -13.32 -0.682 15.875 1 96.75 314 TYR B N 1
ATOM 5369 C CA . TYR B 1 314 ? -14.047 0.516 16.297 1 96.75 314 TYR B CA 1
ATOM 5370 C C . TYR B 1 314 ? -13.961 0.708 17.797 1 96.75 314 TYR B C 1
ATOM 5372 O O . TYR B 1 314 ? -13.836 1.836 18.281 1 96.75 314 TYR B O 1
ATOM 5380 N N . PHE B 1 315 ? -13.961 -0.375 18.484 1 95.5 315 PHE B N 1
ATOM 5381 C CA . PHE B 1 315 ? -13.875 -0.304 19.938 1 95.5 315 PHE B CA 1
ATOM 5382 C C . PHE B 1 315 ? -12.492 0.143 20.375 1 95.5 315 PHE B C 1
ATOM 5384 O O . PHE B 1 315 ? -12.352 0.986 21.266 1 95.5 315 PHE B O 1
ATOM 5391 N N . ILE B 1 316 ? -11.523 -0.335 19.781 1 95.38 316 ILE B N 1
ATOM 5392 C CA . ILE B 1 316 ? -10.164 0.079 20.094 1 95.38 316 ILE B CA 1
ATOM 5393 C C . ILE B 1 316 ? -9.969 1.553 19.75 1 95.38 316 ILE B C 1
ATOM 5395 O O . ILE B 1 316 ? -9.305 2.291 20.484 1 95.38 316 ILE B O 1
ATOM 5399 N N . GLY B 1 317 ? -10.539 1.912 18.656 1 92.25 317 GLY B N 1
ATOM 5400 C CA . GLY B 1 317 ? -10.477 3.318 18.281 1 92.25 317 GLY B CA 1
ATOM 5401 C C . GLY B 1 317 ? -11.109 4.23 19.312 1 92.25 317 GLY B C 1
ATOM 5402 O O . GLY B 1 317 ? -10.562 5.285 19.641 1 92.25 317 GLY B O 1
ATOM 5403 N N . ALA B 1 318 ? -12.172 3.799 19.828 1 90.88 318 ALA B N 1
ATOM 5404 C CA . ALA B 1 318 ? -12.844 4.578 20.875 1 90.88 318 ALA B CA 1
ATOM 5405 C C . ALA B 1 318 ? -11.992 4.645 22.141 1 90.88 318 ALA B C 1
ATOM 5407 O O . ALA B 1 318 ? -11.891 5.699 22.766 1 90.88 318 ALA B O 1
ATOM 5408 N N . LEU B 1 319 ? -11.336 3.594 22.422 1 89.81 319 LEU B N 1
ATOM 5409 C CA . LEU B 1 319 ? -10.5 3.537 23.625 1 89.81 319 LEU B CA 1
ATOM 5410 C C . LEU B 1 319 ? -9.273 4.426 23.469 1 89.81 319 LEU B C 1
ATOM 5412 O O . LEU B 1 319 ? -8.859 5.09 24.422 1 89.81 319 LEU B O 1
ATOM 5416 N N . VAL B 1 320 ? -8.734 4.422 22.328 1 87.19 320 VAL B N 1
ATOM 5417 C CA . VAL B 1 320 ? -7.523 5.203 22.094 1 87.19 320 VAL B CA 1
ATOM 5418 C C . VAL B 1 320 ? -7.848 6.695 22.172 1 87.19 320 VAL B C 1
ATOM 5420 O O . VAL B 1 320 ? -7.086 7.469 22.75 1 87.19 320 VAL B O 1
ATOM 5423 N N . ILE B 1 321 ? -8.922 7.047 21.609 1 82.12 321 ILE B N 1
ATOM 5424 C CA . ILE B 1 321 ? -9.297 8.453 21.641 1 82.12 321 ILE B CA 1
ATOM 5425 C C . ILE B 1 321 ? -9.695 8.859 23.047 1 82.12 321 ILE B C 1
ATOM 5427 O O . ILE B 1 321 ? -9.414 9.977 23.484 1 82.12 321 ILE B O 1
ATOM 5431 N N . TRP B 1 322 ? -10.258 7.965 23.75 1 79.5 322 TRP B N 1
ATOM 5432 C CA . TRP B 1 322 ? -10.648 8.227 25.125 1 79.5 322 TRP B CA 1
ATOM 5433 C C . TRP B 1 322 ? -9.43 8.398 26.016 1 79.5 322 TRP B C 1
ATOM 5435 O O . TRP B 1 322 ? -9.406 9.273 26.891 1 79.5 322 TRP B O 1
ATOM 5445 N N . GLN B 1 323 ? -8.445 7.695 25.828 1 74.62 323 GLN B N 1
ATOM 5446 C CA . GLN B 1 323 ? -7.23 7.762 26.625 1 74.62 323 GLN B CA 1
ATOM 5447 C C . GLN B 1 323 ? -6.387 8.977 26.266 1 74.62 323 GLN B C 1
ATOM 5449 O O . GLN B 1 323 ? -5.652 9.508 27.094 1 74.62 323 GLN B O 1
ATOM 5454 N N . SER B 1 324 ? -6.273 9.25 25.062 1 63.19 324 SER B N 1
ATOM 5455 C CA . SER B 1 324 ? -5.461 10.375 24.625 1 63.19 324 SER B CA 1
ATOM 5456 C C . SER B 1 324 ? -6.004 11.695 25.156 1 63.19 324 SER B C 1
ATOM 5458 O O . SER B 1 324 ? -5.27 12.68 25.266 1 63.19 324 SER B O 1
ATOM 5460 N N . CYS B 1 325 ? -7.23 11.906 25.469 1 53.28 325 CYS B N 1
ATOM 5461 C CA . CYS B 1 325 ? -7.77 13.117 26.078 1 53.28 325 CYS B CA 1
ATOM 5462 C C . CYS B 1 325 ? -7.793 13 27.594 1 53.28 325 CYS B C 1
ATOM 5464 O O . CYS B 1 325 ? -8.727 12.438 28.172 1 53.28 325 CYS B O 1
ATOM 5466 N N . PRO B 1 326 ? -6.777 12.984 28.422 1 44.38 326 PRO B N 1
ATOM 5467 C CA . PRO B 1 326 ? -6.922 12.945 29.875 1 44.38 326 PRO B CA 1
ATOM 5468 C C . PRO B 1 326 ? -7.859 14.023 30.406 1 44.38 326 PRO B C 1
ATOM 5470 O O . PRO B 1 326 ? -8 15.078 29.797 1 44.38 326 PRO B O 1
ATOM 5473 N N . ASP B 1 327 ? -8.805 13.734 31.391 1 39.91 327 ASP B N 1
ATOM 5474 C CA . ASP B 1 327 ? -9.719 14.5 32.25 1 39.91 327 ASP B CA 1
ATOM 5475 C C . ASP B 1 327 ? -9.078 15.805 32.688 1 39.91 327 ASP B C 1
ATOM 5477 O O . ASP B 1 327 ? -9.766 16.828 32.812 1 39.91 327 ASP B O 1
ATOM 5481 N N . SER B 1 328 ? -8 15.82 33.438 1 32.56 328 SER B N 1
ATOM 5482 C CA . SER B 1 328 ? -7.473 16.984 34.156 1 32.56 328 SER B CA 1
ATOM 5483 C C . SER B 1 328 ? -7.305 18.172 33.219 1 32.56 328 SER B C 1
ATOM 5485 O O . SER B 1 328 ? -7.402 19.328 33.625 1 32.56 328 SER B O 1
ATOM 5487 N N . LEU B 1 329 ? -6.941 18.125 32.094 1 33.94 329 LEU B N 1
ATOM 5488 C CA . LEU B 1 329 ? -6.848 19.281 31.219 1 33.94 329 LEU B CA 1
ATOM 5489 C C . LEU B 1 329 ? -8.203 19.609 30.594 1 33.94 329 LEU B C 1
ATOM 5491 O O . LEU B 1 329 ? -8.375 20.656 29.984 1 33.94 329 LEU B O 1
ATOM 5495 N N . CYS B 1 330 ? -9.07 18.719 30.625 1 34.72 330 CYS B N 1
ATOM 5496 C CA . CYS B 1 330 ? -10.492 18.859 30.328 1 34.72 330 CYS B CA 1
ATOM 5497 C C . CYS B 1 330 ? -11.18 19.75 31.359 1 34.72 330 CYS B C 1
ATOM 5499 O O . CYS B 1 330 ? -12.172 20.422 31.062 1 34.72 330 CYS B O 1
ATOM 5501 N N . PHE B 1 331 ? -10.898 19.797 32.594 1 31.94 331 PHE B N 1
ATOM 5502 C CA . PHE B 1 331 ? -11.484 20.609 33.656 1 31.94 331 PHE B CA 1
ATOM 5503 C C . PHE B 1 331 ? -11.242 22.094 33.406 1 31.94 331 PHE B C 1
ATOM 5505 O O . PHE B 1 331 ? -12.125 22.922 33.656 1 31.94 331 PHE B O 1
ATOM 5512 N N . SER B 1 332 ? -10.094 22.562 33.219 1 31.17 332 SER B N 1
ATOM 5513 C CA . SER B 1 332 ? -9.852 24 33.125 1 31.17 332 SER B CA 1
ATOM 5514 C C . SER B 1 332 ? -10.383 24.578 31.828 1 31.17 332 SER B C 1
ATOM 5516 O O . SER B 1 332 ? -10.672 25.766 31.75 1 31.17 332 SER B O 1
ATOM 5518 N N . ILE B 1 333 ? -10.539 23.859 30.766 1 35.59 333 ILE B N 1
ATOM 5519 C CA . ILE B 1 333 ? -10.844 24.359 29.438 1 35.59 333 ILE B CA 1
ATOM 5520 C C . ILE B 1 333 ? -12.359 24.344 29.203 1 35.59 333 ILE B C 1
ATOM 5522 O O . ILE B 1 333 ? -12.852 24.875 28.219 1 35.59 333 ILE B O 1
ATOM 5526 N N . LYS B 1 334 ? -13.18 23.859 29.953 1 37.69 334 LYS B N 1
ATOM 5527 C CA . LYS B 1 334 ? -14.633 23.969 30.078 1 37.69 334 LYS B CA 1
ATOM 5528 C C . LYS B 1 334 ? -15.086 25.422 29.969 1 37.69 334 LYS B C 1
ATOM 5530 O O . LYS B 1 334 ? -16.125 25.703 29.359 1 37.69 334 LYS B O 1
ATOM 5535 N N . TYR B 1 335 ? -14.383 26.266 30.406 1 33.88 335 TYR B N 1
ATOM 5536 C CA . TYR B 1 335 ? -14.805 27.656 30.469 1 33.88 335 TYR B CA 1
ATOM 5537 C C . TYR B 1 335 ? -14.703 28.312 29.078 1 33.88 335 TYR B C 1
ATOM 5539 O O . TYR B 1 335 ? -15.57 29.094 28.703 1 33.88 335 TYR B O 1
ATOM 5547 N N . GLN B 1 336 ? -13.734 27.953 28.234 1 33.22 336 GLN B N 1
ATOM 5548 C CA . GLN B 1 336 ? -13.5 28.734 27.031 1 33.22 336 GLN B CA 1
ATOM 5549 C C . GLN B 1 336 ? -14.219 28.125 25.828 1 33.22 336 GLN B C 1
ATOM 5551 O O . GLN B 1 336 ? -14.57 28.828 24.875 1 33.22 336 GLN B O 1
ATOM 5556 N N . GLY B 1 337 ? -14.648 26.969 25.719 1 35.19 337 GLY B N 1
ATOM 5557 C CA . GLY B 1 337 ? -15.391 26.234 24.703 1 35.19 337 GLY B CA 1
ATOM 5558 C C . GLY B 1 337 ? -16.797 26.766 24.5 1 35.19 337 GLY B C 1
ATOM 5559 O O . GLY B 1 337 ? -17.312 26.75 23.375 1 35.19 337 GLY B O 1
ATOM 5560 N N . GLU B 1 338 ? -17.406 27.203 25.469 1 37.03 338 GLU B N 1
ATOM 5561 C CA . GLU B 1 338 ? -18.734 27.797 25.344 1 37.03 338 GLU B CA 1
ATOM 5562 C C . GLU B 1 338 ? -18.734 28.953 24.344 1 37.03 338 GLU B C 1
ATOM 5564 O O . GLU B 1 338 ? -19.688 29.141 23.594 1 37.03 338 GLU B O 1
ATOM 5569 N N . ARG B 1 339 ? -17.688 29.609 24.219 1 40.72 339 ARG B N 1
ATOM 5570 C CA . ARG B 1 339 ? -17.688 30.781 23.344 1 40.72 339 ARG B CA 1
ATOM 5571 C C . ARG B 1 339 ? -17.578 30.375 21.875 1 40.72 339 ARG B C 1
ATOM 5573 O O . ARG B 1 339 ? -18.234 30.969 21.016 1 40.72 339 ARG B O 1
ATOM 5580 N N . ILE B 1 340 ? -16.969 29.297 21.641 1 41 340 ILE B N 1
ATOM 5581 C CA . ILE B 1 340 ? -16.781 28.906 20.25 1 41 340 ILE B CA 1
ATOM 5582 C C . ILE B 1 340 ? -18.062 28.25 19.734 1 41 340 ILE B C 1
ATOM 5584 O O . ILE B 1 340 ? -18.484 28.516 18.609 1 41 340 ILE B O 1
ATOM 5588 N N . ILE B 1 341 ? -18.797 27.5 20.531 1 41.66 341 ILE B N 1
ATOM 5589 C CA . ILE B 1 341 ? -20.062 26.906 20.109 1 41.66 341 ILE B CA 1
ATOM 5590 C C . ILE B 1 341 ? -21.078 28 19.812 1 41.66 341 ILE B C 1
ATOM 5592 O O . ILE B 1 341 ? -21.812 27.938 18.828 1 41.66 341 ILE B O 1
ATOM 5596 N N . GLN B 1 342 ? -21.062 28.984 20.594 1 42.19 342 GLN B N 1
ATOM 5597 C CA . GLN B 1 342 ? -21.969 30.094 20.328 1 42.19 342 GLN B CA 1
ATOM 5598 C C . GLN B 1 342 ? -21.641 30.766 19 1 42.19 342 GLN B C 1
ATOM 5600 O O . GLN B 1 342 ? -22.547 31.125 18.25 1 42.19 342 GLN B O 1
ATOM 5605 N N . TRP B 1 343 ? -20.422 30.734 18.672 1 46.66 343 TRP B N 1
ATOM 5606 C CA . TRP B 1 343 ? -20.031 31.344 17.406 1 46.66 343 TRP B CA 1
ATOM 5607 C C . TRP B 1 343 ? -20.406 30.453 16.234 1 46.66 343 TRP B C 1
ATOM 5609 O O . TRP B 1 343 ? -20.922 30.938 15.227 1 46.66 343 TRP B O 1
ATOM 5619 N N . ILE B 1 344 ? -20.25 29.25 16.391 1 45.97 344 ILE B N 1
ATOM 5620 C CA . ILE B 1 344 ? -20.609 28.328 15.32 1 45.97 344 ILE B CA 1
ATOM 5621 C C . ILE B 1 344 ? -22.125 28.312 15.133 1 45.97 344 ILE B C 1
ATOM 5623 O O . ILE B 1 344 ? -22.609 28.328 14.008 1 45.97 344 ILE B O 1
ATOM 5627 N N . LEU B 1 345 ? -22.781 28.312 16.25 1 45.81 345 LEU B N 1
ATOM 5628 C CA . LEU B 1 345 ? -24.25 28.359 16.156 1 45.81 345 LEU B CA 1
ATOM 5629 C C . LEU B 1 345 ? -24.703 29.672 15.523 1 45.81 345 LEU B C 1
ATOM 5631 O O . LEU B 1 345 ? -25.656 29.688 14.734 1 45.81 345 LEU B O 1
ATOM 5635 N N . LEU B 1 346 ? -23.953 30.656 15.805 1 47.47 346 LEU B N 1
ATOM 5636 C CA . LEU B 1 346 ? -24.281 31.938 15.195 1 47.47 346 LEU B CA 1
ATOM 5637 C C . LEU B 1 346 ? -23.984 31.922 13.703 1 47.47 346 LEU B C 1
ATOM 5639 O O . LEU B 1 346 ? -24.766 32.438 12.898 1 47.47 346 LEU B O 1
ATOM 5643 N N . LYS B 1 347 ? -22.906 31.25 13.406 1 49.53 347 LYS B N 1
ATOM 5644 C CA . LYS B 1 347 ? -22.562 31.219 11.984 1 49.53 347 LYS B CA 1
ATOM 5645 C C . LYS B 1 347 ? -23.453 30.234 11.227 1 49.53 347 LYS B C 1
ATOM 5647 O O . LYS B 1 347 ? -23.828 30.5 10.078 1 49.53 347 LYS B O 1
ATOM 5652 N N . TYR B 1 348 ? -23.734 29.156 11.789 1 47.25 348 TYR B N 1
ATOM 5653 C CA . TYR B 1 348 ? -24.734 28.234 11.227 1 47.25 348 TYR B CA 1
ATOM 5654 C C . TYR B 1 348 ? -26.062 28.922 11.031 1 47.25 348 TYR B C 1
ATOM 5656 O O . TYR B 1 348 ? -26.703 28.766 9.984 1 47.25 348 TYR B O 1
ATOM 5664 N N . HIS B 1 349 ? -26.438 29.656 12.016 1 48.5 349 HIS B N 1
ATOM 5665 C CA . HIS B 1 349 ? -27.672 30.422 11.875 1 48.5 349 HIS B CA 1
ATOM 5666 C C . HIS B 1 349 ? -27.562 31.453 10.758 1 48.5 349 HIS B C 1
ATOM 5668 O O . HIS B 1 349 ? -28.516 31.656 10.016 1 48.5 349 HIS B O 1
ATOM 5674 N N . GLU B 1 350 ? -26.422 31.906 10.625 1 48.78 350 GLU B N 1
ATOM 5675 C CA . GLU B 1 350 ? -26.219 32.875 9.547 1 48.78 350 GLU B CA 1
ATOM 5676 C C . GLU B 1 350 ? -26.25 32.188 8.188 1 48.78 350 GLU B C 1
ATOM 5678 O O . GLU B 1 350 ? -26.859 32.688 7.246 1 48.78 350 GLU B O 1
ATOM 5683 N N . ILE B 1 351 ? -25.641 31.047 8.156 1 49.09 351 ILE B N 1
ATOM 5684 C CA . ILE B 1 351 ? -25.625 30.328 6.887 1 49.09 351 ILE B CA 1
ATOM 5685 C C . ILE B 1 351 ? -27 29.766 6.586 1 49.09 351 ILE B C 1
ATOM 5687 O O . ILE B 1 351 ? -27.484 29.828 5.449 1 49.09 351 ILE B O 1
ATOM 5691 N N . THR B 1 352 ? -27.625 29.172 7.551 1 46.31 352 THR B N 1
ATOM 5692 C CA . THR B 1 352 ? -28.984 28.688 7.348 1 46.31 352 THR B CA 1
ATOM 5693 C C . THR B 1 352 ? -29.922 29.844 7.008 1 46.31 352 THR B C 1
ATOM 5695 O O . THR B 1 352 ? -30.828 29.688 6.18 1 46.31 352 THR B O 1
ATOM 5698 N N . GLN B 1 353 ? -29.688 30.906 7.609 1 45.22 353 GLN B N 1
ATOM 5699 C CA . GLN B 1 353 ? -30.469 32.062 7.254 1 45.22 353 GLN B CA 1
ATOM 5700 C C . GLN B 1 353 ? -30.172 32.531 5.832 1 45.22 353 GLN B C 1
ATOM 5702 O O . GLN B 1 353 ? -31.078 32.938 5.105 1 45.22 353 GLN B O 1
ATOM 5707 N N . LYS B 1 354 ? -28.969 32.406 5.527 1 46 354 LYS B N 1
ATOM 5708 C CA . LYS B 1 354 ? -28.625 32.75 4.156 1 46 354 LYS B CA 1
ATOM 5709 C C . LYS B 1 354 ? -29.188 31.734 3.162 1 46 354 LYS B C 1
ATOM 5711 O O . LYS B 1 354 ? -29.656 32.125 2.084 1 46 354 LYS B O 1
ATOM 5716 N N . ILE B 1 355 ? -29.078 30.547 3.463 1 43.94 355 ILE B N 1
ATOM 5717 C CA . ILE B 1 355 ? -29.672 29.516 2.605 1 43.94 355 ILE B CA 1
ATOM 5718 C C . ILE B 1 355 ? -31.188 29.672 2.592 1 43.94 355 ILE B C 1
ATOM 5720 O O . ILE B 1 355 ? -31.828 29.562 1.537 1 43.94 355 ILE B O 1
ATOM 5724 N N . LYS B 1 356 ? -31.828 29.906 3.652 1 43.94 356 LYS B N 1
ATOM 5725 C CA . LYS B 1 356 ? -33.25 30.156 3.697 1 43.94 356 LYS B CA 1
ATOM 5726 C C . LYS B 1 356 ? -33.625 31.438 2.936 1 43.94 356 LYS B C 1
ATOM 5728 O O . LYS B 1 356 ? -34.656 31.5 2.281 1 43.94 356 LYS B O 1
ATOM 5733 N N . CYS B 1 357 ? -32.844 32.344 3.055 1 41.5 357 CYS B N 1
ATOM 5734 C CA . CYS B 1 357 ? -33.094 33.562 2.293 1 41.5 357 CYS B CA 1
ATOM 5735 C C . CYS B 1 357 ? -32.938 33.312 0.798 1 41.5 357 CYS B C 1
ATOM 5737 O O . CYS B 1 357 ? -33.656 33.906 -0.012 1 41.5 357 CYS B O 1
ATOM 5739 N N . CYS B 1 358 ? -32.031 32.438 0.447 1 41.78 358 CYS B N 1
ATOM 5740 C CA . CYS B 1 358 ? -31.953 32.156 -0.98 1 41.78 358 CYS B CA 1
ATOM 5741 C C . CYS B 1 358 ? -33.156 31.328 -1.436 1 41.78 358 CYS B C 1
ATOM 5743 O O . CYS B 1 358 ? -33.438 31.266 -2.627 1 41.78 358 CYS B O 1
ATOM 5745 N N . LYS B 1 359 ? -33.75 30.625 -0.629 1 42.41 359 LYS B N 1
ATOM 5746 C CA . LYS B 1 359 ? -34.938 29.891 -1.059 1 42.41 359 LYS B CA 1
ATOM 5747 C C . LYS B 1 359 ? -36.156 30.828 -1.161 1 42.41 359 LYS B C 1
ATOM 5749 O O . LYS B 1 359 ? -37.125 30.547 -1.871 1 42.41 359 LYS B O 1
ATOM 5754 N N . LYS B 1 360 ? -36.281 31.766 -0.311 1 41.78 360 LYS B N 1
ATOM 5755 C CA . LYS B 1 360 ? -37.469 32.594 -0.438 1 41.78 360 LYS B CA 1
ATOM 5756 C C . LYS B 1 360 ? -37.5 33.344 -1.769 1 41.78 360 LYS B C 1
ATOM 5758 O O . LYS B 1 360 ? -38.562 33.812 -2.199 1 41.78 360 LYS B O 1
ATOM 5763 N N . ASP B 1 361 ? -36.344 33.562 -2.305 1 39.84 361 ASP B N 1
ATOM 5764 C CA . ASP B 1 361 ? -36.5 34.344 -3.537 1 39.84 361 ASP B CA 1
ATOM 5765 C C . ASP B 1 361 ? -36.906 33.438 -4.699 1 39.84 361 ASP B C 1
ATOM 5767 O O . ASP B 1 361 ? -37.219 33.906 -5.789 1 39.84 361 ASP B O 1
ATOM 5771 N N . ASP B 1 362 ? -36.938 32.094 -4.508 1 30.94 362 ASP B N 1
ATOM 5772 C CA . ASP B 1 362 ? -37.688 31.484 -5.609 1 30.94 362 ASP B CA 1
ATOM 5773 C C . ASP B 1 362 ? -39.156 31.328 -5.27 1 30.94 362 ASP B C 1
ATOM 5775 O O . ASP B 1 362 ? -39.5 30.984 -4.141 1 30.94 362 ASP B O 1
#

pLDDT: mean 71.79, std 23.35, range [19.25, 97.38]

Organism: Naegleria gruberi (NCBI:txid5762)

Secondary structure (DSSP, 8-state):
----TTGGGTHHHHHHHHTTTS----------S-----------HHHHHHHHHHHHHHHHHHTHHHHHHHHHHHHHHHHHHHHHHTT---EE-S--HHHHHHS-GGGHHHHTS-SEEHHHHHHHHHHHHHHHHHHHHHHHHHHTTHHHHHHHHHHHT--HHHHHHHHHHHHHHHHHHHHHHHHHHHHHHH--SS-HHHHHHHHHHHHHHHHHHHHHHHHHS-HHHHHHHHHHHHHHHHHTSSTTTTHHHHHTSPTTTTTGGGG-HHHHHHHHHHHHHHTTS-SSHHHHHHHHT--GGGHHHHHHHHHHHHHHHHHHHHHHHHHHS-SHHHHHHHHHHHHHHHHHHHHHHHHHHHHHHHHHT-/------SHHHHHHHHHHHTTTS----------S-----------HHHHHHHHHHHHHHHHHHTHHHHHHHHHHHHHHHHHHHHHHTT---EE-S--HHHHHHS-GGGHHHHTS-SEEHHHHHHHHHHHHHHHHHHHHHHHHHHTTHHHHHHHHHHHT--HHHHHHHHHHHHHHHHHHHHHHHHHHHHHHH--SS-HHHHHHHHHHHHHHHHHHHHHHHHHS-HHHHHHHHHHHHHHHHHTSSTTTTHHHHHTSPTTTTTGGGG-HHHHHHHHHHHHHHTTS-SSHHHHHHHHT--TT-HHHHHHHHHHHHHHHHHHHHHHHHHHS-SHHHHHHHHHHHHHHHHHHHHHHHHHHHHHHHHHT-

Nearest PDB structures (foldseek):
  7r88-assembly1_B  TM=8.386E-01  e=3.490E-06  Homo sapiens
  8i3a-assembly1_B  TM=7.811E-01  e=4.853E-06  Arabidopsis thaliana
  8wbx-assembly1_B  TM=7.558E-01  e=2.423E-05  Arabidopsis thaliana
  8i3b-assembly1_B  TM=7.076E-01  e=9.443E-05  Arabidopsis thaliana
  8i39-assembly1_A  TM=7.139E-01  e=2.647E-04  Arabidopsis thaliana

Solvent-accessible surface area (backbone atoms only — not comparable to full-atom values): 38314 Å² total; per-residue (Å²): 138,90,74,72,76,70,67,65,68,63,56,65,64,56,59,71,51,56,86,61,60,72,87,52,65,76,69,60,67,71,67,43,95,56,71,65,55,71,58,67,63,64,64,48,68,64,55,48,28,52,50,50,40,50,49,52,52,52,52,43,63,75,40,40,64,55,52,50,46,47,42,48,52,43,19,48,50,25,32,53,54,14,64,68,39,39,86,49,71,44,74,37,46,42,58,56,69,69,54,40,69,64,37,55,82,90,38,36,70,65,45,57,35,50,73,36,61,37,54,61,49,48,39,52,50,49,54,50,51,52,47,54,45,36,26,44,60,26,27,52,71,47,39,71,34,46,73,50,38,58,54,44,41,32,21,50,58,58,54,65,66,46,50,49,50,29,50,51,56,53,46,48,58,52,42,51,52,44,23,47,40,26,39,60,38,18,46,80,58,36,57,64,92,59,57,69,68,55,50,39,51,49,43,34,50,51,39,60,39,34,30,31,52,16,42,41,40,28,69,73,36,54,74,72,49,25,54,39,49,51,53,46,51,52,47,54,28,50,52,34,30,32,73,67,56,32,39,56,60,34,56,72,44,64,90,67,50,50,57,48,36,78,73,18,64,48,17,41,51,38,49,49,52,43,53,59,52,41,64,71,47,75,75,50,42,68,57,53,34,53,69,45,60,51,72,79,92,36,60,69,52,33,54,49,49,45,50,49,51,23,51,51,35,44,49,50,28,52,49,51,57,53,60,73,54,58,63,77,66,42,64,74,26,48,72,62,7,59,59,53,52,54,46,49,53,50,46,48,49,48,48,51,47,47,54,50,53,59,50,65,74,102,135,82,82,66,85,65,70,65,70,61,55,64,65,53,57,70,48,52,81,61,56,66,83,50,62,74,65,60,69,65,70,44,87,61,68,67,55,70,54,67,61,63,64,47,69,65,56,48,29,51,53,49,39,50,48,52,52,51,52,44,65,73,40,42,66,55,53,50,46,47,42,49,50,41,20,49,49,25,32,54,54,15,63,69,39,39,86,50,72,44,74,37,47,43,58,57,70,69,56,39,69,65,37,55,82,91,39,35,69,64,43,56,35,48,74,35,62,37,53,61,49,48,40,52,50,49,55,49,50,51,45,55,45,37,26,46,60,25,27,51,69,47,39,71,33,47,72,51,38,56,55,44,40,34,22,48,55,58,54,66,66,46,50,51,51,30,47,51,56,52,45,48,57,51,44,51,49,44,23,47,41,26,39,61,38,18,45,80,59,36,56,64,91,58,57,70,67,54,50,39,52,49,42,34,50,52,40,61,37,34,29,31,52,16,41,39,40,27,69,74,37,54,75,72,50,25,55,38,48,50,53,45,51,54,47,55,27,52,53,32,30,33,72,67,57,33,39,57,60,34,57,71,43,65,91,66,51,51,58,48,36,78,71,18,64,47,17,41,52,39,46,49,51,43,53,57,51,40,64,71,50,77,83,44,42,67,57,54,32,54,69,45,59,50,75,79,87,39,65,67,50,34,53,49,50,45,51,50,50,23,50,50,35,46,48,50,29,51,49,50,57,53,61,72,55,59,64,77,65,43,62,74,25,47,72,61,5,58,59,53,53,53,47,48,52,49,47,48,50,49,47,50,47,48,54,50,53,59,51,65,74,100

Radius of gyration: 35.11 Å; Cα contacts (8 Å, |Δi|>4): 790; chains: 2; bounding box: 76×132×79 Å

Sequence (724 aa):
MAITNGSQSQQELLATSDIAANSSNSFTTNIGNSNSNIVIRHVPFYVQAVACLLRCFLQTIHQLTTLLGDLILNAIGGFIIAALFSGNLVFQGQSSKSIYDSCPSQMKEICGQPNVDSITGFTGTLVLAMSLTSIMSSLKIFGAEKVNFRKREIESGINTMVYYFTKCIYSLIYIVLDALFFTLAFYFIVKPRETFGFYFSFTFLAMFTTFPIGYIISTLLSESVAQITCVVFIFINYMFAGLTPSLPELSGMPLPFPFLPYLSFLRYLNELLYVHEIAHYNNMFEKSISLKGYVRELDNFYISMILSFAFVFYFIGALVIWQSCPDSLCFSIKYQGERIIQWILLKYHEITQKIKCCKKDDMAITNGSQSQQELLATSDIAANSSNSFTTNIGNSNSNIVIRHVPFYVQAVACLLRCFLQTIHQLTTLLGDLILNAIGGFIIAALFSGNLVFQGQSSKSIYDSCPSQMKEICGQPNVDSITGFTGTLVLAMSLTSIMSSLKIFGAEKVNFRKREIESGINTMVYYFTKCIYSLIYIVLDALFFTLAFYFIVKPRETFGFYFSFTFLAMFTTFPIGYIISTLLSESVAQITCVVFIFINYMFAGLTPSLPELSGMPLPFPFLPYLSFLRYLNELLYVHEIAHYNNMFEKSISLKGYVRELDNFYISMILSFAFVFYFIGALVIWQSCPDSLCFSIKYQGERIIQWILLKYHEITQKIKCCKKDD

Foldseek 3Di:
DCPPPPPPPPVVVCVVPVVPPPVPVVCVCCCPCPVVCCCVVVPPLVNLLVVLLVVVVVVCVVVVVVLVVLLVVLLVLLQVLQVVLQPVQDWAAQDDPVVLVVDPPVCNLVSRGTPDHVVLVSLLSLLLSLLLSLLVSLLCLCQVCLVVCLVQCLQQLRDLLSNLVSSLVNVLVSLLSSLVSSLVSRCVRNVFPDDSVVSSVLSSLSSLLNNLVSLLLSNPDHPVVSSVVSNVVSVQLSCLLQSVPALVVQCPDDPPSNVVNLVRLSNLSSLLSSLVRCVVVPDNSVSNCVSRPHDNVPNVPSSVSSVVSSVVSSVSSSVSSVVVNDCPSSVVSSVRSVVVVVVVVVVVCVVVVVVVVVVVVD/DDPPDPPPPVVVVCVVPPVVPPVVVVCCCCCPVVVVCCCVVVPPLVNLLVLLLVVVVVVCVVVVVVLVVLLVVLLVLLQVLQVVLQPVQDWAAQDDPVVLVVDDPVCNLVSRATPDHVVLVSLLSLLLSLLLSLLVSLLCLCQVCQVVCLVQVLQQLRDLLSNLVSSLVNVLVSLLSSLVSSLVSRCVRNVAPDDSVVSSVLSSLSSLLNNLVSLLLSNPDHPVVSSVVSNVVSVQLSCLLQSVPALVVQCPDDPPSNVVNLVRLSNLSSLLSSLVRCVPVPDHSVSNCVSRPRDNPPNVVSSVSSVVSSVVSSVSSSVSSVVVNDCPSSVVSSVRSVVVSVVSVVVVCVVVVVVVVVVVVD

InterPro domains:
  IPR013525 ABC-2 type transporter, transmembrane domain [PF01061] (48-275)
  IPR050352 ATP-binding cassette subfamily G transporters [PTHR48041] (20-293)